Protein 2O23 (pdb70)

Secondary structure (DSSP, 8-state):
---TT-EEEEETTTSHHHHHHHHHHHHTT-EEEEEE-TTSSHHHHHHHH-TTEEEEE--TT-HHHHHHHHHHHHHHHS---EEEE---------SEETTTTEE--HHHHHHHHIIIIIHHHHHHHHHHHHHTTSPP-TTS--EEEEEE--THHHHPPTT-HHHHHHHHHHHHHHHHHHHHHGGGTEEEEEEEE--B----HHHHT-SSS-SPBPHHHHHHHHHHHHH-TT--S-EEEESTT-------/--------TT-EEEEETTTSHHHHHHHHHHHHTT-EEEEEE-TTSSHHHHHHHH-TTEEEEE--TT-HHHHHHHHHHHHHHHS---EEEE---------SEETTTTEE--HHHHHHHHIIIIIHHHHHHHHHHHHHTTSPP-TTS--EEEEEE--THHHHPPTT-HHHHHHHHHHHHHHHHHHHHHGGGTEEEEEEEE--B-STT--HHHHT-SSS-SPBPHHHHHHHHHHHHH-TT--S-EEEESTT-------

Structure (mmCIF, N/CA/C/O backbone):
data_2O23
#
_entry.id   2O23
#
_cell.length_a   117.037
_cell.length_b   117.037
_cell.length_c   69.087
_cell.angle_alpha   90.00
_cell.angle_beta   90.00
_cell.angle_gamma   120.00
#
_symmetry.space_group_name_H-M   'P 32 2 1'
#
loop_
_entity.id
_entity.type
_entity.pdbx_description
1 polymer 'HADH2 protein'
2 non-polymer NICOTINAMIDE-ADENINE-DINUCLEOTIDE
3 non-polymer GLYCEROL
4 water water
#
loop_
_atom_site.group_PDB
_atom_site.id
_atom_site.type_symbol
_atom_site.label_atom_id
_atom_site.label_alt_id
_atom_site.label_comp_id
_atom_site.label_asym_id
_atom_site.label_entity_id
_atom_site.label_seq_id
_atom_site.pdbx_PDB_ins_code
_atom_site.Cartn_x
_atom_site.Cartn_y
_atom_site.Cartn_z
_atom_site.occupancy
_atom_site.B_iso_or_equiv
_atom_site.auth_seq_id
_atom_site.auth_comp_id
_atom_site.auth_asym_id
_atom_site.auth_atom_id
_atom_site.pdbx_PDB_model_num
ATOM 1 N N . ARG A 1 8 ? 44.227 18.835 0.899 1.00 40.53 6 ARG A N 1
ATOM 2 C CA . ARG A 1 8 ? 44.637 17.405 0.728 1.00 42.54 6 ARG A CA 1
ATOM 3 C C . ARG A 1 8 ? 44.638 17.023 -0.749 1.00 44.33 6 ARG A C 1
ATOM 4 O O . ARG A 1 8 ? 44.403 17.874 -1.611 1.00 46.91 6 ARG A O 1
ATOM 6 N N . SER A 1 9 ? 44.934 15.758 -1.046 1.00 36.03 7 SER A N 1
ATOM 7 C CA . SER A 1 9 ? 44.747 15.224 -2.399 1.00 34.12 7 SER A CA 1
ATOM 8 C C . SER A 1 9 ? 43.703 14.107 -2.351 1.00 29.14 7 SER A C 1
ATOM 9 O O . SER A 1 9 ? 43.413 13.547 -1.285 1.00 30.22 7 SER A O 1
ATOM 12 N N . VAL A 1 10 ? 43.121 13.790 -3.499 1.00 22.42 8 VAL A N 1
ATOM 13 C CA . VAL A 1 10 ? 42.062 12.785 -3.529 1.00 20.48 8 VAL A CA 1
ATOM 14 C C . VAL A 1 10 ? 42.589 11.370 -3.734 1.00 18.90 8 VAL A C 1
ATOM 15 O O . VAL A 1 10 ? 41.829 10.417 -3.646 1.00 18.08 8 VAL A O 1
ATOM 19 N N . LYS A 1 11 ? 43.891 11.220 -3.970 1.00 21.30 9 LYS A N 1
ATOM 20 C CA . LYS A 1 11 ? 44.458 9.890 -4.192 1.00 18.10 9 LYS A CA 1
ATOM 21 C C . LYS A 1 11 ? 44.186 8.995 -2.980 1.00 18.69 9 LYS A C 1
ATOM 22 O O . LYS A 1 11 ? 44.465 9.371 -1.842 1.00 20.98 9 LYS A O 1
ATOM 28 N N . GLY A 1 12 ? 43.647 7.805 -3.228 1.00 17.13 10 GLY A N 1
ATOM 29 C CA . GLY A 1 12 ? 43.343 6.856 -2.146 1.00 19.30 10 GLY A CA 1
ATOM 30 C C . GLY A 1 12 ? 42.005 7.035 -1.456 1.00 18.48 10 GLY A C 1
ATOM 31 O O . GLY A 1 12 ? 41.590 6.150 -0.685 1.00 21.85 10 GLY A O 1
ATOM 32 N N . LEU A 1 13 ? 41.315 8.148 -1.708 1.00 16.14 11 LEU A N 1
ATOM 33 C CA . LEU A 1 13 ? 39.973 8.317 -1.134 1.00 14.86 11 LEU A CA 1
ATOM 34 C C . LEU A 1 13 ? 38.957 7.418 -1.841 1.00 13.09 11 LEU A C 1
ATOM 35 O O . LEU A 1 13 ? 39.101 7.109 -3.020 1.00 17.33 11 LEU A O 1
ATOM 40 N N . VAL A 1 14 ? 37.938 6.991 -1.097 1.00 14.09 12 VAL A N 1
ATOM 41 C CA . VAL A 1 14 ? 36.846 6.178 -1.654 1.00 12.95 12 VAL A CA 1
ATOM 42 C C . VAL A 1 14 ? 35.581 7.055 -1.720 1.00 13.41 12 VAL A C 1
ATOM 43 O O . VAL A 1 14 ? 35.115 7.579 -0.682 1.00 13.31 12 VAL A O 1
ATOM 47 N N . ALA A 1 15 ? 35.039 7.226 -2.934 1.00 12.91 13 ALA A N 1
ATOM 48 C CA . ALA A 1 15 ? 33.850 8.052 -3.170 1.00 11.15 13 ALA A CA 1
ATOM 49 C C . ALA A 1 15 ? 32.671 7.219 -3.616 1.00 12.87 13 ALA A C 1
ATOM 50 O O . ALA A 1 15 ? 32.806 6.397 -4.526 1.00 15.14 13 ALA A O 1
ATOM 52 N N . VAL A 1 16 ? 31.521 7.429 -2.972 1.00 10.92 14 VAL A N 1
ATOM 53 C CA . VAL A 1 16 ? 30.253 6.884 -3.436 1.00 11.19 14 VAL A CA 1
ATOM 54 C C . VAL A 1 16 ? 29.535 8.011 -4.162 1.00 10.50 14 VAL A C 1
ATOM 55 O O . VAL A 1 16 ? 29.276 9.068 -3.567 1.00 10.86 14 VAL A O 1
ATOM 59 N N . ILE A 1 17 ? 29.201 7.754 -5.424 1.00 10.55 15 ILE A N 1
ATOM 60 C CA . ILE A 1 17 ? 28.607 8.770 -6.315 1.00 9.46 15 ILE A CA 1
ATOM 61 C C . ILE A 1 17 ? 27.256 8.307 -6.799 1.00 9.25 15 ILE A C 1
ATOM 62 O O . ILE A 1 17 ? 27.156 7.382 -7.620 1.00 10.82 15 ILE A O 1
ATOM 67 N N . THR A 1 18 ? 26.202 8.938 -6.279 1.00 9.58 16 THR A N 1
ATOM 68 C CA . THR A 1 18 ? 24.866 8.578 -6.708 1.00 9.88 16 THR A CA 1
ATOM 69 C C . THR A 1 18 ? 24.617 9.234 -8.060 1.00 9.15 16 THR A C 1
ATOM 70 O O . THR A 1 18 ? 25.120 10.341 -8.342 1.00 10.70 16 THR A O 1
ATOM 74 N N . GLY A 1 19 ? 23.822 8.582 -8.890 1.00 10.26 17 GLY A N 1
ATOM 75 C CA . GLY A 1 19 ? 23.695 9.021 -10.266 1.00 11.35 17 GLY A CA 1
ATOM 76 C C . GLY A 1 19 ? 24.984 8.862 -11.076 1.00 11.69 17 GLY A C 1
ATOM 77 O O . GLY A 1 19 ? 25.159 9.499 -12.124 1.00 12.01 17 GLY A O 1
ATOM 78 N N . GLY A 1 20 ? 25.863 7.963 -10.644 1.00 11.89 18 GLY A N 1
ATOM 79 C CA . GLY A 1 20 ? 27.200 7.873 -11.210 1.00 12.83 18 GLY A CA 1
ATOM 80 C C . GLY A 1 20 ? 27.278 7.249 -12.597 1.00 12.62 18 GLY A C 1
ATOM 81 O O . GLY A 1 20 ? 28.359 7.265 -13.198 1.00 13.83 18 GLY A O 1
ATOM 82 N N . ALA A 1 21 ? 26.169 6.707 -13.121 1.00 12.97 19 ALA A N 1
ATOM 83 C CA . ALA A 1 21 ? 26.182 6.093 -14.450 1.00 13.52 19 ALA A CA 1
ATOM 84 C C . ALA A 1 21 ? 26.104 7.098 -15.586 1.00 14.34 19 ALA A C 1
ATOM 85 O O . ALA A 1 21 ? 26.330 6.729 -16.751 1.00 16.63 19 ALA A O 1
ATOM 87 N N . SER A 1 22 ? 25.796 8.368 -15.282 1.00 12.18 20 SER A N 1
ATOM 88 C CA . SER A 1 22 ? 25.530 9.360 -16.332 1.00 13.02 20 SER A CA 1
ATOM 89 C C . SER A 1 22 ? 25.911 10.762 -15.905 1.00 11.90 20 SER A C 1
ATOM 90 O O . SER A 1 22 ? 25.988 11.041 -14.724 1.00 11.76 20 SER A O 1
ATOM 93 N N . GLY A 1 23 ? 26.101 11.646 -16.881 1.00 13.91 21 GLY A N 1
ATOM 94 C CA . GLY A 1 23 ? 26.046 13.077 -16.613 1.00 12.42 21 GLY A CA 1
ATOM 95 C C . GLY A 1 23 ? 27.052 13.558 -15.591 1.00 10.33 21 GLY A C 1
ATOM 96 O O . GLY A 1 23 ? 28.240 13.241 -15.687 1.00 12.35 21 GLY A O 1
ATOM 97 N N . LEU A 1 24 ? 26.585 14.382 -14.649 1.00 11.04 22 LEU A N 1
ATOM 98 C CA . LEU A 1 24 ? 27.480 15.006 -13.697 1.00 10.88 22 LEU A CA 1
ATOM 99 C C . LEU A 1 24 ? 28.135 13.975 -12.777 1.00 11.29 22 LEU A C 1
ATOM 100 O O . LEU A 1 24 ? 29.311 14.099 -12.414 1.00 11.43 22 LEU A O 1
ATOM 105 N N . GLY A 1 25 ? 27.378 12.954 -12.383 1.00 11.03 23 GLY A N 1
ATOM 106 C CA . GLY A 1 25 ? 27.918 11.908 -11.531 1.00 10.56 23 GLY A CA 1
ATOM 107 C C . GLY A 1 25 ? 29.024 11.129 -12.222 1.00 10.06 23 GLY A C 1
ATOM 108 O O . GLY A 1 25 ? 30.074 10.862 -11.634 1.00 11.03 23 GLY A O 1
ATOM 109 N N . LEU A 1 26 ? 28.788 10.759 -13.470 1.00 10.13 24 LEU A N 1
ATOM 110 C CA . LEU A 1 26 ? 29.797 10.044 -14.258 1.00 11.31 24 LEU A CA 1
ATOM 111 C C . LEU A 1 26 ? 31.044 10.891 -14.469 1.00 11.89 24 LEU A C 1
ATOM 112 O O . LEU A 1 26 ? 32.153 10.399 -14.327 1.00 12.42 24 LEU A O 1
ATOM 117 N N . ALA A 1 27 ? 30.877 12.172 -14.786 1.00 11.59 25 ALA A N 1
ATOM 118 C CA . ALA A 1 27 ? 32.025 13.066 -14.962 1.00 11.42 25 ALA A CA 1
ATOM 119 C C . ALA A 1 27 ? 32.836 13.161 -13.679 1.00 10.24 25 ALA A C 1
ATOM 120 O O . ALA A 1 27 ? 34.082 13.203 -13.700 1.00 11.34 25 ALA A O 1
ATOM 122 N N . THR A 1 28 ? 32.139 13.193 -12.541 1.00 11.05 26 THR A N 1
ATOM 123 C CA . THR A 1 28 ? 32.798 13.218 -11.235 1.00 10.46 26 THR A CA 1
ATOM 124 C C . THR A 1 28 ? 33.609 11.939 -11.020 1.00 10.90 26 THR A C 1
ATOM 125 O O . THR A 1 28 ? 34.788 11.991 -10.595 1.00 12.16 26 THR A O 1
ATOM 129 N N . ALA A 1 29 ? 33.012 10.778 -11.299 1.00 10.95 27 ALA A N 1
ATOM 130 C CA . ALA A 1 29 ? 33.708 9.481 -11.167 1.00 12.15 27 ALA A CA 1
ATOM 131 C C . ALA A 1 29 ? 34.955 9.452 -12.063 1.00 12.69 27 ALA A C 1
ATOM 132 O O . ALA A 1 29 ? 36.039 9.033 -11.634 1.00 14.35 27 ALA A O 1
ATOM 134 N N . GLU A 1 30 ? 34.808 9.913 -13.303 1.00 12.57 28 GLU A N 1
ATOM 135 C CA . GLU A 1 30 ? 35.928 9.899 -14.252 1.00 13.81 28 GLU A CA 1
ATOM 136 C C . GLU A 1 30 ? 37.088 10.738 -13.717 1.00 12.23 28 GLU A C 1
ATOM 137 O O . GLU A 1 30 ? 38.254 10.330 -13.764 1.00 15.28 28 GLU A O 1
ATOM 143 N N . ARG A 1 31 ? 36.782 11.933 -13.213 1.00 12.06 29 ARG A N 1
ATOM 144 C CA . ARG A 1 31 ? 37.831 12.805 -12.731 1.00 12.02 29 ARG A CA 1
ATOM 145 C C . ARG A 1 31 ? 38.531 12.223 -11.509 1.00 11.98 29 ARG A C 1
ATOM 146 O O . ARG A 1 31 ? 39.769 12.192 -11.437 1.00 13.72 29 ARG A O 1
ATOM 154 N N . LEU A 1 32 ? 37.754 11.782 -10.529 1.00 13.05 30 LEU A N 1
ATOM 155 C CA . LEU A 1 32 ? 38.301 11.292 -9.269 1.00 13.89 30 LEU A CA 1
ATOM 156 C C . LEU A 1 32 ? 39.117 10.018 -9.480 1.00 13.79 30 LEU A C 1
ATOM 157 O O . LEU A 1 32 ? 40.223 9.893 -8.934 1.00 14.21 30 LEU A O 1
ATOM 162 N N . VAL A 1 33 ? 38.599 9.093 -10.285 1.00 14.02 31 VAL A N 1
ATOM 163 C CA . VAL A 1 33 ? 39.358 7.872 -10.614 1.00 14.27 31 VAL A CA 1
ATOM 164 C C . VAL A 1 33 ? 40.662 8.232 -11.354 1.00 15.22 31 VAL A C 1
ATOM 165 O O . VAL A 1 33 ? 41.707 7.654 -11.086 1.00 17.55 31 VAL A O 1
ATOM 169 N N . GLY A 1 34 ? 40.604 9.218 -12.243 1.00 14.76 32 GLY A N 1
ATOM 170 C CA . GLY A 1 34 ? 41.814 9.709 -12.943 1.00 17.12 32 GLY A CA 1
ATOM 171 C C . GLY A 1 34 ? 42.857 10.324 -12.016 1.00 16.67 32 GLY A C 1
ATOM 172 O O . GLY A 1 34 ? 44.053 10.321 -12.329 1.00 22.75 32 GLY A O 1
ATOM 173 N N . GLN A 1 35 ? 42.409 10.816 -10.860 1.00 17.04 33 GLN A N 1
ATOM 174 C CA . GLN A 1 35 ? 43.255 11.439 -9.837 1.00 18.06 33 GLN A CA 1
ATOM 175 C C . GLN A 1 35 ? 43.646 10.426 -8.746 1.00 22.39 33 GLN A C 1
ATOM 176 O O . GLN A 1 35 ? 44.252 10.796 -7.745 1.00 22.39 33 GLN A O 1
ATOM 182 N N . GLY A 1 36 ? 43.288 9.152 -8.930 1.00 17.62 34 GLY A N 1
ATOM 183 C CA . GLY A 1 36 ? 43.720 8.088 -8.016 1.00 18.89 34 GLY A CA 1
ATOM 184 C C . GLY A 1 36 ? 42.767 7.691 -6.901 1.00 16.78 34 GLY A C 1
ATOM 185 O O . GLY A 1 36 ? 43.150 6.939 -5.992 1.00 17.22 34 GLY A O 1
ATOM 186 N N . ALA A 1 37 ? 41.538 8.186 -6.943 1.00 15.25 35 ALA A N 1
ATOM 187 C CA . ALA A 1 37 ? 40.519 7.782 -5.979 1.00 14.26 35 ALA A CA 1
ATOM 188 C C . ALA A 1 37 ? 39.862 6.500 -6.457 1.00 15.23 35 ALA A C 1
ATOM 189 O O . ALA A 1 37 ? 40.031 6.096 -7.608 1.00 16.82 35 ALA A O 1
ATOM 191 N N . SER A 1 38 ? 39.127 5.847 -5.560 1.00 14.47 36 SER A N 1
ATOM 192 C CA . SER A 1 38 ? 38.280 4.724 -5.908 1.00 15.43 36 SER A CA 1
ATOM 193 C C . SER A 1 38 ? 36.841 5.233 -5.893 1.00 15.23 36 SER A C 1
ATOM 194 O O . SER A 1 38 ? 36.486 6.100 -5.081 1.00 16.11 36 SER A O 1
ATOM 197 N N . ALA A 1 39 ? 36.039 4.741 -6.824 1.00 14.25 37 ALA A N 1
ATOM 198 C CA . ALA A 1 39 ? 34.648 5.196 -6.962 1.00 15.61 37 ALA A CA 1
ATOM 199 C C . ALA A 1 39 ? 33.655 4.052 -7.009 1.00 14.82 37 ALA A C 1
ATOM 200 O O . ALA A 1 39 ? 33.904 3.024 -7.621 1.00 16.49 37 ALA A O 1
ATOM 202 N N . VAL A 1 40 ? 32.532 4.257 -6.342 1.00 13.80 38 VAL A N 1
ATOM 203 C CA . VAL A 1 40 ? 31.374 3.380 -6.428 1.00 13.49 38 VAL A CA 1
ATOM 204 C C . VAL A 1 40 ? 30.248 4.167 -7.122 1.00 10.95 38 VAL A C 1
ATOM 205 O O . VAL A 1 40 ? 29.817 5.223 -6.622 1.00 13.91 38 VAL A O 1
ATOM 209 N N . LEU A 1 41 ? 29.820 3.688 -8.290 1.00 12.10 39 LEU A N 1
ATOM 210 C CA . LEU A 1 41 ? 28.722 4.302 -9.025 1.00 11.14 39 LEU A CA 1
ATOM 211 C C . LEU A 1 41 ? 27.431 3.714 -8.504 1.00 12.25 39 LEU A C 1
ATOM 212 O O . LEU A 1 41 ? 27.155 2.540 -8.768 1.00 13.22 39 LEU A O 1
ATOM 217 N N . LEU A 1 42 ? 26.671 4.508 -7.752 1.00 11.51 40 LEU A N 1
ATOM 218 C CA . LEU A 1 42 ? 25.409 4.075 -7.190 1.00 11.34 40 LEU A CA 1
ATOM 219 C C . LEU A 1 42 ? 24.314 4.605 -8.100 1.00 11.22 40 LEU A C 1
ATOM 220 O O . LEU A 1 42 ? 24.153 5.804 -8.253 1.00 12.41 40 LEU A O 1
ATOM 225 N N . ASP A 1 43 ? 23.626 3.703 -8.785 1.00 11.80 41 ASP A N 1
ATOM 226 C CA . ASP A 1 43 ? 22.646 4.123 -9.800 1.00 12.30 41 ASP A CA 1
ATOM 227 C C . ASP A 1 43 ? 21.676 2.970 -10.024 1.00 11.83 41 ASP A C 1
ATOM 228 O O . ASP A 1 43 ? 21.869 1.860 -9.512 1.00 12.49 41 ASP A O 1
ATOM 233 N N . LEU A 1 44 ? 20.608 3.249 -10.741 1.00 11.59 42 LEU A N 1
ATOM 234 C CA . LEU A 1 44 ? 19.548 2.276 -10.917 1.00 12.66 42 LEU A CA 1
ATOM 235 C C . LEU A 1 44 ? 20.008 1.065 -11.746 1.00 13.70 42 LEU A C 1
ATOM 236 O O . LEU A 1 44 ? 20.903 1.180 -12.584 1.00 14.32 42 LEU A O 1
ATOM 241 N N A PRO A 1 45 ? 19.386 -0.104 -11.532 0.50 15.29 43 PRO A N 1
ATOM 242 N N B PRO A 1 45 ? 19.340 -0.086 -11.553 0.50 15.12 43 PRO A N 1
ATOM 243 C CA A PRO A 1 45 ? 19.566 -1.185 -12.502 0.50 15.98 43 PRO A CA 1
ATOM 244 C CA B PRO A 1 45 ? 19.695 -1.318 -12.253 0.50 16.51 43 PRO A CA 1
ATOM 245 C C A PRO A 1 45 ? 19.233 -0.754 -13.934 0.50 19.57 43 PRO A C 1
ATOM 246 C C B PRO A 1 45 ? 19.719 -1.219 -13.780 0.50 15.27 43 PRO A C 1
ATOM 247 O O A PRO A 1 45 ? 18.281 -0.011 -14.153 0.50 18.83 43 PRO A O 1
ATOM 248 O O B PRO A 1 45 ? 20.477 -1.938 -14.416 0.50 19.96 43 PRO A O 1
ATOM 255 N N A ASN A 1 46 ? 20.025 -1.213 -14.898 0.50 18.94 44 ASN A N 1
ATOM 256 N N B ASN A 1 46 ? 18.910 -0.345 -14.371 0.50 17.56 44 ASN A N 1
ATOM 257 C CA A ASN A 1 46 ? 19.812 -0.873 -16.300 0.50 24.60 44 ASN A CA 1
ATOM 258 C CA B ASN A 1 46 ? 18.820 -0.292 -15.833 0.50 23.89 44 ASN A CA 1
ATOM 259 C C A ASN A 1 46 ? 19.969 0.625 -16.589 0.50 25.57 44 ASN A C 1
ATOM 260 C C B ASN A 1 46 ? 19.634 0.851 -16.453 0.50 27.28 44 ASN A C 1
ATOM 261 O O A ASN A 1 46 ? 19.394 1.140 -17.550 0.50 25.68 44 ASN A O 1
ATOM 262 O O B ASN A 1 46 ? 19.438 1.199 -17.617 0.50 30.82 44 ASN A O 1
ATOM 265 N N A SER A 1 47 ? 20.730 1.309 -15.731 0.50 21.66 45 SER A N 1
ATOM 266 N N B SER A 1 47 ? 20.581 1.385 -15.682 0.50 19.61 45 SER A N 1
ATOM 267 C CA . SER A 1 47 ? 21.224 2.671 -15.970 1.00 19.17 45 SER A CA 1
ATOM 268 C C . SER A 1 47 ? 22.478 2.718 -16.857 1.00 24.32 45 SER A C 1
ATOM 269 O O . SER A 1 47 ? 22.922 3.815 -17.196 1.00 28.06 45 SER A O 1
ATOM 272 N N . GLY A 1 48 ? 23.072 1.581 -17.193 1.00 25.10 46 GLY A N 1
ATOM 273 C CA . GLY A 1 48 ? 24.375 1.560 -17.892 1.00 23.82 46 GLY A CA 1
ATOM 274 C C . GLY A 1 48 ? 25.587 1.606 -16.956 1.00 17.83 46 GLY A C 1
ATOM 275 O O . GLY A 1 48 ? 26.738 1.624 -17.400 1.00 22.92 46 GLY A O 1
ATOM 276 N N . GLY A 1 49 ? 25.335 1.615 -15.653 1.00 17.17 47 GLY A N 1
ATOM 277 C CA . GLY A 1 49 ? 26.391 1.694 -14.647 1.00 14.42 47 GLY A CA 1
ATOM 278 C C . GLY A 1 49 ? 27.441 0.594 -14.685 1.00 16.32 47 GLY A C 1
ATOM 279 O O . GLY A 1 49 ? 28.616 0.855 -14.448 1.00 16.24 47 GLY A O 1
ATOM 280 N N . GLU A 1 50 ? 27.037 -0.637 -14.976 1.00 16.36 48 GLU A N 1
ATOM 281 C CA . GLU A 1 50 ? 28.002 -1.722 -15.038 1.00 17.90 48 GLU A CA 1
ATOM 282 C C . GLU A 1 50 ? 29.027 -1.483 -16.155 1.00 17.18 48 GLU A C 1
ATOM 283 O O . GLU A 1 50 ? 30.230 -1.623 -15.931 1.00 18.69 48 GLU A O 1
ATOM 289 N N . ALA A 1 51 ? 28.552 -1.104 -17.343 1.00 18.02 49 ALA A N 1
ATOM 290 C CA . ALA A 1 51 ? 29.444 -0.865 -18.471 1.00 19.37 49 ALA A CA 1
ATOM 291 C C . ALA A 1 51 ? 30.337 0.335 -18.202 1.00 16.65 49 ALA A C 1
ATOM 292 O O . ALA A 1 51 ? 31.496 0.340 -18.597 1.00 18.63 49 ALA A O 1
ATOM 294 N N . GLN A 1 52 ? 29.823 1.352 -17.512 1.00 16.65 50 GLN A N 1
ATOM 295 C CA . GLN A 1 52 ? 30.641 2.521 -17.186 1.00 15.44 50 GLN A CA 1
ATOM 296 C C . GLN A 1 52 ? 31.713 2.158 -16.170 1.00 15.92 50 GLN A C 1
ATOM 297 O O . GLN A 1 52 ? 32.852 2.580 -16.291 1.00 18.82 50 GLN A O 1
ATOM 303 N N . ALA A 1 53 ? 31.361 1.352 -15.168 1.00 16.50 51 ALA A N 1
ATOM 304 C CA . ALA A 1 53 ? 32.345 0.930 -14.173 1.00 15.09 51 ALA A CA 1
ATOM 305 C C . ALA A 1 53 ? 33.460 0.075 -14.791 1.00 16.77 51 ALA A C 1
ATOM 306 O O . ALA A 1 53 ? 34.624 0.164 -14.380 1.00 19.59 51 ALA A O 1
ATOM 308 N N . LYS A 1 54 ? 33.091 -0.775 -15.746 1.00 16.96 52 LYS A N 1
ATOM 309 C CA . LYS A 1 54 ? 34.077 -1.617 -16.441 1.00 18.08 52 LYS A CA 1
ATOM 310 C C . LYS A 1 54 ? 35.033 -0.729 -17.243 1.00 18.49 52 LYS A C 1
ATOM 311 O O . LYS A 1 54 ? 36.252 -0.922 -17.215 1.00 21.63 52 LYS A O 1
ATOM 314 N N . LYS A 1 55 ? 34.474 0.272 -17.921 1.00 19.45 53 LYS A N 1
ATOM 315 C CA . LYS A 1 55 ? 35.254 1.192 -18.740 1.00 20.53 53 LYS A CA 1
ATOM 316 C C . LYS A 1 55 ? 36.266 1.976 -17.885 1.00 19.22 53 LYS A C 1
ATOM 317 O O . LYS A 1 55 ? 37.398 2.251 -18.337 1.00 28.81 53 LYS A O 1
ATOM 323 N N . LEU A 1 56 ? 35.878 2.315 -16.651 1.00 19.55 54 LEU A N 1
ATOM 324 C CA . LEU A 1 56 ? 36.730 3.081 -15.728 1.00 18.90 54 LEU A CA 1
ATOM 325 C C . LEU A 1 56 ? 37.820 2.293 -14.999 1.00 20.75 54 LEU A C 1
ATOM 326 O O . LEU A 1 56 ? 38.694 2.878 -14.353 1.00 21.60 54 LEU A O 1
ATOM 331 N N . GLY A 1 57 ? 37.803 0.977 -15.100 1.00 19.53 55 GLY A N 1
ATOM 332 C CA . GLY A 1 57 ? 38.912 0.193 -14.583 1.00 18.32 55 GLY A CA 1
ATOM 333 C C . GLY A 1 57 ? 38.666 -0.389 -13.216 1.00 21.53 55 GLY A C 1
ATOM 334 O O . GLY A 1 57 ? 37.569 -0.258 -12.631 1.00 20.77 55 GLY A O 1
ATOM 335 N N . ASN A 1 58 ? 39.699 -1.018 -12.664 1.00 19.18 56 ASN A N 1
ATOM 336 C CA A ASN A 1 58 ? 39.482 -1.814 -11.457 0.50 23.05 56 ASN A CA 1
ATOM 337 C CA B ASN A 1 58 ? 39.517 -1.825 -11.465 0.50 22.75 56 ASN A CA 1
ATOM 338 C C . ASN A 1 58 ? 39.357 -1.026 -10.136 1.00 20.21 56 ASN A C 1
ATOM 339 O O . ASN A 1 58 ? 39.032 -1.593 -9.100 1.00 23.65 56 ASN A O 1
ATOM 348 N N . ASN A 1 59 ? 39.523 0.304 -10.174 1.00 20.93 57 ASN A N 1
ATOM 349 C CA A ASN A 1 59 ? 39.217 1.148 -9.000 0.50 16.43 57 ASN A CA 1
ATOM 350 C CA B ASN A 1 59 ? 39.215 1.144 -9.002 0.50 16.30 57 ASN A CA 1
ATOM 351 C C . ASN A 1 59 ? 37.810 1.760 -9.055 1.00 13.88 57 ASN A C 1
ATOM 352 O O . ASN A 1 59 ? 37.514 2.739 -8.343 1.00 18.89 57 ASN A O 1
ATOM 361 N N . CYS A 1 60 ? 36.949 1.189 -9.889 1.00 15.15 58 CYS A N 1
ATOM 362 C CA . CYS A 1 60 ? 35.573 1.646 -10.016 1.00 14.97 58 CYS A CA 1
ATOM 363 C C . CYS A 1 60 ? 34.639 0.446 -10.092 1.00 16.08 58 CYS A C 1
ATOM 364 O O . CYS A 1 60 ? 34.873 -0.465 -10.875 1.00 16.42 58 CYS A O 1
ATOM 367 N N . VAL A 1 61 ? 33.590 0.444 -9.278 1.00 13.83 59 VAL A N 1
ATOM 368 C CA . VAL A 1 61 ? 32.583 -0.613 -9.311 1.00 13.36 59 VAL A CA 1
ATOM 369 C C . VAL A 1 61 ? 31.174 0.001 -9.363 1.00 12.72 59 VAL A C 1
ATOM 370 O O . VAL A 1 61 ? 30.973 1.153 -8.968 1.00 14.02 59 VAL A O 1
ATOM 374 N N . PHE A 1 62 ? 30.215 -0.792 -9.830 1.00 13.34 60 PHE A N 1
ATOM 375 C CA . PHE A 1 62 ? 28.801 -0.408 -9.889 1.00 13.05 60 PHE A CA 1
ATOM 376 C C . PHE A 1 62 ? 28.035 -1.043 -8.731 1.00 13.09 60 PHE A C 1
ATOM 377 O O . PHE A 1 62 ? 28.165 -2.252 -8.481 1.00 13.96 60 PHE A O 1
ATOM 385 N N . ALA A 1 63 ? 27.264 -0.219 -8.031 1.00 11.75 61 ALA A N 1
ATOM 386 C CA . ALA A 1 63 ? 26.363 -0.650 -6.969 1.00 12.75 61 ALA A CA 1
ATOM 387 C C . ALA A 1 63 ? 24.920 -0.303 -7.363 1.00 11.77 61 ALA A C 1
ATOM 388 O O . ALA A 1 63 ? 24.487 0.864 -7.242 1.00 14.10 61 ALA A O 1
ATOM 390 N N . PRO A 1 64 ? 24.158 -1.301 -7.827 1.00 12.02 62 PRO A N 1
ATOM 391 C CA . PRO A 1 64 ? 22.771 -1.006 -8.201 1.00 13.15 62 PRO A CA 1
ATOM 392 C C . PRO A 1 64 ? 21.914 -0.656 -6.979 1.00 12.82 62 PRO A C 1
ATOM 393 O O . PRO A 1 64 ? 21.939 -1.365 -5.968 1.00 14.22 62 PRO A O 1
ATOM 397 N N . ALA A 1 65 ? 21.187 0.452 -7.064 1.00 12.92 63 ALA A N 1
ATOM 398 C CA . ALA A 1 65 ? 20.371 0.915 -5.936 1.00 11.19 63 ALA A CA 1
ATOM 399 C C . ALA A 1 65 ? 19.493 2.045 -6.393 1.00 12.39 63 ALA A C 1
ATOM 400 O O . ALA A 1 65 ? 19.905 2.882 -7.200 1.00 14.22 63 ALA A O 1
ATOM 402 N N . ASP A 1 66 ? 18.300 2.113 -5.811 1.00 10.67 64 ASP A N 1
ATOM 403 C CA . ASP A 1 66 ? 17.410 3.269 -5.874 1.00 11.01 64 ASP A CA 1
ATOM 404 C C . ASP A 1 66 ? 17.628 4.073 -4.600 1.00 10.11 64 ASP A C 1
ATOM 405 O O . ASP A 1 66 ? 17.482 3.543 -3.500 1.00 12.46 64 ASP A O 1
ATOM 410 N N . VAL A 1 67 ? 18.001 5.352 -4.737 1.00 10.30 65 VAL A N 1
ATOM 411 C CA . VAL A 1 67 ? 18.309 6.174 -3.568 1.00 10.36 65 VAL A CA 1
ATOM 412 C C . VAL A 1 67 ? 17.107 6.361 -2.633 1.00 10.59 65 VAL A C 1
ATOM 413 O O . VAL A 1 67 ? 17.302 6.744 -1.482 1.00 11.05 65 VAL A O 1
ATOM 417 N N . THR A 1 68 ? 15.879 6.106 -3.102 1.00 10.24 66 THR A N 1
ATOM 418 C CA . THR A 1 68 ? 14.689 6.239 -2.240 1.00 11.27 66 THR A CA 1
ATOM 419 C C . THR A 1 68 ? 14.461 5.016 -1.323 1.00 11.93 66 THR A C 1
ATOM 420 O O . THR A 1 68 ? 13.596 5.047 -0.449 1.00 15.58 66 THR A O 1
ATOM 424 N N . SER A 1 69 ? 15.265 3.955 -1.497 1.00 12.71 67 SER A N 1
ATOM 425 C CA . SER A 1 69 ? 15.121 2.704 -0.736 1.00 11.78 67 SER A CA 1
ATOM 426 C C . SER A 1 69 ? 16.195 2.572 0.327 1.00 12.00 67 SER A C 1
ATOM 427 O O . SER A 1 69 ? 17.401 2.571 0.012 1.00 12.72 67 SER A O 1
ATOM 430 N N . GLU A 1 70 ? 15.773 2.436 1.582 1.00 12.50 68 GLU A N 1
ATOM 431 C CA A GLU A 1 70 ? 16.708 2.172 2.681 0.50 11.48 68 GLU A CA 1
ATOM 432 C CA B GLU A 1 70 ? 16.695 2.170 2.686 0.50 14.36 68 GLU A CA 1
ATOM 433 C C . GLU A 1 70 ? 17.480 0.885 2.432 1.00 11.69 68 GLU A C 1
ATOM 434 O O . GLU A 1 70 ? 18.701 0.848 2.582 1.00 14.32 68 GLU A O 1
ATOM 445 N N . LYS A 1 71 ? 16.760 -0.179 2.070 1.00 12.92 69 LYS A N 1
ATOM 446 C CA . LYS A 1 71 ? 17.391 -1.458 1.804 1.00 12.83 69 LYS A CA 1
ATOM 447 C C . LYS A 1 71 ? 18.430 -1.358 0.681 1.00 11.71 69 LYS A C 1
ATOM 448 O O . LYS A 1 71 ? 19.528 -1.880 0.816 1.00 13.89 69 LYS A O 1
ATOM 453 N N . ASP A 1 72 ? 18.099 -0.684 -0.414 1.00 13.16 70 ASP A N 1
ATOM 454 C CA . ASP A 1 72 ? 19.039 -0.620 -1.534 1.00 13.31 70 ASP A CA 1
ATOM 455 C C . ASP A 1 72 ? 20.296 0.171 -1.176 1.00 11.13 70 ASP A C 1
ATOM 456 O O . ASP A 1 72 ? 21.412 -0.231 -1.525 1.00 12.80 70 ASP A O 1
ATOM 461 N N . VAL A 1 73 ? 20.129 1.294 -0.469 1.00 10.97 71 VAL A N 1
ATOM 462 C CA . VAL A 1 73 ? 21.293 2.106 -0.111 1.00 10.37 71 VAL A CA 1
ATOM 463 C C . VAL A 1 73 ? 22.162 1.340 0.894 1.00 10.67 71 VAL A C 1
ATOM 464 O O . VAL A 1 73 ? 23.397 1.357 0.808 1.00 10.93 71 VAL A O 1
ATOM 468 N N . GLN A 1 74 ? 21.536 0.636 1.835 1.00 11.09 72 GLN A N 1
ATOM 469 C CA A GLN A 1 74 ? 22.253 -0.223 2.768 0.70 11.82 72 GLN A CA 1
ATOM 470 C CA B GLN A 1 74 ? 22.279 -0.209 2.768 0.30 11.35 72 GLN A CA 1
ATOM 471 C C . GLN A 1 74 ? 23.111 -1.258 2.033 1.00 11.70 72 GLN A C 1
ATOM 472 O O . GLN A 1 74 ? 24.284 -1.462 2.367 1.00 12.46 72 GLN A O 1
ATOM 483 N N . THR A 1 75 ? 22.520 -1.911 1.037 1.00 11.92 73 THR A N 1
ATOM 484 C CA . THR A 1 75 ? 23.223 -2.915 0.226 1.00 11.90 73 THR A CA 1
ATOM 485 C C . THR A 1 75 ? 24.404 -2.275 -0.524 1.00 12.35 73 THR A C 1
ATOM 486 O O . THR A 1 75 ? 25.510 -2.838 -0.549 1.00 12.51 73 THR A O 1
ATOM 490 N N . ALA A 1 76 ? 24.186 -1.099 -1.110 1.00 11.78 74 ALA A N 1
ATOM 491 C CA . ALA A 1 76 ? 25.220 -0.432 -1.890 1.00 11.39 74 ALA A CA 1
ATOM 492 C C . ALA A 1 76 ? 26.398 -0.019 -1.011 1.00 11.42 74 ALA A C 1
ATOM 493 O O . ALA A 1 76 ? 27.571 -0.152 -1.387 1.00 12.97 74 ALA A O 1
ATOM 495 N N . LEU A 1 77 ? 26.096 0.486 0.173 1.00 12.17 75 LEU A N 1
ATOM 496 C CA . LEU A 1 77 ? 27.149 0.868 1.106 1.00 11.62 75 LEU A CA 1
ATOM 497 C C . LEU A 1 77 ? 27.911 -0.350 1.646 1.00 12.21 75 LEU A C 1
ATOM 498 O O . LEU A 1 77 ? 29.126 -0.286 1.837 1.00 13.60 75 LEU A O 1
ATOM 503 N N . ALA A 1 78 ? 27.219 -1.464 1.863 1.00 12.79 76 ALA A N 1
ATOM 504 C CA . ALA A 1 78 ? 27.895 -2.701 2.288 1.00 12.69 76 ALA A CA 1
ATOM 505 C C . ALA A 1 78 ? 28.811 -3.227 1.177 1.00 14.16 76 ALA A C 1
ATOM 506 O O . ALA A 1 78 ? 29.900 -3.761 1.449 1.00 14.58 76 ALA A O 1
ATOM 508 N N . LEU A 1 79 ? 28.388 -3.040 -0.074 1.00 13.72 77 LEU A N 1
ATOM 509 C CA . LEU A 1 79 ? 29.210 -3.397 -1.240 1.00 13.67 77 LEU A CA 1
ATOM 510 C C . LEU A 1 79 ? 30.464 -2.535 -1.278 1.00 14.06 77 LEU A C 1
ATOM 511 O O . LEU A 1 79 ? 31.562 -3.036 -1.490 1.00 14.75 77 LEU A O 1
ATOM 516 N N . ALA A 1 80 ? 30.299 -1.222 -1.103 1.00 14.67 78 ALA A N 1
ATOM 517 C CA . ALA A 1 80 ? 31.431 -0.291 -1.055 1.00 13.54 78 ALA A CA 1
ATOM 518 C C . ALA A 1 80 ? 32.431 -0.675 0.027 1.00 13.68 78 ALA A C 1
ATOM 519 O O . ALA A 1 80 ? 33.641 -0.735 -0.240 1.00 16.37 78 ALA A O 1
ATOM 521 N N . LYS A 1 81 ? 31.934 -1.007 1.225 1.00 14.82 79 LYS A N 1
ATOM 522 C CA . LYS A 1 81 ? 32.763 -1.410 2.368 1.00 16.21 79 LYS A CA 1
ATOM 523 C C . LYS A 1 81 ? 33.517 -2.714 2.056 1.00 16.68 79 LYS A C 1
ATOM 524 O O . LYS A 1 81 ? 34.718 -2.841 2.363 1.00 18.67 79 LYS A O 1
ATOM 530 N N . GLY A 1 82 ? 32.830 -3.680 1.450 1.00 16.36 80 GLY A N 1
ATOM 531 C CA . GLY A 1 82 ? 33.464 -4.965 1.128 1.00 16.99 80 GLY A CA 1
ATOM 532 C C . GLY A 1 82 ? 34.539 -4.814 0.078 1.00 16.34 80 GLY A C 1
ATOM 533 O O . GLY A 1 82 ? 35.542 -5.509 0.129 1.00 23.20 80 GLY A O 1
ATOM 534 N N . LYS A 1 83 ? 34.346 -3.891 -0.865 1.00 15.24 81 LYS A N 1
ATOM 535 C CA . LYS A 1 83 ? 35.291 -3.714 -1.970 1.00 15.33 81 LYS A CA 1
ATOM 536 C C . LYS A 1 83 ? 36.506 -2.857 -1.612 1.00 16.74 81 LYS A C 1
ATOM 537 O O . LYS A 1 83 ? 37.651 -3.212 -1.914 1.00 19.41 81 LYS A O 1
ATOM 543 N N . PHE A 1 84 ? 36.251 -1.726 -0.968 1.00 15.10 82 PHE A N 1
ATOM 544 C CA . PHE A 1 84 ? 37.279 -0.708 -0.758 1.00 16.08 82 PHE A CA 1
ATOM 545 C C . PHE A 1 84 ? 37.600 -0.403 0.709 1.00 17.16 82 PHE A C 1
ATOM 546 O O . PHE A 1 84 ? 38.535 0.339 0.994 1.00 19.48 82 PHE A O 1
ATOM 554 N N . GLY A 1 85 ? 36.833 -0.977 1.637 1.00 15.64 83 GLY A N 1
ATOM 555 C CA . GLY A 1 85 ? 37.159 -0.945 3.055 1.00 16.51 83 GLY A CA 1
ATOM 556 C C . GLY A 1 85 ? 36.631 0.214 3.878 1.00 15.71 83 GLY A C 1
ATOM 557 O O . GLY A 1 85 ? 36.674 0.153 5.108 1.00 18.59 83 GLY A O 1
ATOM 558 N N . ARG A 1 86 ? 36.153 1.264 3.212 1.00 14.98 84 ARG A N 1
ATOM 559 C CA . ARG A 1 86 ? 35.742 2.489 3.893 1.00 14.29 84 ARG A CA 1
ATOM 560 C C . ARG A 1 86 ? 35.053 3.380 2.885 1.00 12.43 84 ARG A C 1
ATOM 561 O O . ARG A 1 86 ? 35.146 3.125 1.697 1.00 14.39 84 ARG A O 1
ATOM 569 N N . VAL A 1 87 ? 34.379 4.420 3.365 1.00 12.96 85 VAL A N 1
ATOM 570 C CA . VAL A 1 87 ? 33.855 5.476 2.496 1.00 12.83 85 VAL A CA 1
ATOM 571 C C . VAL A 1 87 ? 34.334 6.821 3.039 1.00 12.26 85 VAL A C 1
ATOM 572 O O . VAL A 1 87 ? 34.201 7.080 4.231 1.00 12.40 85 VAL A O 1
ATOM 576 N N . ASP A 1 88 ? 34.948 7.626 2.161 1.00 12.14 86 ASP A N 1
ATOM 577 C CA . ASP A 1 88 ? 35.471 8.947 2.534 1.00 12.34 86 ASP A CA 1
ATOM 578 C C . ASP A 1 88 ? 34.652 10.140 2.013 1.00 10.67 86 ASP A C 1
ATOM 579 O O . ASP A 1 88 ? 34.661 11.212 2.629 1.00 12.49 86 ASP A O 1
ATOM 584 N N . VAL A 1 89 ? 34.012 9.959 0.863 1.00 10.85 87 VAL A N 1
ATOM 585 C CA . VAL A 1 89 ? 33.304 11.023 0.165 1.00 10.46 87 VAL A CA 1
ATOM 586 C C . VAL A 1 89 ? 31.993 10.458 -0.353 1.00 10.82 87 VAL A C 1
ATOM 587 O O . VAL A 1 89 ? 31.950 9.325 -0.835 1.00 11.22 87 VAL A O 1
ATOM 591 N N . ALA A 1 90 ? 30.917 11.246 -0.251 1.00 10.44 88 ALA A N 1
ATOM 592 C CA . ALA A 1 90 ? 29.677 10.934 -0.952 1.00 9.63 88 ALA A CA 1
ATOM 593 C C . ALA A 1 90 ? 29.306 12.122 -1.805 1.00 9.39 88 ALA A C 1
ATOM 594 O O . ALA A 1 90 ? 29.408 13.260 -1.346 1.00 10.83 88 ALA A O 1
ATOM 596 N N . VAL A 1 91 ? 28.890 11.850 -3.035 1.00 9.21 89 VAL A N 1
ATOM 597 C CA . VAL A 1 91 ? 28.414 12.877 -3.965 1.00 9.42 89 VAL A CA 1
ATOM 598 C C . VAL A 1 91 ? 27.018 12.489 -4.428 1.00 9.51 89 VAL A C 1
ATOM 599 O O . VAL A 1 91 ? 26.844 11.433 -5.032 1.00 10.70 89 VAL A O 1
ATOM 603 N N . ASN A 1 92 ? 26.029 13.321 -4.085 1.00 8.71 90 ASN A N 1
ATOM 604 C CA . ASN A 1 92 ? 24.640 13.098 -4.471 1.00 8.88 90 ASN A CA 1
ATOM 605 C C . ASN A 1 92 ? 24.304 13.774 -5.800 1.00 9.30 90 ASN A C 1
ATOM 606 O O . ASN A 1 92 ? 24.050 14.974 -5.837 1.00 12.33 90 ASN A O 1
ATOM 611 N N . CYS A 1 93 ? 24.309 13.016 -6.894 1.00 9.56 91 CYS A N 1
ATOM 612 C CA . CYS A 1 93 ? 23.889 13.485 -8.222 1.00 10.05 91 CYS A CA 1
ATOM 613 C C . CYS A 1 93 ? 22.603 12.854 -8.737 1.00 12.13 91 CYS A C 1
ATOM 614 O O . CYS A 1 93 ? 22.008 13.388 -9.671 1.00 14.32 91 CYS A O 1
ATOM 617 N N . ALA A 1 94 ? 22.112 11.780 -8.133 1.00 9.67 92 ALA A N 1
ATOM 618 C CA . ALA A 1 94 ? 20.865 11.147 -8.592 1.00 10.23 92 ALA A CA 1
ATOM 619 C C . ALA A 1 94 ? 19.747 12.182 -8.567 1.00 11.10 92 ALA A C 1
ATOM 620 O O . ALA A 1 94 ? 19.526 12.847 -7.549 1.00 11.15 92 ALA A O 1
ATOM 622 N N . GLY A 1 95 ? 18.978 12.283 -9.647 1.00 11.37 93 GLY A N 1
ATOM 623 C CA . GLY A 1 95 ? 17.886 13.259 -9.688 1.00 11.06 93 GLY A CA 1
ATOM 624 C C . GLY A 1 95 ? 17.072 13.103 -10.946 1.00 11.07 93 GLY A C 1
ATOM 625 O O . GLY A 1 95 ? 17.540 12.510 -11.933 1.00 13.27 93 GLY A O 1
ATOM 626 N N . ILE A 1 96 ? 15.862 13.660 -10.886 1.00 11.41 94 ILE A N 1
ATOM 627 C CA . ILE A 1 96 ? 14.913 13.687 -11.987 1.00 12.37 94 ILE A CA 1
ATOM 628 C C . ILE A 1 96 ? 14.299 15.074 -12.098 1.00 12.02 94 ILE A C 1
ATOM 629 O O . ILE A 1 96 ? 14.471 15.921 -11.238 1.00 12.57 94 ILE A O 1
ATOM 634 N N . ALA A 1 97 ? 13.564 15.287 -13.178 1.00 16.47 95 ALA A N 1
ATOM 635 C CA . ALA A 1 97 ? 12.951 16.569 -13.434 1.00 19.99 95 ALA A CA 1
ATOM 636 C C . ALA A 1 97 ? 11.531 16.374 -13.947 1.00 18.31 95 ALA A C 1
ATOM 637 O O . ALA A 1 97 ? 11.166 15.284 -14.421 1.00 16.93 95 ALA A O 1
ATOM 639 N N . VAL A 1 98 ? 10.734 17.430 -13.832 1.00 16.54 96 VAL A N 1
ATOM 640 C CA . VAL A 1 98 ? 9.445 17.531 -14.500 1.00 14.78 96 VAL A CA 1
ATOM 641 C C . VAL A 1 98 ? 9.234 18.990 -14.859 1.00 13.64 96 VAL A C 1
ATOM 642 O O . VAL A 1 98 ? 9.809 19.874 -14.251 1.00 13.46 96 VAL A O 1
ATOM 646 N N . ALA A 1 99 ? 8.448 19.208 -15.904 1.00 13.73 97 ALA A N 1
ATOM 647 C CA . ALA A 1 99 ? 8.011 20.527 -16.325 1.00 13.34 97 ALA A CA 1
ATOM 648 C C . ALA A 1 99 ? 6.498 20.497 -16.340 1.00 12.31 97 ALA A C 1
ATOM 649 O O . ALA A 1 99 ? 5.895 19.808 -17.163 1.00 15.59 97 ALA A O 1
ATOM 651 N N . SER A 1 100 ? 5.890 21.206 -15.400 1.00 10.65 98 SER A N 1
ATOM 652 C CA . SER A 1 100 ? 4.436 21.210 -15.265 1.00 11.31 98 SER A CA 1
ATOM 653 C C . SER A 1 100 ? 4.029 22.459 -14.494 1.00 10.95 98 SER A C 1
ATOM 654 O O . SER A 1 100 ? 4.530 22.699 -13.411 1.00 9.79 98 SER A O 1
ATOM 657 N N . LYS A 1 101 ? 3.129 23.260 -15.069 1.00 11.21 99 LYS A N 1
ATOM 658 C CA A LYS A 1 101 ? 2.620 24.449 -14.394 0.70 10.76 99 LYS A CA 1
ATOM 659 C CA B LYS A 1 101 ? 2.629 24.455 -14.395 0.30 11.92 99 LYS A CA 1
ATOM 660 C C . LYS A 1 101 ? 1.739 24.084 -13.214 1.00 10.76 99 LYS A C 1
ATOM 661 O O . LYS A 1 101 ? 0.978 23.120 -13.283 1.00 12.30 99 LYS A O 1
ATOM 672 N N . THR A 1 102 ? 1.791 24.885 -12.149 1.00 10.15 100 THR A N 1
ATOM 673 C CA . THR A 1 102 ? 0.892 24.700 -11.005 1.00 10.42 100 THR A CA 1
ATOM 674 C C . THR A 1 102 ? -0.567 24.625 -11.462 1.00 10.76 100 THR A C 1
ATOM 675 O O . THR A 1 102 ? -1.309 23.702 -11.095 1.00 10.23 100 THR A O 1
ATOM 679 N N . TYR A 1 103 ? -0.982 25.622 -12.245 1.00 10.47 101 TYR A N 1
ATOM 680 C CA . TYR A 1 103 ? -2.337 25.689 -12.797 1.00 12.07 101 TYR A CA 1
ATOM 681 C C . TYR A 1 103 ? -2.250 26.511 -14.071 1.00 10.63 101 TYR A C 1
ATOM 682 O O . TYR A 1 103 ? -1.485 27.468 -14.145 1.00 13.48 101 TYR A O 1
ATOM 691 N N . ASN A 1 104 ? -3.023 26.112 -15.088 1.00 11.51 102 ASN A N 1
ATOM 692 C CA . ASN A 1 104 ? -3.082 26.774 -16.377 1.00 11.83 102 ASN A CA 1
ATOM 693 C C . ASN A 1 104 ? -4.557 27.023 -16.680 1.00 11.55 102 ASN A C 1
ATOM 694 O O . ASN A 1 104 ? -5.296 26.084 -16.962 1.00 14.06 102 ASN A O 1
ATOM 699 N N . LEU A 1 105 ? -4.986 28.276 -16.575 1.00 13.99 103 LEU A N 1
ATOM 700 C CA . LEU A 1 105 ? -6.395 28.640 -16.769 1.00 14.29 103 LEU A CA 1
ATOM 701 C C . LEU A 1 105 ? -6.859 28.431 -18.219 1.00 14.89 103 LEU A C 1
ATOM 702 O O . LEU A 1 105 ? -7.984 27.958 -18.473 1.00 16.83 103 LEU A O 1
ATOM 707 N N . LYS A 1 106 ? -6.002 28.777 -19.174 1.00 15.93 104 LYS A N 1
ATOM 708 C CA . LYS A 1 106 ? -6.332 28.672 -20.598 1.00 16.81 104 LYS A CA 1
ATOM 709 C C . LYS A 1 106 ? -6.714 27.249 -20.986 1.00 15.58 104 LYS A C 1
ATOM 710 O O . LYS A 1 106 ? -7.649 27.059 -21.758 1.00 15.25 104 LYS A O 1
ATOM 716 N N . LYS A 1 107 ? -5.963 26.274 -20.470 1.00 14.96 105 LYS A N 1
ATOM 717 C CA . LYS A 1 107 ? -6.135 24.842 -20.773 1.00 15.02 105 LYS A CA 1
ATOM 718 C C . LYS A 1 107 ? -6.913 24.056 -19.715 1.00 15.85 105 LYS A C 1
ATOM 719 O O . LYS A 1 107 ? -7.302 22.900 -19.947 1.00 16.77 105 LYS A O 1
ATOM 723 N N . GLY A 1 108 ? -7.166 24.674 -18.570 1.00 14.01 106 GLY A N 1
ATOM 724 C CA . GLY A 1 108 ? -7.865 24.026 -17.478 1.00 14.51 106 GLY A CA 1
ATOM 725 C C . GLY A 1 108 ? -7.078 22.904 -16.836 1.00 13.42 106 GLY A C 1
ATOM 726 O O . GLY A 1 108 ? -7.679 21.950 -16.348 1.00 15.68 106 GLY A O 1
ATOM 727 N N . GLN A 1 109 ? -5.746 23.034 -16.801 1.00 12.89 107 GLN A N 1
ATOM 728 C CA . GLN A 1 109 ? -4.863 21.952 -16.344 1.00 12.45 107 GLN A CA 1
ATOM 729 C C . GLN A 1 109 ? -4.260 22.261 -14.999 1.00 11.16 107 GLN A C 1
ATOM 730 O O . GLN A 1 109 ? -3.761 23.347 -14.794 1.00 14.05 107 GLN A O 1
ATOM 736 N N . THR A 1 110 ? -4.287 21.284 -14.096 1.00 11.12 108 THR A N 1
ATOM 737 C CA . THR A 1 110 ? -3.709 21.430 -12.766 1.00 10.78 108 THR A CA 1
ATOM 738 C C . THR A 1 110 ? -2.556 20.431 -12.605 1.00 11.40 108 THR A C 1
ATOM 739 O O . THR A 1 110 ? -2.664 19.269 -13.019 1.00 11.75 108 THR A O 1
ATOM 743 N N . HIS A 1 111 ? -1.444 20.871 -12.020 1.00 9.99 109 HIS A N 1
ATOM 744 C CA . HIS A 1 111 ? -0.308 19.999 -11.739 1.00 10.60 109 HIS A CA 1
ATOM 745 C C . HIS A 1 111 ? -0.827 18.798 -10.956 1.00 10.64 109 HIS A C 1
ATOM 746 O O . HIS A 1 111 ? -1.590 18.976 -10.004 1.00 10.91 109 HIS A O 1
ATOM 753 N N . THR A 1 112 ? -0.373 17.587 -11.276 1.00 9.98 110 THR A N 1
ATOM 754 C CA . THR A 1 112 ? -0.787 16.426 -10.484 1.00 10.89 110 THR A CA 1
ATOM 755 C C . THR A 1 112 ? -0.016 16.372 -9.169 1.00 10.52 110 THR A C 1
ATOM 756 O O . THR A 1 112 ? 1.132 16.827 -9.070 1.00 11.69 110 THR A O 1
ATOM 760 N N . LEU A 1 113 ? -0.649 15.804 -8.148 1.00 10.06 111 LEU A N 1
ATOM 761 C CA . LEU A 1 113 ? 0.020 15.606 -6.875 1.00 10.03 111 LEU A CA 1
ATOM 762 C C . LEU A 1 113 ? 1.166 14.615 -7.040 1.00 11.96 111 LEU A C 1
ATOM 763 O O . LEU A 1 113 ? 2.249 14.811 -6.481 1.00 12.05 111 LEU A O 1
ATOM 768 N N . GLU A 1 114 ? 0.955 13.560 -7.818 1.00 11.78 112 GLU A N 1
ATOM 769 C CA . GLU A 1 114 ? 1.991 12.544 -8.003 1.00 12.34 112 GLU A CA 1
ATOM 770 C C . GLU A 1 114 ? 3.260 13.063 -8.667 1.00 11.28 112 GLU A C 1
ATOM 771 O O . GLU A 1 114 ? 4.343 12.608 -8.305 1.00 13.78 112 GLU A O 1
ATOM 777 N N . ASP A 1 115 ? 3.147 13.987 -9.624 1.00 11.88 113 ASP A N 1
ATOM 778 C CA . ASP A 1 115 ? 4.348 14.549 -10.254 1.00 11.99 113 ASP A CA 1
ATOM 779 C C . ASP A 1 115 ? 5.170 15.316 -9.209 1.00 12.04 113 ASP A C 1
ATOM 780 O O . ASP A 1 115 ? 6.403 15.250 -9.213 1.00 14.61 113 ASP A O 1
ATOM 785 N N . PHE A 1 116 ? 4.506 16.052 -8.315 1.00 10.63 114 PHE A N 1
ATOM 786 C CA . PHE A 1 116 ? 5.224 16.761 -7.223 1.00 10.07 114 PHE A CA 1
ATOM 787 C C . PHE A 1 116 ? 5.900 15.766 -6.282 1.00 9.94 114 PHE A C 1
ATOM 788 O O . PHE A 1 116 ? 7.092 15.887 -5.975 1.00 11.16 114 PHE A O 1
ATOM 796 N N . GLN A 1 117 ? 5.145 14.764 -5.852 1.00 10.94 115 GLN A N 1
ATOM 797 C CA . GLN A 1 117 ? 5.644 13.782 -4.895 1.00 10.90 115 GLN A CA 1
ATOM 798 C C . GLN A 1 117 ? 6.842 13.002 -5.437 1.00 11.12 115 GLN A C 1
ATOM 799 O O . GLN A 1 117 ? 7.799 12.759 -4.707 1.00 11.37 115 GLN A O 1
ATOM 805 N N . ARG A 1 118 ? 6.793 12.617 -6.713 1.00 10.75 116 ARG A N 1
ATOM 806 C CA A ARG A 1 118 ? 7.837 11.799 -7.319 0.50 12.60 116 ARG A CA 1
ATOM 807 C CA B ARG A 1 118 ? 7.846 11.796 -7.289 0.50 9.95 116 ARG A CA 1
ATOM 808 C C . ARG A 1 118 ? 9.168 12.539 -7.337 1.00 11.59 116 ARG A C 1
ATOM 809 O O . ARG A 1 118 ? 10.224 11.965 -7.020 1.00 12.00 116 ARG A O 1
ATOM 824 N N . VAL A 1 119 ? 9.129 13.813 -7.711 1.00 11.13 117 VAL A N 1
ATOM 825 C CA . VAL A 1 119 ? 10.342 14.615 -7.786 1.00 10.63 117 VAL A CA 1
ATOM 826 C C . VAL A 1 119 ? 10.904 14.896 -6.374 1.00 10.16 117 VAL A C 1
ATOM 827 O O . VAL A 1 119 ? 12.130 14.794 -6.156 1.00 11.04 117 VAL A O 1
ATOM 831 N N . LEU A 1 120 ? 10.043 15.208 -5.399 1.00 10.31 118 LEU A N 1
ATOM 832 C CA . LEU A 1 120 ? 10.495 15.355 -4.032 1.00 10.05 118 LEU A CA 1
ATOM 833 C C . LEU A 1 120 ? 11.136 14.083 -3.531 1.00 9.78 118 LEU A C 1
ATOM 834 O O . LEU A 1 120 ? 12.155 14.110 -2.853 1.00 11.53 118 LEU A O 1
ATOM 839 N N . ASP A 1 121 ? 10.531 12.938 -3.837 1.00 9.83 119 ASP A N 1
ATOM 840 C CA . ASP A 1 121 ? 11.012 11.668 -3.290 1.00 11.01 119 ASP A CA 1
ATOM 841 C C . ASP A 1 121 ? 12.419 11.356 -3.781 1.00 9.59 119 ASP A C 1
ATOM 842 O O . ASP A 1 121 ? 13.286 10.996 -2.980 1.00 11.53 119 ASP A O 1
ATOM 847 N N . VAL A 1 122 ? 12.647 11.439 -5.079 1.00 9.95 120 VAL A N 1
ATOM 848 C CA . VAL A 1 122 ? 13.973 11.127 -5.608 1.00 10.23 120 VAL A CA 1
ATOM 849 C C . VAL A 1 122 ? 15.006 12.179 -5.234 1.00 9.09 120 VAL A C 1
ATOM 850 O O . VAL A 1 122 ? 16.103 11.861 -4.760 1.00 10.91 120 VAL A O 1
ATOM 854 N N . ASN A 1 123 ? 14.688 13.444 -5.482 1.00 9.14 121 ASN A N 1
ATOM 855 C CA . ASN A 1 123 ? 15.685 14.503 -5.422 1.00 9.05 121 ASN A CA 1
ATOM 856 C C . ASN A 1 123 ? 16.012 14.880 -3.990 1.00 9.43 121 ASN A C 1
ATOM 857 O O . ASN A 1 123 ? 17.170 15.149 -3.679 1.00 11.77 121 ASN A O 1
ATOM 862 N N . LEU A 1 124 ? 14.991 14.956 -3.125 1.00 9.58 122 LEU A N 1
ATOM 863 C CA . LEU A 1 124 ? 15.160 15.466 -1.773 1.00 8.90 122 LEU A CA 1
ATOM 864 C C . LEU A 1 124 ? 15.231 14.353 -0.738 1.00 9.05 122 LEU A C 1
ATOM 865 O O . LEU A 1 124 ? 16.236 14.215 -0.019 1.00 9.80 122 LEU A O 1
ATOM 870 N N . MET A 1 125 ? 14.194 13.537 -0.665 1.00 9.49 123 MET A N 1
ATOM 871 C CA . MET A 1 125 ? 14.215 12.436 0.297 1.00 10.33 123 MET A CA 1
ATOM 872 C C . MET A 1 125 ? 15.346 11.452 -0.051 1.00 10.14 123 MET A C 1
ATOM 873 O O . MET A 1 125 ? 16.020 10.930 0.830 1.00 11.22 123 MET A O 1
ATOM 878 N N . GLY A 1 126 ? 15.563 11.208 -1.339 1.00 9.63 124 GLY A N 1
ATOM 879 C CA . GLY A 1 126 ? 16.643 10.303 -1.763 1.00 9.93 124 GLY A CA 1
ATOM 880 C C . GLY A 1 126 ? 18.031 10.780 -1.360 1.00 9.97 124 GLY A C 1
ATOM 881 O O . GLY A 1 126 ? 18.873 9.990 -0.890 1.00 9.98 124 GLY A O 1
ATOM 882 N N . THR A 1 127 ? 18.288 12.082 -1.508 1.00 9.40 125 THR A N 1
ATOM 883 C CA . THR A 1 127 ? 19.554 12.659 -1.057 1.00 9.59 125 THR A CA 1
ATOM 884 C C . THR A 1 127 ? 19.659 12.520 0.466 1.00 9.94 125 THR A C 1
ATOM 885 O O . THR A 1 127 ? 20.720 12.130 0.982 1.00 9.44 125 THR A O 1
ATOM 889 N N . PHE A 1 128 ? 18.593 12.835 1.218 1.00 8.28 126 PHE A N 1
ATOM 890 C CA . PHE A 1 128 ? 18.671 12.672 2.648 1.00 8.55 126 PHE A CA 1
ATOM 891 C C . PHE A 1 128 ? 18.911 11.215 3.044 1.00 9.08 126 PHE A C 1
ATOM 892 O O . PHE A 1 128 ? 19.642 10.937 3.996 1.00 9.39 126 PHE A O 1
ATOM 900 N N . ASN A 1 129 ? 18.275 10.262 2.361 1.00 9.12 127 ASN A N 1
ATOM 901 C CA . ASN A 1 129 ? 18.448 8.851 2.680 1.00 8.31 127 ASN A CA 1
ATOM 902 C C . ASN A 1 129 ? 19.917 8.429 2.547 1.00 9.65 127 ASN A C 1
ATOM 903 O O . ASN A 1 129 ? 20.463 7.748 3.398 1.00 10.06 127 ASN A O 1
ATOM 908 N N . VAL A 1 130 ? 20.560 8.859 1.473 1.00 9.15 128 VAL A N 1
ATOM 909 C CA . VAL A 1 130 ? 21.958 8.569 1.292 1.00 9.30 128 VAL A CA 1
ATOM 910 C C . VAL A 1 130 ? 22.796 9.254 2.361 1.00 9.45 128 VAL A C 1
ATOM 911 O O . VAL A 1 130 ? 23.686 8.638 2.933 1.00 10.57 128 VAL A O 1
ATOM 915 N N . ILE A 1 131 ? 22.533 10.530 2.628 1.00 9.07 129 ILE A N 1
ATOM 916 C CA . ILE A 1 131 ? 23.282 11.246 3.660 1.00 9.18 129 ILE A CA 1
ATOM 917 C C . ILE A 1 131 ? 23.215 10.545 5.012 1.00 9.33 129 ILE A C 1
ATOM 918 O O . ILE A 1 131 ? 24.243 10.343 5.670 1.00 10.08 129 ILE A O 1
ATOM 923 N N . ARG A 1 132 ? 22.012 10.213 5.483 1.00 9.07 130 ARG A N 1
ATOM 924 C CA . ARG A 1 132 ? 21.895 9.693 6.846 1.00 9.21 130 ARG A CA 1
ATOM 925 C C . ARG A 1 132 ? 22.625 8.352 6.990 1.00 8.72 130 ARG A C 1
ATOM 926 O O . ARG A 1 132 ? 23.219 8.080 8.048 1.00 11.21 130 ARG A O 1
ATOM 934 N N . LEU A 1 133 ? 22.579 7.524 5.944 1.00 9.19 131 LEU A N 1
ATOM 935 C CA . LEU A 1 133 ? 23.226 6.206 5.987 1.00 9.74 131 LEU A CA 1
ATOM 936 C C . LEU A 1 133 ? 24.743 6.298 5.751 1.00 10.13 131 LEU A C 1
ATOM 937 O O . LEU A 1 133 ? 25.527 5.631 6.426 1.00 11.00 131 LEU A O 1
ATOM 942 N N . VAL A 1 134 ? 25.179 7.166 4.843 1.00 10.10 132 VAL A N 1
ATOM 943 C CA . VAL A 1 134 ? 26.614 7.285 4.619 1.00 9.57 132 VAL A CA 1
ATOM 944 C C . VAL A 1 134 ? 27.302 7.951 5.809 1.00 10.95 132 VAL A C 1
ATOM 945 O O . VAL A 1 134 ? 28.460 7.642 6.093 1.00 12.12 132 VAL A O 1
ATOM 949 N N . ALA A 1 135 ? 26.609 8.834 6.524 1.00 11.30 133 ALA A N 1
ATOM 950 C CA . ALA A 1 135 ? 27.184 9.447 7.743 1.00 11.05 133 ALA A CA 1
ATOM 951 C C . ALA A 1 135 ? 27.627 8.389 8.762 1.00 12.32 133 ALA A C 1
ATOM 952 O O . ALA A 1 135 ? 28.690 8.498 9.384 1.00 12.52 133 ALA A O 1
ATOM 954 N N . GLY A 1 136 ? 26.815 7.349 8.937 1.00 12.56 134 GLY A N 1
ATOM 955 C CA . GLY A 1 136 ? 27.173 6.251 9.844 1.00 14.94 134 GLY A CA 1
ATOM 956 C C . GLY A 1 136 ? 28.401 5.487 9.372 1.00 13.96 134 GLY A C 1
ATOM 957 O O . GLY A 1 136 ? 29.216 5.050 10.187 1.00 18.03 134 GLY A O 1
ATOM 958 N N . GLU A 1 137 ? 28.520 5.297 8.061 1.00 13.14 135 GLU A N 1
ATOM 959 C CA . GLU A 1 137 ? 29.698 4.660 7.482 1.00 13.54 135 GLU A CA 1
ATOM 960 C C . GLU A 1 137 ? 30.949 5.508 7.688 1.00 14.03 135 GLU A C 1
ATOM 961 O O . GLU A 1 137 ? 31.986 5.001 8.136 1.00 15.12 135 GLU A O 1
ATOM 967 N N . MET A 1 138 ? 30.852 6.794 7.376 1.00 11.50 136 MET A N 1
ATOM 968 C CA . MET A 1 138 ? 31.975 7.719 7.593 1.00 12.46 136 MET A CA 1
ATOM 969 C C . MET A 1 138 ? 32.354 7.838 9.049 1.00 13.71 136 MET A C 1
ATOM 970 O O . MET A 1 138 ? 33.532 7.998 9.384 1.00 13.04 136 MET A O 1
ATOM 975 N N . GLY A 1 139 ? 31.363 7.715 9.938 1.00 12.23 137 GLY A N 1
ATOM 976 C CA . GLY A 1 139 ? 31.621 7.780 11.370 1.00 13.72 137 GLY A CA 1
ATOM 977 C C . GLY A 1 139 ? 32.542 6.687 11.883 1.00 15.35 137 GLY A C 1
ATOM 978 O O . GLY A 1 139 ? 33.154 6.842 12.935 1.00 14.65 137 GLY A O 1
ATOM 979 N N . GLN A 1 140 ? 32.661 5.594 11.133 1.00 14.36 138 GLN A N 1
ATOM 980 C CA . GLN A 1 140 ? 33.591 4.509 11.472 1.00 15.02 138 GLN A CA 1
ATOM 981 C C . GLN A 1 140 ? 35.052 4.826 11.182 1.00 15.71 138 GLN A C 1
ATOM 982 O O . GLN A 1 140 ? 35.964 4.144 11.698 1.00 17.26 138 GLN A O 1
ATOM 988 N N . ASN A 1 141 ? 35.304 5.849 10.368 1.00 14.24 139 ASN A N 1
ATOM 989 C CA . ASN A 1 141 ? 36.682 6.202 10.038 1.00 13.88 139 ASN A CA 1
ATOM 990 C C . ASN A 1 141 ? 37.376 6.841 11.228 1.00 12.79 139 ASN A C 1
ATOM 991 O O . AS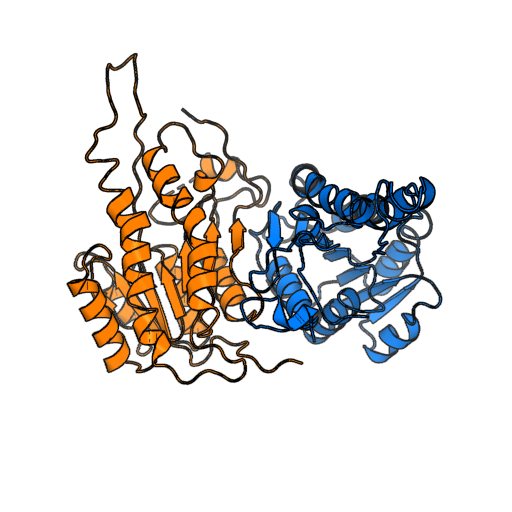N A 1 141 ? 36.782 7.639 11.966 1.00 15.29 139 ASN A O 1
ATOM 996 N N . GLU A 1 142 ? 38.661 6.544 11.393 1.00 16.56 140 GLU A N 1
ATOM 997 C CA . GLU A 1 142 ? 39.476 7.296 12.323 1.00 16.14 140 GLU A CA 1
ATOM 998 C C . GLU A 1 142 ? 39.626 8.700 11.757 1.00 17.33 140 GLU A C 1
ATOM 999 O O . GLU A 1 142 ? 39.911 8.842 10.564 1.00 18.45 140 GLU A O 1
ATOM 1005 N N . PRO A 1 143 ? 39.464 9.739 12.591 1.00 15.78 141 PRO A N 1
ATOM 1006 C CA . PRO A 1 143 ? 39.690 11.085 12.057 1.00 16.17 141 PRO A CA 1
ATOM 1007 C C . PRO A 1 143 ? 41.107 11.300 11.548 1.00 18.73 141 PRO A C 1
ATOM 1008 O O . PRO A 1 143 ? 42.069 10.730 12.089 1.00 21.02 141 PRO A O 1
ATOM 1012 N N . ASP A 1 144 ? 41.224 12.116 10.507 1.00 17.34 142 ASP A N 1
ATOM 1013 C CA . ASP A 1 144 ? 42.516 12.488 9.968 1.00 18.34 142 ASP A CA 1
ATOM 1014 C C . ASP A 1 144 ? 43.182 13.529 10.870 1.00 19.28 142 ASP A C 1
ATOM 1015 O O . ASP A 1 144 ? 42.652 13.850 11.931 1.00 18.68 142 ASP A O 1
ATOM 1020 N N . GLN A 1 145 ? 44.361 14.018 10.471 1.00 22.96 143 GLN A N 1
ATOM 1021 C CA . GLN A 1 145 ? 45.124 14.961 11.299 1.00 26.12 143 GLN A CA 1
ATOM 1022 C C . GLN A 1 145 ? 44.355 16.249 11.621 1.00 24.03 143 GLN A C 1
ATOM 1023 O O . GLN A 1 145 ? 44.628 16.913 12.625 1.00 28.32 143 GLN A O 1
ATOM 1025 N N . GLY A 1 146 ? 43.386 16.587 10.776 1.00 20.09 144 GLY A N 1
ATOM 1026 C CA . GLY A 1 146 ? 42.542 17.763 10.985 1.00 18.77 144 GLY A CA 1
ATOM 1027 C C . GLY A 1 146 ? 41.162 17.440 11.526 1.00 17.62 144 GLY A C 1
ATOM 1028 O O . GLY A 1 146 ? 40.285 18.298 11.506 1.00 19.90 144 GLY A O 1
ATOM 1029 N N . GLY A 1 147 ? 40.973 16.219 12.025 1.00 15.96 145 GLY A N 1
ATOM 1030 C CA . GLY A 1 147 ? 39.722 15.817 12.677 1.00 17.52 145 GLY A CA 1
ATOM 1031 C C . GLY A 1 147 ? 38.631 15.361 11.719 1.00 12.83 145 GLY A C 1
ATOM 1032 O O . GLY A 1 147 ? 37.516 15.072 12.148 1.00 15.48 145 GLY A O 1
ATOM 1033 N N . GLN A 1 148 ? 38.955 15.261 10.435 1.00 12.46 146 GLN A N 1
ATOM 1034 C CA . GLN A 1 148 ? 37.931 14.988 9.410 1.00 12.19 146 GLN A CA 1
ATOM 1035 C C . GLN A 1 148 ? 37.728 13.499 9.183 1.00 11.64 146 GLN A C 1
ATOM 1036 O O . GLN A 1 148 ? 38.706 12.752 9.073 1.00 12.96 146 GLN A O 1
ATOM 1042 N N . ARG A 1 149 ? 36.463 13.077 9.141 1.00 11.64 147 ARG A N 1
ATOM 1043 C CA . ARG A 1 149 ? 36.062 11.693 8.817 1.00 11.48 147 ARG A CA 1
ATOM 1044 C C . ARG A 1 149 ? 35.442 11.540 7.429 1.00 11.26 147 ARG A C 1
ATOM 1045 O O . ARG A 1 149 ? 35.390 10.433 6.890 1.00 13.03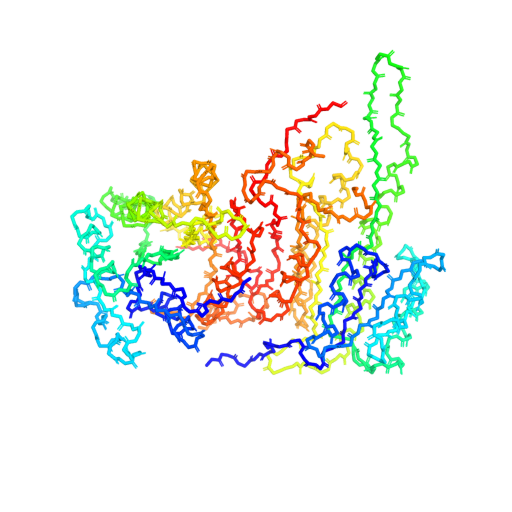 147 ARG A O 1
ATOM 1053 N N . GLY A 1 150 ? 34.944 12.639 6.840 1.00 11.29 148 GLY A N 1
ATOM 1054 C CA . GLY A 1 150 ? 34.332 12.546 5.532 1.00 11.77 148 GLY A CA 1
ATOM 1055 C C . GLY A 1 150 ? 33.870 13.866 4.984 1.00 9.36 148 GLY A C 1
ATOM 1056 O O . GLY A 1 150 ? 33.930 14.880 5.675 1.00 10.24 148 GLY A O 1
ATOM 1057 N N . VAL A 1 151 ? 33.464 13.812 3.727 1.00 9.56 149 VAL A N 1
ATOM 1058 C CA A VAL A 1 151 ? 32.945 14.974 2.967 0.50 8.47 149 VAL A CA 1
ATOM 1059 C CA B VAL A 1 151 ? 32.863 14.971 3.081 0.50 10.48 149 VAL A CA 1
ATOM 1060 C C . VAL A 1 151 ? 31.713 14.513 2.194 1.00 9.18 149 VAL A C 1
ATOM 1061 O O . VAL A 1 151 ? 31.806 13.536 1.447 1.00 9.80 149 VAL A O 1
ATOM 1068 N N . ILE A 1 152 ? 30.599 15.239 2.332 1.00 8.96 150 ILE A N 1
ATOM 1069 C CA . ILE A 1 152 ? 29.368 14.963 1.604 1.00 8.57 150 ILE A CA 1
ATOM 1070 C C . ILE A 1 152 ? 29.073 16.182 0.716 1.00 8.96 150 ILE A C 1
ATOM 1071 O O . ILE A 1 152 ? 29.050 17.317 1.211 1.00 10.30 150 ILE A O 1
ATOM 1076 N N . ILE A 1 153 ? 28.843 15.948 -0.579 1.00 9.02 151 ILE A N 1
ATOM 1077 C CA . ILE A 1 153 ? 28.550 17.003 -1.547 1.00 9.42 151 ILE A CA 1
ATOM 1078 C C . ILE A 1 153 ? 27.230 16.692 -2.221 1.00 9.33 151 ILE A C 1
ATOM 1079 O O . ILE A 1 153 ? 27.043 15.601 -2.768 1.00 11.43 151 ILE A O 1
ATOM 1084 N N . ASN A 1 154 ? 26.303 17.652 -2.163 1.00 9.10 152 ASN A N 1
ATOM 1085 C CA . ASN A 1 154 ? 24.975 17.494 -2.757 1.00 9.25 152 ASN A CA 1
ATOM 1086 C C . ASN A 1 154 ? 24.844 18.341 -4.002 1.00 9.00 152 ASN A C 1
ATOM 1087 O O . ASN A 1 154 ? 25.556 19.332 -4.170 1.00 10.01 152 ASN A O 1
ATOM 1092 N N . THR A 1 155 ? 23.879 17.989 -4.838 1.00 10.23 153 THR A N 1
ATOM 1093 C CA . THR A 1 155 ? 23.586 18.766 -6.021 1.00 8.90 153 THR A CA 1
ATOM 1094 C C . THR A 1 155 ? 22.206 19.384 -5.898 1.00 9.65 153 THR A C 1
ATOM 1095 O O . THR A 1 155 ? 21.195 18.683 -5.855 1.00 11.08 153 THR A O 1
ATOM 1099 N N . ALA A 1 156 ? 22.173 20.710 -5.808 1.00 8.83 154 ALA A N 1
ATOM 1100 C CA . ALA A 1 156 ? 20.946 21.481 -5.866 1.00 8.82 154 ALA A CA 1
ATOM 1101 C C . ALA A 1 156 ? 20.762 21.932 -7.327 1.00 9.23 154 ALA A C 1
ATOM 1102 O O . ALA A 1 156 ? 20.845 21.105 -8.249 1.00 9.86 154 ALA A O 1
ATOM 1104 N N . SER A 1 157 ? 20.495 23.221 -7.570 1.00 9.19 155 SER A N 1
ATOM 1105 C CA . SER A 1 157 ? 20.310 23.798 -8.895 1.00 8.77 155 SER A CA 1
ATOM 1106 C C . SER A 1 157 ? 20.107 25.282 -8.656 1.00 9.78 155 SER A C 1
ATOM 1107 O O . SER A 1 157 ? 19.598 25.662 -7.590 1.00 9.65 155 SER A O 1
ATOM 1110 N N . VAL A 1 158 ? 20.405 26.116 -9.654 1.00 8.61 156 VAL A N 1
ATOM 1111 C CA . VAL A 1 158 ? 20.011 27.520 -9.549 1.00 9.87 156 VAL A CA 1
ATOM 1112 C C . VAL A 1 158 ? 18.470 27.669 -9.478 1.00 10.31 156 VAL A C 1
ATOM 1113 O O . VAL A 1 158 ? 17.983 28.714 -9.052 1.00 10.63 156 VAL A O 1
ATOM 1117 N N . ALA A 1 159 ? 17.715 26.623 -9.841 1.00 9.19 157 ALA A N 1
ATOM 1118 C CA . ALA A 1 159 ? 16.251 26.635 -9.694 1.00 9.31 157 ALA A CA 1
ATOM 1119 C C . ALA A 1 159 ? 15.813 26.727 -8.240 1.00 10.55 157 ALA A C 1
ATOM 1120 O O . ALA A 1 159 ? 14.670 27.077 -7.970 1.00 11.92 157 ALA A O 1
ATOM 1122 N N . ALA A 1 160 ? 16.708 26.437 -7.288 1.00 9.53 158 ALA A N 1
ATOM 1123 C CA . ALA A 1 160 ? 16.434 26.666 -5.875 1.00 10.73 158 ALA A CA 1
ATOM 1124 C C . ALA A 1 160 ? 16.218 28.133 -5.567 1.00 11.61 158 ALA A C 1
ATOM 1125 O O . ALA A 1 160 ? 15.618 28.466 -4.538 1.00 12.68 158 ALA A O 1
ATOM 1127 N N . PHE A 1 161 ? 16.789 29.009 -6.404 1.00 10.78 159 PHE A N 1
ATOM 1128 C CA . PHE A 1 161 ? 16.783 30.464 -6.188 1.00 11.11 159 PHE A CA 1
ATOM 1129 C C . PHE A 1 161 ? 15.937 31.221 -7.206 1.00 12.03 159 PHE A C 1
ATOM 1130 O O . PHE A 1 161 ? 15.364 32.251 -6.876 1.00 15.99 159 PHE A O 1
ATOM 1138 N N . GLU A 1 162 ? 15.874 30.747 -8.438 1.00 11.47 160 GLU A N 1
ATOM 1139 C CA . GLU A 1 162 ? 15.099 31.427 -9.469 1.00 13.13 160 GLU A CA 1
ATOM 1140 C C . GLU A 1 162 ? 14.361 30.448 -10.378 1.00 11.61 160 GLU A C 1
ATOM 1141 O O . GLU A 1 162 ? 14.469 30.510 -11.604 1.00 12.61 160 GLU A O 1
ATOM 1147 N N . GLY A 1 163 ? 13.563 29.580 -9.781 1.00 11.09 161 GLY A N 1
ATOM 1148 C CA . GLY A 1 163 ? 12.795 28.647 -10.553 1.00 10.50 161 GLY A CA 1
ATOM 1149 C C . GLY A 1 163 ? 11.927 29.304 -11.610 1.00 9.18 161 GLY A C 1
ATOM 1150 O O . GLY A 1 163 ? 11.294 30.337 -11.372 1.00 10.35 161 GLY A O 1
ATOM 1151 N N . GLN A 1 164 ? 11.865 28.671 -12.772 1.00 10.19 162 GLN A N 1
ATOM 1152 C CA . GLN A 1 164 ? 11.097 29.153 -13.908 1.00 10.62 162 GLN A CA 1
ATOM 1153 C C . GLN A 1 164 ? 9.668 28.627 -13.903 1.00 10.61 162 GLN A C 1
ATOM 1154 O O . GLN A 1 164 ? 9.334 27.716 -13.139 1.00 10.03 162 GLN A O 1
ATOM 1160 N N . VAL A 1 165 ? 8.832 29.223 -14.754 1.00 10.09 163 VAL A N 1
ATOM 1161 C CA . VAL A 1 165 ? 7.486 28.689 -15.023 1.00 9.70 163 VAL A CA 1
ATOM 1162 C C . VAL A 1 165 ? 7.632 27.195 -15.320 1.00 10.52 163 VAL A C 1
ATOM 1163 O O . VAL A 1 165 ? 8.498 26.781 -16.107 1.00 11.58 163 VAL A O 1
ATOM 1167 N N . GLY A 1 166 ? 6.802 26.386 -14.654 1.00 10.66 164 GLY A N 1
ATOM 1168 C CA . GLY A 1 166 ? 6.804 24.946 -14.820 1.00 10.10 164 GLY A CA 1
ATOM 1169 C C . GLY A 1 166 ? 7.728 24.168 -13.914 1.00 10.19 164 GLY A C 1
ATOM 1170 O O . GLY A 1 166 ? 7.666 22.938 -13.910 1.00 11.32 164 GLY A O 1
ATOM 1171 N N . GLN A 1 167 ? 8.540 24.863 -13.119 1.00 9.22 165 GLN A N 1
ATOM 1172 C CA A GLN A 1 167 ? 9.562 24.254 -12.259 0.70 9.14 165 GLN A CA 1
ATOM 1173 C CA B GLN A 1 167 ? 9.524 24.193 -12.294 0.30 10.33 165 GLN A CA 1
ATOM 1174 C C . GLN A 1 167 ? 9.214 24.206 -10.790 1.00 9.96 165 GLN A C 1
ATOM 1175 O O . GLN A 1 167 ? 10.102 23.990 -9.963 1.00 10.79 165 GLN A O 1
ATOM 1186 N N . ALA A 1 168 ? 7.944 24.360 -10.417 1.00 9.20 166 ALA A N 1
ATOM 1187 C CA . ALA A 1 168 ? 7.614 24.347 -8.987 1.00 10.54 166 ALA A CA 1
ATOM 1188 C C . ALA A 1 168 ? 8.126 23.098 -8.249 1.00 10.24 166 ALA A C 1
ATOM 1189 O O . ALA A 1 168 ? 8.690 23.222 -7.161 1.00 9.53 166 ALA A O 1
ATOM 1191 N N . ALA A 1 169 ? 7.856 21.905 -8.800 1.00 9.47 167 ALA A N 1
ATOM 1192 C CA . ALA A 1 169 ? 8.246 20.668 -8.109 1.00 9.09 167 ALA A CA 1
ATOM 1193 C C . ALA A 1 169 ? 9.766 20.559 -7.978 1.00 9.22 167 ALA A C 1
ATOM 1194 O O . ALA A 1 169 ? 10.308 20.285 -6.911 1.00 9.68 167 ALA A O 1
ATOM 1196 N N . TYR A 1 170 ? 10.436 20.783 -9.095 1.00 8.22 168 TYR A N 1
ATOM 1197 C CA . TYR A 1 170 ? 11.899 20.724 -9.104 1.00 8.35 168 TYR A CA 1
ATOM 1198 C C . TYR A 1 170 ? 12.516 21.747 -8.168 1.00 8.69 168 TYR A C 1
ATOM 1199 O O . TYR A 1 170 ? 13.415 21.406 -7.389 1.00 8.38 168 TYR A O 1
ATOM 1208 N N . SER A 1 171 ? 12.018 22.981 -8.220 1.00 8.43 169 SER A N 1
ATOM 1209 C CA . SER A 1 171 ? 12.513 24.045 -7.344 1.00 8.75 169 SER A CA 1
ATOM 1210 C C . SER A 1 171 ? 12.259 23.737 -5.859 1.00 9.57 169 SER A C 1
ATOM 1211 O O . SER A 1 171 ? 13.098 24.042 -5.003 1.00 9.33 169 SER A O 1
ATOM 1214 N N . ALA A 1 172 ? 11.097 23.159 -5.533 1.00 8.25 170 ALA A N 1
ATOM 1215 C CA . ALA A 1 172 ? 10.825 22.754 -4.152 1.00 9.01 170 ALA A CA 1
ATOM 1216 C C . ALA A 1 172 ? 11.890 21.728 -3.735 1.00 8.90 170 ALA A C 1
ATOM 1217 O O . ALA A 1 172 ? 12.423 21.803 -2.620 1.00 8.70 170 ALA A O 1
ATOM 1219 N N . SER A 1 173 ? 12.153 20.748 -4.591 1.00 8.16 171 SER A N 1
ATOM 1220 C CA . SER A 1 173 ? 13.096 19.693 -4.207 1.00 7.75 171 SER A CA 1
ATOM 1221 C C . SER A 1 173 ? 14.504 20.248 -3.972 1.00 8.77 171 SER A C 1
ATOM 1222 O O . SER A 1 173 ? 15.197 19.891 -3.010 1.00 9.14 171 SER A O 1
ATOM 1225 N N . LYS A 1 174 ? 14.914 21.176 -4.826 1.00 7.95 172 LYS A N 1
ATOM 1226 C CA . LYS A 1 174 ? 16.260 21.709 -4.772 1.00 8.57 172 LYS A CA 1
ATOM 1227 C C . LYS A 1 174 ? 16.395 22.772 -3.679 1.00 8.29 172 LYS A C 1
ATOM 1228 O O . LYS A 1 174 ? 17.454 22.884 -3.061 1.00 9.14 172 LYS A O 1
ATOM 1234 N N . GLY A 1 175 ? 15.324 23.531 -3.457 1.00 8.45 173 GLY A N 1
ATOM 1235 C CA . GLY A 1 175 ? 15.269 24.439 -2.342 1.00 8.16 173 GLY A CA 1
ATOM 1236 C C . GLY A 1 175 ? 15.354 23.687 -1.008 1.00 8.30 173 GLY A C 1
ATOM 1237 O O . GLY A 1 175 ? 15.937 24.161 -0.020 1.00 7.88 173 GLY A O 1
ATOM 1238 N N . GLY A 1 176 ? 14.791 22.489 -0.956 1.00 7.36 174 GLY A N 1
ATOM 1239 C CA . GLY A 1 176 ? 14.934 21.658 0.241 1.00 8.15 174 GLY A CA 1
ATOM 1240 C C . GLY A 1 176 ? 16.387 21.239 0.467 1.00 8.44 174 GLY A C 1
ATOM 1241 O O . GLY A 1 176 ? 16.825 21.185 1.601 1.00 8.65 174 GLY A O 1
ATOM 1242 N N . ILE A 1 177 ? 17.103 20.892 -0.607 1.00 8.02 175 ILE A N 1
ATOM 1243 C CA A ILE A 1 177 ? 18.540 20.540 -0.530 0.50 7.89 175 ILE A CA 1
ATOM 1244 C CA B ILE A 1 177 ? 18.513 20.502 -0.449 0.50 9.23 175 ILE A CA 1
ATOM 1245 C C . ILE A 1 177 ? 19.314 21.707 0.069 1.00 9.21 175 ILE A C 1
ATOM 1246 O O . ILE A 1 177 ? 20.133 21.553 0.984 1.00 9.17 175 ILE A O 1
ATOM 1255 N N . VAL A 1 178 ? 19.061 22.904 -0.459 1.00 7.81 176 VAL A N 1
ATOM 1256 C CA . VAL A 1 178 ? 19.688 24.112 0.044 1.00 9.14 176 VAL A CA 1
ATOM 1257 C C . VAL A 1 178 ? 19.349 24.283 1.518 1.00 9.38 176 VAL A C 1
ATOM 1258 O O . VAL A 1 178 ? 20.247 24.486 2.363 1.00 9.99 176 VAL A O 1
ATOM 1262 N N . GLY A 1 179 ? 18.064 24.202 1.863 1.00 8.64 177 GLY A N 1
ATOM 1263 C CA . GLY A 1 179 ? 17.659 24.462 3.235 1.00 9.61 177 GLY A CA 1
ATOM 1264 C C . GLY A 1 179 ? 18.271 23.527 4.267 1.00 9.30 177 GLY A C 1
ATOM 1265 O O . GLY A 1 179 ? 18.557 23.935 5.382 1.00 10.73 177 GLY A O 1
ATOM 1266 N N . MET A 1 180 ? 18.472 22.262 3.912 1.00 8.77 178 MET A N 1
ATOM 1267 C CA . MET A 1 180 ? 19.025 21.318 4.886 1.00 9.48 178 MET A CA 1
ATOM 1268 C C . MET A 1 180 ? 20.564 21.253 4.926 1.00 9.24 178 MET A C 1
ATOM 1269 O O . MET A 1 180 ? 21.121 20.597 5.799 1.00 10.21 178 MET A O 1
ATOM 1274 N N . THR A 1 181 ? 21.260 21.983 4.050 1.00 9.34 179 THR A N 1
ATOM 1275 C CA . THR A 1 181 ? 22.709 21.892 4.007 1.00 9.02 179 THR A CA 1
ATOM 1276 C C . THR A 1 181 ? 23.350 22.315 5.335 1.00 8.46 179 THR A C 1
ATOM 1277 O O . THR A 1 181 ? 24.160 21.600 5.911 1.00 9.86 179 THR A O 1
ATOM 1281 N N . LEU A 1 182 ? 22.940 23.478 5.826 1.00 9.03 180 LEU A N 1
ATOM 1282 C CA . LEU A 1 182 ? 23.510 23.996 7.061 1.00 8.92 180 LEU A CA 1
ATOM 1283 C C . LEU A 1 182 ? 23.163 23.147 8.299 1.00 9.31 180 LEU A C 1
ATOM 1284 O O . LEU A 1 182 ? 24.064 22.806 9.054 1.00 9.00 180 LEU A O 1
ATOM 1289 N N . PRO A 1 183 ? 21.874 22.790 8.529 1.00 8.47 181 PRO A N 1
ATOM 1290 C CA . PRO A 1 183 ? 21.611 21.949 9.707 1.00 9.11 181 PRO A CA 1
ATOM 1291 C C . PRO A 1 183 ? 22.328 20.610 9.666 1.00 9.82 181 PRO A C 1
ATOM 1292 O O . PRO A 1 183 ? 22.758 20.116 10.715 1.00 10.32 181 PRO A O 1
ATOM 1296 N N . ILE A 1 184 ? 22.457 20.005 8.493 1.00 9.13 182 ILE A N 1
ATOM 1297 C CA . ILE A 1 184 ? 23.180 18.726 8.425 1.00 8.76 182 ILE A CA 1
ATOM 1298 C C . ILE A 1 184 ? 24.682 18.954 8.706 1.00 8.81 182 ILE A C 1
ATOM 1299 O O . ILE A 1 184 ? 25.292 18.196 9.463 1.00 9.55 182 ILE A O 1
ATOM 1304 N N . ALA A 1 185 ? 25.266 20.004 8.146 1.00 8.56 183 ALA A N 1
ATOM 1305 C CA . ALA A 1 185 ? 26.644 20.368 8.509 1.00 8.71 183 ALA A CA 1
ATOM 1306 C C . ALA A 1 185 ? 26.787 20.579 10.008 1.00 8.62 183 ALA A C 1
ATOM 1307 O O . ALA A 1 185 ? 27.768 20.134 10.612 1.00 10.33 183 ALA A O 1
ATOM 1309 N N . ARG A 1 186 ? 25.814 21.247 10.631 1.00 9.42 184 ARG A N 1
ATOM 1310 C CA . ARG A 1 186 ? 25.841 21.422 12.077 1.00 9.58 184 ARG A CA 1
ATOM 1311 C C . ARG A 1 186 ? 25.702 20.092 12.839 1.00 10.12 184 ARG A C 1
ATOM 1312 O O . ARG A 1 186 ? 26.439 19.849 13.806 1.00 10.74 184 ARG A O 1
ATOM 1320 N N . ASP A 1 187 ? 24.790 19.219 12.403 1.00 9.39 185 ASP A N 1
ATOM 1321 C CA . ASP A 1 187 ? 24.615 17.886 13.022 1.00 9.67 185 ASP A CA 1
ATOM 1322 C C . ASP A 1 187 ? 25.938 17.113 13.006 1.00 9.88 185 ASP A C 1
ATOM 1323 O O . ASP A 1 187 ? 26.280 16.430 13.986 1.00 11.19 185 ASP A O 1
ATOM 1328 N N . LEU A 1 188 ? 26.650 17.159 11.868 1.00 10.08 186 LEU A N 1
ATOM 1329 C CA . LEU A 1 188 ? 27.795 16.288 11.647 1.00 10.94 186 LEU A CA 1
ATOM 1330 C C . LEU A 1 188 ? 29.158 16.915 11.994 1.00 11.04 186 LEU A C 1
ATOM 1331 O O . LEU A 1 188 ? 30.182 16.236 11.965 1.00 11.87 186 LEU A O 1
ATOM 1336 N N . ALA A 1 189 ? 29.147 18.178 12.392 1.00 10.72 187 ALA A N 1
ATOM 1337 C CA . ALA A 1 189 ? 30.362 18.875 12.774 1.00 12.29 187 ALA A CA 1
ATOM 1338 C C . ALA A 1 189 ? 31.130 18.169 13.902 1.00 14.09 187 ALA A C 1
ATOM 1339 O O . ALA A 1 189 ? 32.353 18.066 13.803 1.00 14.17 187 ALA A O 1
ATOM 1341 N N . PRO A 1 190 ? 30.446 17.720 14.970 1.00 13.82 188 PRO A N 1
ATOM 1342 C CA . PRO A 1 190 ? 31.163 17.042 16.067 1.00 18.01 188 PRO A CA 1
ATOM 1343 C C . PRO A 1 190 ? 31.892 15.779 15.674 1.00 17.82 188 PRO A C 1
ATOM 1344 O O . PRO A 1 190 ? 32.767 15.310 16.438 1.00 26.02 188 PRO A O 1
ATOM 1348 N N . ILE A 1 191 ? 31.535 15.190 14.540 1.00 15.84 189 ILE A N 1
ATOM 1349 C CA . ILE A 1 191 ? 32.265 14.031 14.078 1.00 18.20 189 ILE A CA 1
ATOM 1350 C C . ILE A 1 191 ? 33.069 14.243 12.804 1.00 14.10 189 ILE A C 1
ATOM 1351 O O . ILE A 1 191 ? 33.633 13.300 12.253 1.00 15.00 189 ILE A O 1
ATOM 1356 N N . GLY A 1 192 ? 33.182 15.485 12.374 1.00 12.69 190 GLY A N 1
ATOM 1357 C CA . GLY A 1 192 ? 34.127 15.832 11.339 1.00 13.25 190 GLY A CA 1
ATOM 1358 C C . GLY A 1 192 ? 33.722 15.447 9.944 1.00 10.71 190 GLY A C 1
ATOM 1359 O O . GLY A 1 192 ? 34.566 15.076 9.127 1.00 10.72 190 GLY A O 1
ATOM 1360 N N . ILE A 1 193 ? 32.431 15.555 9.634 1.00 9.97 191 ILE A N 1
ATOM 1361 C CA . ILE A 1 193 ? 31.981 15.348 8.267 1.00 10.00 191 ILE A CA 1
ATOM 1362 C C . ILE A 1 193 ? 31.497 16.687 7.725 1.00 10.02 191 ILE A C 1
ATOM 1363 O O . ILE A 1 193 ? 30.542 17.267 8.241 1.00 10.10 191 ILE A O 1
ATOM 1368 N N . ARG A 1 194 ? 32.167 17.186 6.695 1.00 9.11 192 ARG A N 1
ATOM 1369 C CA . ARG A 1 194 ? 31.742 18.429 6.039 1.00 8.89 192 ARG A CA 1
ATOM 1370 C C . ARG A 1 194 ? 30.596 18.139 5.076 1.00 9.56 192 ARG A C 1
ATOM 1371 O O . ARG A 1 194 ? 30.500 17.052 4.507 1.00 10.44 192 ARG A O 1
ATOM 1379 N N . VAL A 1 195 ? 29.720 19.140 4.898 1.00 8.65 193 VAL A N 1
ATOM 1380 C CA . VAL A 1 195 ? 28.530 18.994 4.059 1.00 8.56 193 VAL A CA 1
ATOM 1381 C C . VAL A 1 195 ? 28.445 20.275 3.216 1.00 8.39 193 VAL A C 1
ATOM 1382 O O . VAL A 1 195 ? 28.341 21.384 3.750 1.00 8.98 193 VAL A O 1
ATOM 1386 N N . MET A 1 196 ? 28.497 20.095 1.902 1.00 8.59 194 MET A N 1
ATOM 1387 C CA . MET A 1 196 ? 28.512 21.179 0.929 1.00 8.21 194 MET A CA 1
ATOM 1388 C C . MET A 1 196 ? 27.528 20.892 -0.187 1.00 8.22 194 MET A C 1
ATOM 1389 O O . MET A 1 196 ? 27.216 19.735 -0.447 1.00 9.42 194 MET A O 1
ATOM 1394 N N . THR A 1 197 ? 27.076 21.944 -0.865 1.00 8.43 195 THR A N 1
ATOM 1395 C CA . THR A 1 197 ? 26.150 21.807 -1.971 1.00 8.52 195 THR A CA 1
ATOM 1396 C C . THR A 1 197 ? 26.612 22.636 -3.178 1.00 8.57 195 THR A C 1
ATOM 1397 O O . THR A 1 197 ? 27.033 23.776 -3.021 1.00 10.00 195 THR A O 1
ATOM 1401 N N . ILE A 1 198 ? 26.496 22.059 -4.379 1.00 8.85 196 ILE A N 1
ATOM 1402 C CA . ILE A 1 198 ? 26.723 22.769 -5.636 1.00 8.17 196 ILE A CA 1
ATOM 1403 C C . ILE A 1 198 ? 25.367 22.995 -6.292 1.00 8.74 196 ILE A C 1
ATOM 1404 O O . ILE A 1 198 ? 24.561 22.063 -6.350 1.00 9.05 196 ILE A O 1
ATOM 1409 N N . ALA A 1 199 ? 25.134 24.228 -6.757 1.00 8.34 197 ALA A N 1
ATOM 1410 C CA . ALA A 1 199 ? 23.932 24.614 -7.495 1.00 8.08 197 ALA A CA 1
ATOM 1411 C C . ALA A 1 199 ? 24.298 24.906 -8.951 1.00 8.37 197 ALA A C 1
ATOM 1412 O O . ALA A 1 199 ? 24.695 26.022 -9.297 1.00 9.12 197 ALA A O 1
ATOM 1414 N N . PRO A 1 200 ? 24.243 23.879 -9.813 1.00 8.46 198 PRO A N 1
ATOM 1415 C CA . PRO A 1 200 ? 24.576 24.113 -11.191 1.00 9.00 198 PRO A CA 1
ATOM 1416 C C . PRO A 1 200 ? 23.542 24.931 -11.943 1.00 9.49 198 PRO A C 1
ATOM 1417 O O . PRO A 1 200 ? 22.343 24.908 -11.602 1.00 9.46 198 PRO A O 1
ATOM 1421 N N A GLY A 1 201 ? 23.996 25.578 -13.013 0.50 8.79 199 GLY A N 1
ATOM 1422 N N B GLY A 1 201 ? 24.019 25.708 -12.904 0.50 9.78 199 GLY A N 1
ATOM 1423 C CA A GLY A 1 201 ? 23.147 26.361 -13.904 0.50 8.94 199 GLY A CA 1
ATOM 1424 C CA B GLY A 1 201 ? 23.171 26.267 -13.935 0.50 12.80 199 GLY A CA 1
ATOM 1425 C C A GLY A 1 201 ? 22.576 25.488 -15.014 0.50 9.22 199 GLY A C 1
ATOM 1426 C C B GLY A 1 201 ? 23.020 25.221 -15.026 0.50 13.86 199 GLY A C 1
ATOM 1427 O O A GLY A 1 201 ? 21.609 24.761 -14.791 0.50 11.76 199 GLY A O 1
ATOM 1428 O O B GLY A 1 201 ? 22.875 24.042 -14.768 0.50 16.46 199 GLY A O 1
ATOM 1429 N N A LEU A 1 202 ? 23.168 25.572 -16.208 0.50 12.66 200 LEU A N 1
ATOM 1430 N N B LEU A 1 202 ? 23.104 25.639 -16.269 0.50 13.83 200 LEU A N 1
ATOM 1431 C CA . LEU A 1 202 ? 22.771 24.752 -17.361 1.00 13.61 200 LEU A CA 1
ATOM 1432 C C . LEU A 1 202 ? 23.991 24.003 -17.846 1.00 12.55 200 LEU A C 1
ATOM 1433 O O . LEU A 1 202 ? 24.968 24.647 -18.223 1.00 14.54 200 LEU A O 1
ATOM 1438 N N . PHE A 1 203 ? 23.944 22.658 -17.814 1.00 13.82 201 PHE A N 1
ATOM 1439 C CA . PHE A 1 203 ? 25.075 21.772 -18.161 1.00 14.75 201 PHE A CA 1
ATOM 1440 C C . PHE A 1 203 ? 24.742 20.804 -19.290 1.00 16.37 201 PHE A C 1
ATOM 1441 O O . PHE A 1 203 ? 23.617 20.318 -19.397 1.00 19.53 201 PHE A O 1
ATOM 1449 N N . GLY A 1 204 ? 25.735 20.526 -20.124 1.00 15.74 202 GLY A N 1
ATOM 1450 C CA . GLY A 1 204 ? 25.578 19.616 -21.257 1.00 20.27 202 GLY A CA 1
ATOM 1451 C C . GLY A 1 204 ? 25.676 18.147 -20.880 1.00 20.77 202 GLY A C 1
ATOM 1452 O O . GLY A 1 204 ? 26.597 17.446 -21.295 1.00 28.56 202 GLY A O 1
ATOM 1453 N N . THR A 1 205 ? 24.707 17.682 -20.098 1.00 25.51 203 THR A N 1
ATOM 1454 C CA . THR A 1 205 ? 24.527 16.244 -19.816 1.00 23.13 203 THR A CA 1
ATOM 1455 C C . THR A 1 205 ? 23.318 15.770 -20.613 1.00 31.69 203 THR A C 1
ATOM 1456 O O . THR A 1 205 ? 22.698 16.579 -21.307 1.00 35.20 203 THR A O 1
ATOM 1460 N N . PRO A 1 206 ? 22.966 14.466 -20.521 1.00 37.48 204 PRO A N 1
ATOM 1461 C CA . PRO A 1 206 ? 21.669 14.008 -21.051 1.00 41.07 204 PRO A CA 1
ATOM 1462 C C . PRO A 1 206 ? 20.487 14.216 -20.096 1.00 45.08 204 PRO A C 1
ATOM 1463 O O . PRO A 1 206 ? 20.424 15.215 -19.375 1.00 42.95 204 PRO A O 1
ATOM 1467 N N . ASN A 1 217 ? 21.251 25.285 -28.523 1.00 48.60 215 ASN A N 1
ATOM 1468 C CA . ASN A 1 217 ? 21.852 26.566 -28.896 1.00 45.94 215 ASN A CA 1
ATOM 1469 C C . ASN A 1 217 ? 21.220 27.752 -28.167 1.00 44.25 215 ASN A C 1
ATOM 1470 O O . ASN A 1 217 ? 21.921 28.684 -27.767 1.00 44.46 215 ASN A O 1
ATOM 1472 N N . PHE A 1 218 ? 19.898 27.708 -28.006 1.00 42.96 216 PHE A N 1
ATOM 1473 C CA . PHE A 1 218 ? 19.155 28.770 -27.331 1.00 44.21 216 PHE A CA 1
ATOM 1474 C C . PHE A 1 218 ? 19.546 28.859 -25.865 1.00 35.91 216 PHE A C 1
ATOM 1475 O O . PHE A 1 218 ? 19.819 29.944 -25.363 1.00 37.45 216 PHE A O 1
ATOM 1477 N N . LEU A 1 219 ? 19.574 27.718 -25.182 1.00 34.25 217 LEU A N 1
ATOM 1478 C CA . LEU A 1 219 ? 19.982 27.680 -23.771 1.00 31.66 217 LEU A CA 1
ATOM 1479 C C . LEU A 1 219 ? 21.407 28.205 -23.573 1.00 28.03 217 LEU A C 1
ATOM 1480 O O . LEU A 1 219 ? 21.659 28.970 -22.645 1.00 29.36 217 LEU A O 1
ATOM 1485 N N . ALA A 1 220 ? 22.328 27.803 -24.448 1.00 31.65 218 ALA A N 1
ATOM 1486 C CA . ALA A 1 220 ? 23.725 28.254 -24.376 1.00 28.54 218 ALA A CA 1
ATOM 1487 C C . ALA A 1 220 ? 23.871 29.782 -24.486 1.00 31.29 218 ALA A C 1
ATOM 1488 O O . ALA A 1 220 ? 24.705 30.391 -23.800 1.00 29.76 218 ALA A O 1
ATOM 1490 N N . SER A 1 221 ? 23.067 30.393 -25.363 1.00 27.20 219 SER A N 1
ATOM 1491 C CA . SER A 1 221 ? 23.100 31.846 -25.594 1.00 31.30 219 SER A CA 1
ATOM 1492 C C . SER A 1 221 ? 22.647 32.676 -24.386 1.00 27.63 219 SER A C 1
ATOM 1493 O O . SER A 1 221 ? 22.914 33.875 -24.313 1.00 29.65 219 SER A O 1
ATOM 1496 N N . GLN A 1 222 ? 21.964 32.038 -23.442 1.00 25.75 220 GLN A N 1
ATOM 1497 C CA . GLN A 1 222 ? 21.472 32.706 -22.241 1.00 22.50 220 GLN A CA 1
ATOM 1498 C C . GLN A 1 222 ? 22.570 32.897 -21.165 1.00 22.67 220 GLN A C 1
ATOM 1499 O O . GLN A 1 222 ? 22.425 33.713 -20.260 1.00 23.29 220 GLN A O 1
ATOM 1505 N N . VAL A 1 223 ? 23.667 32.155 -21.269 1.00 20.91 221 VAL A N 1
ATOM 1506 C CA . VAL A 1 223 ? 24.725 32.206 -20.246 1.00 17.83 221 VAL A CA 1
ATOM 1507 C C . VAL A 1 223 ? 25.645 33.427 -20.523 1.00 16.73 221 VAL A C 1
ATOM 1508 O O . VAL A 1 223 ? 26.178 33.545 -21.617 1.00 17.51 221 VAL A O 1
ATOM 1512 N N . PRO A 1 224 ? 25.801 34.364 -19.558 1.00 14.16 222 PRO A N 1
ATOM 1513 C CA . PRO A 1 224 ? 26.664 35.553 -19.776 1.00 13.99 222 PRO A CA 1
ATOM 1514 C C . PRO A 1 224 ? 28.090 35.270 -20.232 1.00 12.90 222 PRO A C 1
ATOM 1515 O O . PRO A 1 224 ? 28.479 35.751 -21.298 1.00 12.53 222 PRO A O 1
ATOM 1519 N N . PHE A 1 225 ? 28.870 34.500 -19.468 1.00 10.91 223 PHE A N 1
ATOM 1520 C CA . PHE A 1 225 ? 30.214 34.157 -19.900 1.00 9.86 223 PHE A CA 1
ATOM 1521 C C . PHE A 1 225 ? 30.751 33.048 -19.014 1.00 9.52 223 PHE A C 1
ATOM 1522 O O . PHE A 1 225 ? 30.702 33.167 -17.793 1.00 10.18 223 PHE A O 1
ATOM 1530 N N . PRO A 1 226 ? 31.284 31.984 -19.623 1.00 9.89 224 PRO A N 1
ATOM 1531 C CA . PRO A 1 226 ? 31.336 31.694 -21.056 1.00 11.81 224 PRO A CA 1
ATOM 1532 C C . PRO A 1 226 ? 29.927 31.410 -21.585 1.00 11.84 224 PRO A C 1
ATOM 1533 O O . PRO A 1 226 ? 29.132 30.800 -20.879 1.00 12.12 224 PRO A O 1
ATOM 1537 N N . SER A 1 227 ? 29.618 31.844 -22.807 1.00 13.35 225 SER A N 1
ATOM 1538 C CA A SER A 1 227 ? 28.263 31.726 -23.337 0.50 13.24 225 SER A CA 1
ATOM 1539 C CA B SER A 1 227 ? 28.247 31.721 -23.310 0.50 15.03 225 SER A CA 1
ATOM 1540 C C . SER A 1 227 ? 28.027 30.358 -23.980 1.00 16.76 225 SER A C 1
ATOM 1541 O O . SER A 1 227 ? 27.888 30.233 -25.208 1.00 18.69 225 SER A O 1
ATOM 1546 N N . ARG A 1 228 ? 27.979 29.347 -23.131 1.00 15.27 226 ARG A N 1
ATOM 1547 C CA . ARG A 1 228 ? 27.790 27.955 -23.514 1.00 14.05 226 ARG A CA 1
ATOM 1548 C C . ARG A 1 228 ? 27.215 27.195 -22.323 1.00 13.76 226 ARG A C 1
ATOM 1549 O O . ARG A 1 228 ? 27.216 27.695 -21.198 1.00 15.42 226 ARG A O 1
ATOM 1557 N N . LEU A 1 229 ? 26.720 25.993 -22.581 1.00 14.16 227 LEU A N 1
ATOM 1558 C CA . LEU A 1 229 ? 26.404 25.075 -21.495 1.00 13.02 227 LEU A CA 1
ATOM 1559 C C . LEU A 1 229 ? 27.658 24.755 -20.701 1.00 11.45 227 LEU A C 1
ATOM 1560 O O . LEU A 1 229 ? 28.773 24.714 -21.244 1.00 12.25 227 LEU A O 1
ATOM 1565 N N . GLY A 1 230 ? 27.492 24.521 -19.408 1.00 11.06 228 GLY A N 1
ATOM 1566 C CA . GLY A 1 230 ? 28.603 24.048 -18.599 1.00 10.23 228 GLY A CA 1
ATOM 1567 C C . GLY A 1 230 ? 29.079 22.678 -19.075 1.00 10.83 228 GLY A C 1
ATOM 1568 O O . GLY A 1 230 ? 28.296 21.854 -19.549 1.00 12.37 228 GLY A O 1
ATOM 1569 N N . ASP A 1 231 ? 30.374 22.433 -18.941 1.00 11.46 229 ASP A N 1
ATOM 1570 C CA . ASP A 1 231 ? 30.947 21.125 -19.243 1.00 12.41 229 ASP A CA 1
ATOM 1571 C C . ASP A 1 231 ? 30.870 20.274 -17.977 1.00 12.35 229 ASP A C 1
ATOM 1572 O O . ASP A 1 231 ? 31.229 20.757 -16.919 1.00 11.52 229 ASP A O 1
ATOM 1577 N N . PRO A 1 232 ? 30.377 19.025 -18.077 1.00 12.00 230 PRO A N 1
ATOM 1578 C CA . PRO A 1 232 ? 30.340 18.194 -16.875 1.00 12.50 230 PRO A CA 1
ATOM 1579 C C . PRO A 1 232 ? 31.677 18.106 -16.133 1.00 11.97 230 PRO A C 1
ATOM 1580 O O . PRO A 1 232 ? 31.679 18.016 -14.905 1.00 11.47 230 PRO A O 1
ATOM 1584 N N . ALA A 1 233 ? 32.798 18.190 -16.849 1.00 12.02 231 ALA A N 1
ATOM 1585 C CA . ALA A 1 233 ? 34.094 18.213 -16.176 1.00 12.00 231 ALA A CA 1
ATOM 1586 C C . ALA A 1 233 ? 34.289 19.418 -15.233 1.00 12.35 231 ALA A C 1
ATOM 1587 O O . ALA A 1 233 ? 35.102 19.334 -14.318 1.00 12.52 231 ALA A O 1
ATOM 1589 N N . GLU A 1 234 ? 33.579 20.522 -15.474 1.00 11.09 232 GLU A N 1
ATOM 1590 C CA . GLU A 1 234 ? 33.653 21.710 -14.627 1.00 10.42 232 GLU A CA 1
ATOM 1591 C C . GLU A 1 234 ? 32.921 21.489 -13.312 1.00 10.79 232 GLU A C 1
ATOM 1592 O O . GLU A 1 234 ? 33.354 21.991 -12.274 1.00 9.54 232 GLU A O 1
ATOM 1598 N N . TYR A 1 235 ? 31.830 20.726 -13.341 1.00 9.11 233 TYR A N 1
ATOM 1599 C CA . TYR A 1 235 ? 31.197 20.267 -12.098 1.00 9.42 233 TYR A CA 1
ATOM 1600 C C . TYR A 1 235 ? 32.164 19.362 -11.344 1.00 9.67 233 TYR A C 1
ATOM 1601 O O . TYR A 1 235 ? 32.371 19.550 -10.134 1.00 9.25 233 TYR A O 1
ATOM 1610 N N . ALA A 1 236 ? 32.768 18.396 -12.050 1.00 9.37 234 ALA A N 1
ATOM 1611 C CA . ALA A 1 236 ? 33.713 17.473 -11.401 1.00 10.22 234 ALA A CA 1
ATOM 1612 C C . ALA A 1 236 ? 34.913 18.230 -10.783 1.00 9.61 234 ALA A C 1
ATOM 1613 O O . ALA A 1 236 ? 35.369 17.894 -9.691 1.00 9.29 234 ALA A O 1
ATOM 1615 N N . HIS A 1 237 ? 35.404 19.274 -11.469 1.00 8.82 235 HIS A N 1
ATOM 1616 C CA . HIS A 1 237 ? 36.486 20.091 -10.929 1.00 10.32 235 HIS A CA 1
ATOM 1617 C C . HIS A 1 237 ? 36.095 20.760 -9.613 1.00 8.81 235 HIS A C 1
ATOM 1618 O O . HIS A 1 237 ? 36.878 20.801 -8.655 1.00 9.04 235 HIS A O 1
ATOM 1625 N N . LEU A 1 238 ? 34.875 21.283 -9.544 1.00 8.38 236 LEU A N 1
ATOM 1626 C CA . LEU A 1 238 ? 34.440 21.914 -8.312 1.00 9.13 236 LEU A CA 1
ATOM 1627 C C . LEU A 1 238 ? 34.253 20.892 -7.182 1.00 9.09 236 LEU A C 1
ATOM 1628 O O . LEU A 1 238 ? 34.568 21.185 -6.029 1.00 8.65 236 LEU A O 1
ATOM 1633 N N . VAL A 1 239 ? 33.727 19.701 -7.500 1.00 8.83 237 VAL A N 1
ATOM 1634 C CA . VAL A 1 239 ? 33.687 18.630 -6.495 1.00 9.36 237 VAL A CA 1
ATOM 1635 C C . VAL A 1 239 ? 35.081 18.391 -5.902 1.00 8.88 237 VAL A C 1
ATOM 1636 O O . VAL A 1 239 ? 35.265 18.307 -4.691 1.00 9.23 237 VAL A O 1
ATOM 1640 N N . GLN A 1 240 ? 36.073 18.229 -6.787 1.00 9.46 238 GLN A N 1
ATOM 1641 C CA . GLN A 1 240 ? 37.438 17.987 -6.321 1.00 10.73 238 GLN A CA 1
ATOM 1642 C C . GLN A 1 240 ? 37.953 19.129 -5.469 1.00 10.34 238 GLN A C 1
ATOM 1643 O O . GLN A 1 240 ? 38.583 18.899 -4.432 1.00 9.72 238 GLN A O 1
ATOM 1649 N N . ALA A 1 241 ? 37.676 20.374 -5.867 1.00 8.53 239 ALA A N 1
ATOM 1650 C CA . ALA A 1 241 ? 38.099 21.517 -5.075 1.00 9.55 239 ALA A CA 1
ATOM 1651 C C . ALA A 1 241 ? 37.476 21.514 -3.676 1.00 9.96 239 ALA A C 1
ATOM 1652 O O . ALA A 1 241 ? 38.146 21.864 -2.695 1.00 10.23 239 ALA A O 1
ATOM 1654 N N . ILE A 1 242 ? 36.198 21.133 -3.570 1.00 9.69 240 ILE A N 1
ATOM 1655 C CA . ILE A 1 242 ? 35.558 21.019 -2.266 1.00 9.87 240 ILE A CA 1
ATOM 1656 C C . ILE A 1 242 ? 36.215 19.928 -1.406 1.00 10.31 240 ILE A C 1
ATOM 1657 O O . ILE A 1 242 ? 36.448 20.127 -0.221 1.00 10.78 240 ILE A O 1
ATOM 1662 N N . ILE A 1 243 ? 36.500 18.766 -1.998 1.00 9.63 241 ILE A N 1
ATOM 1663 C CA . ILE A 1 243 ? 37.137 17.669 -1.224 1.00 10.30 241 ILE A CA 1
ATOM 1664 C C . ILE A 1 243 ? 38.501 18.136 -0.703 1.00 11.18 241 ILE A C 1
ATOM 1665 O O . ILE A 1 243 ? 38.890 17.844 0.422 1.00 12.26 241 ILE A O 1
ATOM 1670 N N . GLU A 1 244 ? 39.228 18.882 -1.547 1.00 10.45 242 GLU A N 1
ATOM 1671 C CA . GLU A 1 244 ? 40.592 19.296 -1.236 1.00 10.22 242 GLU A CA 1
ATOM 1672 C C . GLU A 1 244 ? 40.691 20.419 -0.215 1.00 11.73 242 GLU A C 1
ATOM 1673 O O . GLU A 1 244 ? 41.676 20.473 0.501 1.00 16.57 242 GLU A O 1
ATOM 1679 N N . ASN A 1 245 ? 39.693 21.302 -0.141 1.00 11.01 243 ASN A N 1
ATOM 1680 C CA . ASN A 1 245 ? 39.759 22.485 0.736 1.00 10.59 243 ASN A CA 1
ATOM 1681 C C . ASN A 1 245 ? 39.112 22.194 2.088 1.00 10.47 243 ASN A C 1
ATOM 1682 O O . ASN A 1 245 ? 37.886 22.094 2.183 1.00 11.49 243 ASN A O 1
ATOM 1687 N N . PRO A 1 246 ? 39.910 22.086 3.170 1.00 10.10 244 PRO A N 1
ATOM 1688 C CA . PRO A 1 246 ? 39.317 21.700 4.447 1.00 11.09 244 PRO A CA 1
ATOM 1689 C C . PRO A 1 246 ? 38.379 22.692 5.085 1.00 10.09 244 PRO A C 1
ATOM 1690 O O . PRO A 1 246 ? 37.726 22.320 6.057 1.00 12.86 244 PRO A O 1
ATOM 1694 N N . PHE A 1 247 ? 38.308 23.929 4.580 1.00 9.93 245 PHE A N 1
ATOM 1695 C CA . PHE A 1 247 ? 37.537 24.970 5.258 1.00 9.46 245 PHE A CA 1
ATOM 1696 C C . PHE A 1 247 ? 36.193 25.289 4.570 1.00 9.77 245 PHE A C 1
ATOM 1697 O O . PHE A 1 247 ? 35.476 26.173 5.026 1.00 11.85 245 PHE A O 1
ATOM 1705 N N . LEU A 1 248 ? 35.865 24.602 3.471 1.00 8.65 246 LEU A N 1
ATOM 1706 C CA . LEU A 1 248 ? 34.552 24.755 2.815 1.00 8.82 246 LEU A CA 1
ATOM 1707 C C . LEU A 1 248 ? 33.528 23.873 3.526 1.00 8.16 246 LEU A C 1
ATOM 1708 O O . LEU A 1 248 ? 33.623 22.642 3.493 1.00 9.18 246 LEU A O 1
ATOM 1713 N N . ASN A 1 249 ? 32.566 24.491 4.204 1.00 7.98 247 ASN A N 1
ATOM 1714 C CA . ASN A 1 249 ? 31.536 23.735 4.896 1.00 8.69 247 ASN A CA 1
ATOM 1715 C C . ASN A 1 249 ? 30.254 24.537 5.000 1.00 7.84 247 ASN A C 1
ATOM 1716 O O . ASN A 1 249 ? 30.291 25.750 5.185 1.00 9.00 247 ASN A O 1
ATOM 1721 N N . GLY A 1 250 ? 29.116 23.845 4.863 1.00 8.29 248 GLY A N 1
ATOM 1722 C CA . GLY A 1 250 ? 27.830 24.439 5.156 1.00 8.61 248 GLY A CA 1
ATOM 1723 C C . GLY A 1 250 ? 27.332 25.466 4.148 1.00 10.21 248 GLY A C 1
ATOM 1724 O O . GLY A 1 250 ? 26.466 26.267 4.462 1.00 9.95 248 GLY A O 1
ATOM 1725 N N . GLU A 1 251 ? 27.877 25.421 2.941 1.00 8.43 249 GLU A N 1
ATOM 1726 C CA . GLU A 1 251 ? 27.693 26.424 1.898 1.00 9.49 249 GLU A CA 1
ATOM 1727 C C . GLU A 1 251 ? 27.142 25.824 0.590 1.00 8.18 249 GLU A C 1
ATOM 1728 O O . GLU A 1 251 ? 27.332 24.640 0.307 1.00 8.99 249 GLU A O 1
ATOM 1734 N N . VAL A 1 252 ? 26.457 26.684 -0.172 1.00 8.08 250 VAL A N 1
ATOM 1735 C CA . VAL A 1 252 ? 25.967 26.392 -1.523 1.00 9.07 250 VAL A CA 1
ATOM 1736 C C . VAL A 1 252 ? 26.747 27.274 -2.495 1.00 7.83 250 VAL A C 1
ATOM 1737 O O . VAL A 1 252 ? 26.800 28.482 -2.322 1.00 10.19 250 VAL A O 1
ATOM 1741 N N . ILE A 1 253 ? 27.313 26.648 -3.527 1.00 8.14 251 ILE A N 1
ATOM 1742 C CA . ILE A 1 253 ? 28.091 27.360 -4.549 1.00 8.75 251 ILE A CA 1
ATOM 1743 C C . ILE A 1 253 ? 27.387 27.232 -5.899 1.00 9.26 251 ILE A C 1
ATOM 1744 O O . ILE A 1 253 ? 27.167 26.137 -6.409 1.00 8.93 251 ILE A O 1
ATOM 1749 N N . ARG A 1 254 ? 27.019 28.373 -6.466 1.00 7.96 252 ARG A N 1
ATOM 1750 C CA . ARG A 1 254 ? 26.474 28.424 -7.821 1.00 8.49 252 ARG A CA 1
ATOM 1751 C C . ARG A 1 254 ? 27.586 28.221 -8.851 1.00 8.08 252 ARG A C 1
ATOM 1752 O O . ARG A 1 254 ? 28.609 28.923 -8.815 1.00 9.26 252 ARG A O 1
ATOM 1760 N N . LEU A 1 255 ? 27.344 27.334 -9.808 1.00 8.39 253 LEU A N 1
ATOM 1761 C CA . LEU A 1 255 ? 28.298 27.038 -10.872 1.00 7.75 253 LEU A CA 1
ATOM 1762 C C . LEU A 1 255 ? 27.534 27.203 -12.189 1.00 8.38 253 LEU A C 1
ATOM 1763 O O . LEU A 1 255 ? 26.827 26.273 -12.627 1.00 8.73 253 LEU A O 1
ATOM 1768 N N . ASP A 1 256 ? 27.601 28.395 -12.778 1.00 8.20 254 ASP A N 1
ATOM 1769 C CA . ASP A 1 256 ? 26.557 28.769 -13.729 1.00 8.45 254 ASP A CA 1
ATOM 1770 C C . ASP A 1 256 ? 26.887 29.829 -14.747 1.00 8.99 254 ASP A C 1
ATOM 1771 O O . ASP A 1 256 ? 25.989 30.299 -15.425 1.00 8.58 254 ASP A O 1
ATOM 1776 N N . GLY A 1 257 ? 28.149 30.236 -14.889 1.00 8.61 255 GLY A N 1
ATOM 1777 C CA . GLY A 1 257 ? 28.478 31.226 -15.913 1.00 9.09 255 GLY A CA 1
ATOM 1778 C C . GLY A 1 257 ? 27.807 32.587 -15.728 1.00 8.68 255 GLY A C 1
ATOM 1779 O O . GLY A 1 257 ? 27.715 33.375 -16.683 1.00 9.19 255 GLY A O 1
ATOM 1780 N N . ALA A 1 258 ? 27.391 32.881 -14.487 1.00 8.58 256 ALA A N 1
ATOM 1781 C CA . ALA A 1 258 ? 26.709 34.126 -14.093 1.00 7.87 256 ALA A CA 1
ATOM 1782 C C . ALA A 1 258 ? 25.269 34.233 -14.592 1.00 9.67 256 ALA A C 1
ATOM 1783 O O . ALA A 1 258 ? 24.675 35.319 -14.541 1.00 10.38 256 ALA A O 1
ATOM 1785 N N . ILE A 1 259 ? 24.670 33.118 -14.996 1.00 9.66 257 ILE A N 1
ATOM 1786 C CA . ILE A 1 259 ? 23.274 33.170 -15.462 1.00 10.23 257 ILE A CA 1
ATOM 1787 C C . ILE A 1 259 ? 22.356 33.515 -14.309 1.00 9.77 257 ILE A C 1
ATOM 1788 O O . ILE A 1 259 ? 22.596 33.131 -13.175 1.00 10.74 257 ILE A O 1
ATOM 1793 N N . ARG A 1 260 ? 21.273 34.231 -14.607 1.00 11.01 258 ARG A N 1
ATOM 1794 C CA . ARG A 1 260 ? 20.111 34.329 -13.724 1.00 10.38 258 ARG A CA 1
ATOM 1795 C C . ARG A 1 260 ? 18.930 33.991 -14.605 1.00 12.94 258 ARG A C 1
ATOM 1796 O O . ARG A 1 260 ? 18.747 34.596 -15.639 1.00 17.06 258 ARG A O 1
ATOM 1804 N N . MET A 1 261 ? 18.142 33.000 -14.218 1.00 13.75 259 MET A N 1
ATOM 1805 C CA . MET A 1 261 ? 17.125 32.472 -15.111 1.00 18.91 259 MET A CA 1
ATOM 1806 C C . MET A 1 261 ? 15.957 33.424 -15.259 1.00 19.85 259 MET A C 1
ATOM 1807 O O . MET A 1 261 ? 15.419 33.884 -14.272 1.00 24.96 259 MET A O 1
ATOM 1812 N N . GLN A 1 262 ? 15.550 33.658 -16.508 1.00 22.87 260 GLN A N 1
ATOM 1813 C CA . GLN A 1 262 ? 14.346 34.427 -16.829 1.00 30.55 260 GLN A CA 1
ATOM 1814 C C . GLN A 1 262 ? 13.111 33.591 -16.501 1.00 17.86 260 GLN A C 1
ATOM 1815 O O . GLN A 1 262 ? 13.223 32.387 -16.300 1.00 16.32 260 GLN A O 1
ATOM 1818 N N . PRO A 1 263 ? 11.927 34.228 -16.391 1.00 18.26 261 PRO A N 1
ATOM 1819 C CA . PRO A 1 263 ? 10.779 33.466 -15.930 1.00 19.23 261 PRO A CA 1
ATOM 1820 C C . PRO A 1 263 ? 10.395 32.305 -16.819 1.00 15.51 261 PRO A C 1
ATOM 1821 O O . PRO A 1 263 ? 9.934 31.267 -16.324 1.00 23.52 261 PRO A O 1
ATOM 1825 N N . GLY A 1 264 ? 10.607 32.469 -18.116 1.00 15.52 262 GLY A N 1
ATOM 1826 C CA . GLY A 1 264 ? 10.230 31.445 -19.088 1.00 22.73 262 GLY A CA 1
ATOM 1827 C C . GLY A 1 264 ? 8.731 31.441 -19.324 1.00 26.88 262 GLY A C 1
ATOM 1828 O O . GLY A 1 264 ? 8.015 32.360 -18.928 1.00 25.17 262 GLY A O 1
ATOM 1829 N N . SER A 1 265 ? 8.261 30.391 -19.977 1.00 32.22 263 SER A N 1
ATOM 1830 C CA . SER A 1 265 ? 6.842 30.235 -20.287 1.00 39.86 263 SER A CA 1
ATOM 1831 C C . SER A 1 265 ? 6.492 28.753 -20.268 1.00 41.81 263 SER A C 1
ATOM 1832 O O . SER A 1 265 ? 5.393 28.343 -20.640 1.00 46.91 263 SER A O 1
ATOM 1835 N N . MET B 1 3 ? 35.635 18.211 -24.640 1.00 36.96 1 MET B N 1
ATOM 1836 C CA . MET B 1 3 ? 35.692 19.158 -23.481 1.00 31.72 1 MET B CA 1
ATOM 1837 C C . MET B 1 3 ? 36.000 20.583 -23.911 1.00 22.59 1 MET B C 1
ATOM 1838 O O . MET B 1 3 ? 36.980 20.803 -24.614 1.00 21.30 1 MET B O 1
ATOM 1843 N N . ALA B 1 4 ? 35.186 21.542 -23.485 1.00 18.08 2 ALA B N 1
ATOM 1844 C CA . ALA B 1 4 ? 35.235 22.874 -24.082 1.00 18.97 2 ALA B CA 1
ATOM 1845 C C . ALA B 1 4 ? 36.619 23.491 -23.889 1.00 18.89 2 ALA B C 1
ATOM 1846 O O . ALA B 1 4 ? 37.151 23.426 -22.801 1.00 19.94 2 ALA B O 1
ATOM 1848 N N . ALA B 1 5 ? 37.199 24.074 -24.935 1.00 17.79 3 ALA B N 1
ATOM 1849 C CA . ALA B 1 5 ? 38.518 24.685 -24.816 1.00 16.79 3 ALA B CA 1
ATOM 1850 C C . ALA B 1 5 ? 38.464 25.852 -23.820 1.00 14.37 3 ALA B C 1
ATOM 1851 O O . ALA B 1 5 ? 37.545 26.680 -23.854 1.00 14.58 3 ALA B O 1
ATOM 1853 N N . ALA B 1 6 ? 39.459 25.917 -22.936 1.00 13.23 4 ALA B N 1
ATOM 1854 C CA . ALA B 1 6 ? 39.507 26.932 -21.883 1.00 12.25 4 ALA B CA 1
ATOM 1855 C C . ALA B 1 6 ? 40.878 26.904 -21.240 1.00 12.09 4 ALA B C 1
ATOM 1856 O O . ALA B 1 6 ? 41.627 25.929 -21.368 1.00 14.49 4 ALA B O 1
ATOM 1858 N N . CYS B 1 7 ? 41.175 27.949 -20.478 1.00 11.56 5 CYS B N 1
ATOM 1859 C CA . CYS B 1 7 ? 42.300 27.949 -19.556 1.00 11.83 5 CYS B CA 1
ATOM 1860 C C . CYS B 1 7 ? 41.898 27.295 -18.251 1.00 12.44 5 CYS B C 1
ATOM 1861 O O . CYS B 1 7 ? 40.965 27.753 -17.582 1.00 12.80 5 CYS B O 1
ATOM 1864 N N . ARG B 1 8 ? 42.618 26.230 -17.894 1.00 10.62 6 ARG B N 1
ATOM 1865 C CA A ARG B 1 8 ? 42.358 25.448 -16.707 0.50 9.55 6 ARG B CA 1
ATOM 1866 C CA B ARG B 1 8 ? 42.347 25.500 -16.662 0.50 11.16 6 ARG B CA 1
ATOM 1867 C C . ARG B 1 8 ? 43.608 25.318 -15.836 1.00 10.58 6 ARG B C 1
ATOM 1868 O O . ARG B 1 8 ? 43.704 24.402 -15.045 1.00 12.03 6 ARG B O 1
ATOM 1883 N N . SER B 1 9 ? 44.550 26.252 -15.994 1.00 11.22 7 SER B N 1
ATOM 1884 C CA . SER B 1 9 ? 45.801 26.249 -15.250 1.00 10.86 7 SER B CA 1
ATOM 1885 C C . SER B 1 9 ? 46.264 27.651 -14.922 1.00 10.04 7 SER B C 1
ATOM 1886 O O . SER B 1 9 ? 46.136 28.542 -15.751 1.00 11.38 7 SER B O 1
ATOM 1889 N N . VAL B 1 10 ? 46.869 27.836 -13.744 1.00 9.88 8 VAL B N 1
ATOM 1890 C CA . VAL B 1 10 ? 47.507 29.108 -13.375 1.00 10.06 8 VAL B CA 1
ATOM 1891 C C . VAL B 1 10 ? 48.924 29.236 -13.951 1.00 8.74 8 VAL B C 1
ATOM 1892 O O . VAL B 1 10 ? 49.501 30.318 -13.913 1.00 9.64 8 VAL B O 1
ATOM 1896 N N . LYS B 1 11 ? 49.499 28.153 -14.451 1.00 9.91 9 LYS B N 1
ATOM 1897 C CA . LYS B 1 11 ? 50.899 28.212 -14.900 1.00 9.11 9 LYS B CA 1
ATOM 1898 C C . LYS B 1 11 ? 51.067 29.157 -16.074 1.00 9.35 9 LYS B C 1
ATOM 1899 O O . LYS B 1 11 ? 50.363 29.051 -17.072 1.00 10.73 9 LYS B O 1
ATOM 1905 N N . GLY B 1 12 ? 52.008 30.095 -15.936 1.00 9.58 10 GLY B N 1
ATOM 1906 C CA . GLY B 1 12 ? 52.246 31.085 -16.975 1.00 10.28 10 GLY B CA 1
ATOM 1907 C C . GLY B 1 12 ? 51.394 32.350 -16.869 1.00 10.38 10 GLY B C 1
ATOM 1908 O O . GLY B 1 12 ? 51.630 33.294 -17.616 1.00 11.08 10 GLY B O 1
ATOM 1909 N N . LEU B 1 13 ? 50.381 32.365 -15.990 1.00 8.82 11 LEU B N 1
ATOM 1910 C CA . LEU B 1 13 ? 49.518 33.540 -15.826 1.00 8.72 11 LEU B CA 1
ATOM 1911 C C . LEU B 1 13 ? 50.229 34.595 -14.987 1.00 9.61 11 LEU B C 1
ATOM 1912 O O . LEU B 1 13 ? 51.165 34.295 -14.227 1.00 10.08 11 LEU B O 1
ATOM 1917 N N . VAL B 1 14 ? 49.786 35.844 -15.134 1.00 8.82 12 VAL B N 1
ATOM 1918 C CA . VAL B 1 14 ? 50.261 36.976 -14.309 1.00 9.29 12 VAL B CA 1
ATOM 1919 C C . VAL B 1 14 ? 49.085 37.515 -13.502 1.00 7.43 12 VAL B C 1
ATOM 1920 O O . VAL B 1 14 ? 48.024 37.821 -14.061 1.00 8.88 12 VAL B O 1
ATOM 1924 N N . ALA B 1 15 ? 49.273 37.571 -12.190 1.00 7.32 13 ALA B N 1
ATOM 1925 C CA . ALA B 1 15 ? 48.256 38.042 -11.239 1.00 9.24 13 ALA B CA 1
ATOM 1926 C C . ALA B 1 15 ? 48.703 39.315 -10.548 1.00 8.38 13 ALA B C 1
ATOM 1927 O O . ALA B 1 15 ? 49.825 39.375 -10.021 1.00 10.99 13 ALA B O 1
ATOM 1929 N N . VAL B 1 16 ? 47.824 40.312 -10.530 1.00 7.43 14 VAL B N 1
ATOM 1930 C CA . VAL B 1 16 ? 48.006 41.508 -9.673 1.00 8.02 14 VAL B CA 1
ATOM 1931 C C . VAL B 1 16 ? 47.183 41.291 -8.407 1.00 7.43 14 VAL B C 1
ATOM 1932 O O . VAL B 1 16 ? 45.978 41.034 -8.489 1.00 8.73 14 VAL B O 1
ATOM 1936 N N . ILE B 1 17 ? 47.836 41.331 -7.246 1.00 6.60 15 ILE B N 1
ATOM 1937 C CA . ILE B 1 17 ? 47.207 41.003 -5.977 1.00 6.83 15 ILE B CA 1
ATOM 1938 C C . ILE B 1 17 ? 47.277 42.209 -5.044 1.00 6.96 15 ILE B C 1
ATOM 1939 O O . ILE B 1 17 ? 48.352 42.568 -4.548 1.00 7.19 15 ILE B O 1
ATOM 1944 N N . THR B 1 18 ? 46.152 42.872 -4.821 1.00 6.60 16 THR B N 1
ATOM 1945 C CA . THR B 1 18 ? 46.120 43.997 -3.908 1.00 7.19 16 THR B CA 1
ATOM 1946 C C . THR B 1 18 ? 46.123 43.473 -2.488 1.00 7.31 16 THR B C 1
ATOM 1947 O O . THR B 1 18 ? 45.595 42.384 -2.207 1.00 8.05 16 THR B O 1
ATOM 1951 N N . GLY B 1 19 ? 46.726 44.212 -1.566 1.00 7.01 17 GLY B N 1
ATOM 1952 C CA . GLY B 1 19 ? 46.951 43.665 -0.238 1.00 7.16 17 GLY B CA 1
ATOM 1953 C C . GLY B 1 19 ? 47.963 42.539 -0.201 1.00 7.69 17 GLY B C 1
ATOM 1954 O O . GLY B 1 19 ? 48.020 41.773 0.752 1.00 9.13 17 GLY B O 1
ATOM 1955 N N . GLY B 1 20 ? 48.799 42.452 -1.232 1.00 8.06 18 GLY B N 1
ATOM 1956 C CA . GLY B 1 20 ? 49.696 41.310 -1.383 1.00 7.93 18 GLY B CA 1
ATOM 1957 C C . GLY B 1 20 ? 50.865 41.224 -0.427 1.00 8.61 18 GLY B C 1
ATOM 1958 O O . GLY B 1 20 ? 51.567 40.227 -0.419 1.00 9.48 18 GLY B O 1
ATOM 1959 N N . ALA B 1 21 ? 51.111 42.274 0.342 1.00 9.41 19 ALA B N 1
ATOM 1960 C CA . ALA B 1 21 ? 52.215 42.259 1.299 1.00 9.86 19 ALA B CA 1
ATOM 1961 C C . ALA B 1 21 ? 51.909 41.457 2.555 1.00 9.46 19 ALA B C 1
ATOM 1962 O O . ALA B 1 21 ? 52.814 41.210 3.336 1.00 11.04 19 ALA B O 1
ATOM 1964 N N . SER B 1 22 ? 50.647 41.083 2.792 1.00 8.64 20 SER B N 1
ATOM 1965 C CA . SER B 1 22 ? 50.282 40.466 4.074 1.00 8.46 20 SER B CA 1
ATOM 1966 C C . SER B 1 22 ? 49.117 39.508 3.909 1.00 8.97 20 SER B C 1
ATOM 1967 O O . SER B 1 22 ? 48.344 39.591 2.952 1.00 8.85 20 SER B O 1
ATOM 1970 N N . GLY B 1 23 ? 48.968 38.626 4.884 1.00 8.72 21 GLY B N 1
ATOM 1971 C CA . GLY B 1 23 ? 47.709 37.926 5.076 1.00 8.52 21 GLY B CA 1
ATOM 1972 C C . GLY B 1 23 ? 47.236 37.128 3.900 1.00 8.04 21 GLY B C 1
ATOM 1973 O O . GLY B 1 23 ? 47.987 36.326 3.364 1.00 9.37 21 GLY B O 1
ATOM 1974 N N . LEU B 1 24 ? 45.966 37.302 3.555 1.00 8.06 22 LEU B N 1
ATOM 1975 C CA . LEU B 1 24 ? 45.348 36.515 2.502 1.00 7.81 22 LEU B CA 1
ATOM 1976 C C . LEU B 1 24 ? 45.981 36.801 1.143 1.00 8.37 22 LEU B C 1
ATOM 1977 O O . LEU B 1 24 ? 46.203 35.891 0.331 1.00 8.26 22 LEU B O 1
ATOM 1982 N N . GLY B 1 25 ? 46.305 38.069 0.893 1.00 7.85 23 GLY B N 1
ATOM 1983 C CA . GLY B 1 25 ? 46.941 38.422 -0.380 1.00 8.10 23 GLY B CA 1
ATOM 1984 C C . GLY B 1 25 ? 48.331 37.809 -0.512 1.00 7.71 23 GLY B C 1
ATOM 1985 O O . GLY B 1 25 ? 48.697 37.285 -1.577 1.00 7.96 23 GLY B O 1
ATOM 1986 N N . LEU B 1 26 ? 49.115 37.867 0.563 1.00 7.52 24 LEU B N 1
ATOM 1987 C CA . LEU B 1 26 ? 50.458 37.270 0.544 1.00 8.20 24 LEU B CA 1
ATOM 1988 C C . LEU B 1 26 ? 50.372 35.756 0.348 1.00 9.06 24 LEU B C 1
ATOM 1989 O O . LEU B 1 26 ? 51.137 35.175 -0.424 1.00 8.67 24 LEU B O 1
ATOM 1994 N N . ALA B 1 27 ? 49.439 35.099 1.040 1.00 8.02 25 ALA B N 1
ATOM 1995 C CA . ALA B 1 27 ? 49.251 33.642 0.886 1.00 9.33 25 ALA B CA 1
ATOM 1996 C C . ALA B 1 27 ? 48.896 33.300 -0.555 1.00 8.24 25 ALA B C 1
ATOM 1997 O O . ALA B 1 27 ? 49.336 32.283 -1.095 1.00 8.81 25 ALA B O 1
ATOM 1999 N N . THR B 1 28 ? 48.077 34.153 -1.151 1.00 8.45 26 THR B N 1
ATOM 2000 C CA . THR B 1 28 ? 47.702 33.943 -2.555 1.00 8.26 26 THR B CA 1
ATOM 2001 C C . THR B 1 28 ? 48.926 34.055 -3.472 1.00 7.71 26 THR B C 1
ATOM 2002 O O . THR B 1 28 ? 49.110 33.231 -4.369 1.00 8.36 26 THR B O 1
ATOM 2006 N N . ALA B 1 29 ? 49.728 35.098 -3.278 1.00 7.70 27 ALA B N 1
ATOM 2007 C CA . ALA B 1 29 ? 50.960 35.278 -4.062 1.00 8.16 27 ALA B CA 1
ATOM 2008 C C . ALA B 1 29 ? 51.867 34.060 -3.888 1.00 8.82 27 ALA B C 1
ATOM 2009 O O . ALA B 1 29 ? 52.420 33.552 -4.862 1.00 9.60 27 ALA B O 1
ATOM 2011 N N . GLU B 1 30 ? 52.053 33.613 -2.654 1.00 8.41 28 GLU B N 1
ATOM 2012 C CA . GLU B 1 30 ? 52.929 32.460 -2.385 1.00 10.49 28 GLU B CA 1
ATOM 2013 C C . GLU B 1 30 ? 52.462 31.215 -3.161 1.00 9.85 28 GLU B C 1
ATOM 2014 O O . GLU B 1 30 ? 53.272 30.527 -3.804 1.00 10.29 28 GLU B O 1
ATOM 2020 N N . ARG B 1 31 ? 51.151 30.947 -3.134 1.00 9.22 29 ARG B N 1
ATOM 2021 C CA . ARG B 1 31 ? 50.616 29.768 -3.795 1.00 9.89 29 ARG B CA 1
ATOM 2022 C C . ARG B 1 31 ? 50.761 29.906 -5.298 1.00 9.61 29 ARG B C 1
ATOM 2023 O O . ARG B 1 31 ? 51.239 28.991 -5.976 1.00 10.49 29 ARG B O 1
ATOM 2031 N N . LEU B 1 32 ? 50.387 31.054 -5.844 1.00 8.78 30 LEU B N 1
ATOM 2032 C CA . LEU B 1 32 ? 50.416 31.191 -7.278 1.00 8.99 30 LEU B CA 1
ATOM 2033 C C . LEU B 1 32 ? 51.842 31.139 -7.841 1.00 9.31 30 LEU B C 1
ATOM 2034 O O . LEU B 1 32 ? 52.088 30.516 -8.879 1.00 9.87 30 LEU B O 1
ATOM 2039 N N . VAL B 1 33 ? 52.774 31.814 -7.175 1.00 9.41 31 VAL B N 1
ATOM 2040 C CA . VAL B 1 33 ? 54.174 31.751 -7.616 1.00 9.89 31 VAL B CA 1
ATOM 2041 C C . VAL B 1 33 ? 54.676 30.290 -7.539 1.00 10.62 31 VAL B C 1
ATOM 2042 O O . VAL B 1 33 ? 55.349 29.799 -8.464 1.00 11.67 31 VAL B O 1
ATOM 2046 N N . GLY B 1 34 ? 54.321 29.573 -6.470 1.00 10.93 32 GLY B N 1
ATOM 2047 C CA . GLY B 1 34 ? 54.721 28.167 -6.369 1.00 12.19 32 GLY B CA 1
ATOM 2048 C C . GLY B 1 34 ? 54.146 27.251 -7.435 1.00 12.84 32 GLY B C 1
ATOM 2049 O O . GLY B 1 34 ? 54.723 26.203 -7.753 1.00 15.87 32 GLY B O 1
ATOM 2050 N N . GLN B 1 35 ? 52.995 27.643 -7.966 1.00 12.49 33 GLN B N 1
ATOM 2051 C CA . GLN B 1 35 ? 52.282 26.913 -9.025 1.00 13.04 33 GLN B CA 1
ATOM 2052 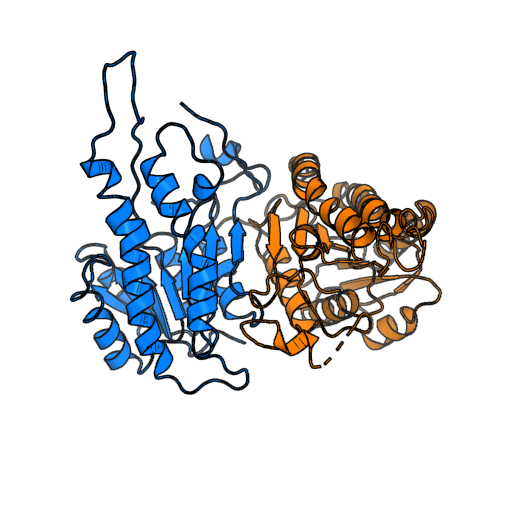C C . GLN B 1 35 ? 52.655 27.397 -10.445 1.00 14.23 33 GLN B C 1
ATOM 2053 O O . GLN B 1 35 ? 52.053 26.965 -11.420 1.00 18.00 33 GLN B O 1
ATOM 2059 N N . GLY B 1 36 ? 53.658 28.271 -10.570 1.00 13.02 34 GLY B N 1
ATOM 2060 C CA . GLY B 1 36 ? 54.173 28.693 -11.872 1.00 13.41 34 GLY B CA 1
ATOM 2061 C C . GLY B 1 36 ? 53.617 29.966 -12.478 1.00 11.88 34 GLY B C 1
ATOM 2062 O O . GLY B 1 36 ? 53.873 30.219 -13.654 1.00 11.95 34 GLY B O 1
ATOM 2063 N N . ALA B 1 37 ? 52.876 30.741 -11.690 1.00 10.46 35 ALA B N 1
ATOM 2064 C CA . ALA B 1 37 ? 52.404 32.047 -12.123 1.00 9.92 35 ALA B CA 1
ATOM 2065 C C . ALA B 1 37 ? 53.382 33.135 -11.685 1.00 9.39 35 ALA B C 1
ATOM 2066 O O . ALA B 1 37 ? 54.313 32.876 -10.918 1.00 11.49 35 ALA B O 1
ATOM 2068 N N . SER B 1 38 ? 53.167 34.352 -12.178 1.00 10.08 36 SER B N 1
ATOM 2069 C CA . SER B 1 38 ? 53.912 35.533 -11.738 1.00 9.90 36 SER B CA 1
ATOM 2070 C C . SER B 1 38 ? 52.949 36.410 -10.951 1.00 9.74 36 SER B C 1
ATOM 2071 O O . SER B 1 38 ? 51.743 36.419 -11.254 1.00 11.37 36 SER B O 1
ATOM 2074 N N . ALA B 1 39 ? 53.460 37.122 -9.949 1.00 9.35 37 ALA B N 1
ATOM 2075 C CA . ALA B 1 39 ? 52.620 37.919 -9.054 1.00 9.90 37 ALA B CA 1
ATOM 2076 C C . ALA B 1 39 ? 53.172 39.333 -8.917 1.00 9.42 37 ALA B C 1
ATOM 2077 O O . ALA B 1 39 ? 54.373 39.539 -8.759 1.00 12.05 37 ALA B O 1
ATOM 2079 N N . VAL B 1 40 ? 52.273 40.308 -8.937 1.00 8.85 38 VAL B N 1
ATOM 2080 C CA . VAL B 1 40 ? 52.575 41.687 -8.611 1.00 8.25 38 VAL B CA 1
ATOM 2081 C C . VAL B 1 40 ? 51.848 41.966 -7.297 1.00 8.35 38 VAL B C 1
ATOM 2082 O O . VAL B 1 40 ? 50.619 41.892 -7.244 1.00 10.49 38 VAL B O 1
ATOM 2086 N N . LEU B 1 41 ? 52.610 42.279 -6.244 1.00 8.64 39 LEU B N 1
ATOM 2087 C CA . LEU B 1 41 ? 52.053 42.652 -4.930 1.00 8.38 39 LEU B CA 1
ATOM 2088 C C . LEU B 1 41 ? 51.773 44.141 -4.932 1.00 8.47 39 LEU B C 1
ATOM 2089 O O . LEU B 1 41 ? 52.692 44.962 -4.959 1.00 10.11 39 LEU B O 1
ATOM 2094 N N . LEU B 1 42 ? 50.494 44.496 -4.971 1.00 8.02 40 LEU B N 1
ATOM 2095 C CA . LEU B 1 42 ? 50.085 45.908 -4.979 1.00 8.52 40 LEU B CA 1
ATOM 2096 C C . LEU B 1 42 ? 49.693 46.220 -3.550 1.00 8.22 40 LEU B C 1
ATOM 2097 O O . LEU B 1 42 ? 48.738 45.679 -3.005 1.00 10.36 40 LEU B O 1
ATOM 2102 N N . ASP B 1 43 ? 50.486 47.064 -2.884 1.00 8.31 41 ASP B N 1
ATOM 2103 C CA . ASP B 1 43 ? 50.259 47.359 -1.479 1.00 8.48 41 ASP B CA 1
ATOM 2104 C C . ASP B 1 43 ? 50.883 48.714 -1.158 1.00 8.20 41 ASP B C 1
ATOM 2105 O O . ASP B 1 43 ? 51.571 49.298 -2.005 1.00 8.52 41 ASP B O 1
ATOM 2110 N N . LEU B 1 44 ? 50.619 49.214 0.039 1.00 8.38 42 LEU B N 1
ATOM 2111 C CA . LEU B 1 44 ? 51.028 50.587 0.407 1.00 8.39 42 LEU B CA 1
ATOM 2112 C C . LEU B 1 44 ? 52.528 50.750 0.457 1.00 9.60 42 LEU B C 1
ATOM 2113 O O . LEU B 1 44 ? 53.265 49.820 0.763 1.00 9.22 42 LEU B O 1
ATOM 2118 N N . PRO B 1 45 ? 53.033 51.954 0.168 1.00 9.62 43 PRO B N 1
ATOM 2119 C CA . PRO B 1 45 ? 54.479 52.193 0.212 1.00 10.55 43 PRO B CA 1
ATOM 2120 C C . PRO B 1 45 ? 55.133 51.930 1.550 1.00 12.95 43 PRO B C 1
ATOM 2121 O O . PRO B 1 45 ? 56.328 51.638 1.571 1.00 20.61 43 PRO B O 1
ATOM 2125 N N . ASN B 1 46 ? 54.368 52.036 2.641 1.00 11.92 44 ASN B N 1
ATOM 2126 C CA A ASN B 1 46 ? 54.879 51.778 3.990 0.50 13.98 44 ASN B CA 1
ATOM 2127 C CA B ASN B 1 46 ? 54.911 51.782 3.975 0.50 12.18 44 ASN B CA 1
ATOM 2128 C C . ASN B 1 46 ? 54.677 50.349 4.463 1.00 13.13 44 ASN B C 1
ATOM 2129 O O . ASN B 1 46 ? 54.902 50.053 5.619 1.00 14.78 44 ASN B O 1
ATOM 2138 N N . SER B 1 47 ? 54.247 49.457 3.566 1.00 11.34 45 SER B N 1
ATOM 2139 C CA . SER B 1 47 ? 54.142 48.050 3.864 1.00 10.27 45 SER B CA 1
ATOM 2140 C C . SER B 1 47 ? 55.500 47.364 3.655 1.00 11.01 45 SER B C 1
ATOM 2141 O O . SER B 1 47 ? 56.464 47.971 3.210 1.00 10.60 45 SER B O 1
ATOM 2144 N N . GLY B 1 48 ? 55.552 46.085 3.964 1.00 10.08 46 GLY B N 1
ATOM 2145 C CA . GLY B 1 48 ? 56.718 45.259 3.702 1.00 9.63 46 GLY B CA 1
ATOM 2146 C C . GLY B 1 48 ? 56.708 44.582 2.338 1.00 9.53 46 GLY B C 1
ATOM 2147 O O . GLY B 1 48 ? 57.397 43.586 2.150 1.00 9.52 46 GLY B O 1
ATOM 2148 N N . GLY B 1 49 ? 55.977 45.139 1.385 1.00 8.78 47 GLY B N 1
ATOM 2149 C CA . GLY B 1 49 ? 55.829 44.497 0.091 1.00 9.11 47 GLY B CA 1
ATOM 2150 C C . GLY B 1 49 ? 57.135 44.229 -0.627 1.00 8.93 47 GLY B C 1
ATOM 2151 O O . GLY B 1 49 ? 57.263 43.216 -1.306 1.00 9.29 47 GLY B O 1
ATOM 2152 N N . GLU B 1 50 ? 58.098 45.151 -0.547 1.00 9.40 48 GLU B N 1
ATOM 2153 C CA . GLU B 1 50 ? 59.358 44.937 -1.259 1.00 10.02 48 GLU B CA 1
ATOM 2154 C C . GLU B 1 50 ? 60.117 43.720 -0.705 1.00 10.48 48 GLU B C 1
ATOM 2155 O O . GLU B 1 50 ? 60.577 42.867 -1.464 1.00 10.84 48 GLU B O 1
ATOM 2161 N N . ALA B 1 51 ? 60.190 43.623 0.617 1.00 9.37 49 ALA B N 1
ATOM 2162 C CA . ALA B 1 51 ? 60.837 42.490 1.259 1.00 9.15 49 ALA B CA 1
ATOM 2163 C C . ALA B 1 51 ? 60.108 41.189 0.902 1.00 9.40 49 ALA B C 1
ATOM 2164 O O . ALA B 1 51 ? 60.748 40.162 0.656 1.00 9.69 49 ALA B O 1
ATOM 2166 N N . GLN B 1 52 ? 58.770 41.217 0.864 1.00 8.67 50 GLN B N 1
ATOM 2167 C CA . GLN B 1 52 ? 58.018 40.012 0.511 1.00 8.66 50 GLN B CA 1
ATOM 2168 C C . GLN B 1 52 ? 58.250 39.590 -0.931 1.00 9.17 50 GLN B C 1
ATOM 2169 O O . GLN B 1 52 ? 58.382 38.379 -1.218 1.00 10.31 50 GLN B O 1
ATOM 2175 N N . ALA B 1 53 ? 58.312 40.555 -1.851 1.00 9.14 51 ALA B N 1
ATOM 2176 C CA . ALA B 1 53 ? 58.524 40.260 -3.252 1.00 9.17 51 ALA B CA 1
ATOM 2177 C C . ALA B 1 53 ? 59.926 39.704 -3.469 1.00 10.80 51 ALA B C 1
ATOM 2178 O O . ALA B 1 53 ? 60.121 38.822 -4.304 1.00 11.11 51 ALA B O 1
ATOM 2180 N N . LYS B 1 54 ? 60.917 40.224 -2.752 1.00 10.76 52 LYS B N 1
ATOM 2181 C CA . LYS B 1 54 ? 62.271 39.685 -2.878 1.00 11.37 52 LYS B CA 1
ATOM 2182 C C . LYS B 1 54 ? 62.314 38.219 -2.441 1.00 10.83 52 LYS B C 1
ATOM 2183 O O . LYS B 1 54 ? 62.957 37.392 -3.083 1.00 13.00 52 LYS B O 1
ATOM 2189 N N . LYS B 1 55 ? 61.645 37.892 -1.334 1.00 11.05 53 LYS B N 1
ATOM 2190 C CA . LYS B 1 55 ? 61.606 36.522 -0.826 1.00 13.48 53 LYS B CA 1
ATOM 2191 C C . LYS B 1 55 ? 60.979 35.556 -1.826 1.00 14.21 53 LYS B C 1
ATOM 2192 O O . LYS B 1 55 ? 61.376 34.386 -1.918 1.00 16.09 53 LYS B O 1
ATOM 2198 N N . LEU B 1 56 ? 59.982 36.025 -2.550 1.00 11.90 54 LEU B N 1
ATOM 2199 C CA . LEU B 1 56 ? 59.277 35.174 -3.485 1.00 12.59 54 LEU B CA 1
ATOM 2200 C C . LEU B 1 56 ? 59.988 34.961 -4.820 1.00 14.34 54 LEU B C 1
ATOM 2201 O O . LEU B 1 56 ? 59.609 34.091 -5.606 1.00 16.12 54 LEU B O 1
ATOM 2206 N N . GLY B 1 57 ? 61.052 35.709 -5.065 1.00 13.07 55 GLY B N 1
ATOM 2207 C CA . GLY B 1 57 ? 61.903 35.501 -6.239 1.00 13.31 55 GLY B CA 1
ATOM 2208 C C . GLY B 1 57 ? 61.559 36.291 -7.480 1.00 12.94 55 GLY B C 1
ATOM 2209 O O . GLY B 1 57 ? 60.761 37.222 -7.448 1.00 12.71 55 GLY B O 1
ATOM 2210 N N . ASN B 1 58 ? 62.140 35.880 -8.600 1.00 12.87 56 ASN B N 1
ATOM 2211 C CA . ASN B 1 58 ? 62.129 36.682 -9.803 1.00 15.59 56 ASN B CA 1
ATOM 2212 C C . ASN B 1 58 ? 60.768 36.781 -10.481 1.00 13.19 56 ASN B C 1
ATOM 2213 O O . ASN B 1 58 ? 60.564 37.666 -11.296 1.00 17.23 56 ASN B O 1
ATOM 2218 N N . ASN B 1 59 ? 59.830 35.911 -10.118 1.00 12.32 57 ASN B N 1
ATOM 2219 C CA . ASN B 1 59 ? 58.467 35.953 -10.665 1.00 12.46 57 ASN B CA 1
ATOM 2220 C C . ASN B 1 59 ? 57.496 36.725 -9.756 1.00 10.15 57 ASN B C 1
ATOM 2221 O O . ASN B 1 59 ? 56.303 36.622 -9.920 1.00 12.36 57 ASN B O 1
ATOM 2226 N N . CYS B 1 60 ? 58.035 37.553 -8.872 1.00 10.42 58 CYS B N 1
ATOM 2227 C CA . CYS B 1 60 ? 57.231 38.401 -7.999 1.00 10.20 58 CYS B CA 1
ATOM 2228 C C . CYS B 1 60 ? 57.867 39.774 -7.869 1.00 9.85 58 CYS B C 1
ATOM 2229 O O . CYS B 1 60 ? 59.069 39.855 -7.599 1.00 11.90 58 CYS B O 1
ATOM 2232 N N . VAL B 1 61 ? 57.071 40.837 -8.078 1.00 8.94 59 VAL B N 1
ATOM 2233 C CA A VAL B 1 61 ? 57.556 42.199 -7.851 0.50 10.40 59 VAL B CA 1
ATOM 2234 C CA B VAL B 1 61 ? 57.500 42.232 -7.958 0.50 8.69 59 VAL B CA 1
ATOM 2235 C C . VAL B 1 61 ? 56.545 42.977 -7.020 1.00 8.47 59 VAL B C 1
ATOM 2236 O O . VAL B 1 61 ? 55.370 42.620 -6.946 1.00 10.24 59 VAL B O 1
ATOM 2243 N N . PHE B 1 62 ? 57.039 44.022 -6.360 1.00 9.30 60 PHE B N 1
ATOM 2244 C CA . PHE B 1 62 ? 56.223 44.928 -5.551 1.00 8.62 60 PHE B CA 1
ATOM 2245 C C . PHE B 1 62 ? 55.883 46.167 -6.356 1.00 9.12 60 PHE B C 1
ATOM 2246 O O . PHE B 1 62 ? 56.761 46.795 -6.934 1.00 11.01 60 PHE B O 1
ATOM 2254 N N . ALA B 1 63 ? 54.615 46.529 -6.352 1.00 8.75 61 ALA B N 1
ATOM 2255 C CA . ALA B 1 63 ? 54.105 47.753 -6.927 1.00 9.00 61 ALA B CA 1
ATOM 2256 C C . ALA B 1 63 ? 53.473 48.621 -5.826 1.00 9.39 61 ALA B C 1
ATOM 2257 O O . ALA B 1 63 ? 52.350 48.367 -5.414 1.00 10.34 61 ALA B O 1
ATOM 2259 N N . PRO B 1 64 ? 54.199 49.633 -5.359 1.00 9.22 62 PRO B N 1
ATOM 2260 C CA . PRO B 1 64 ? 53.634 50.474 -4.312 1.00 9.85 62 PRO B CA 1
ATOM 2261 C C . PRO B 1 64 ? 52.439 51.276 -4.816 1.00 10.56 62 PRO B C 1
ATOM 2262 O O . PRO B 1 64 ? 52.530 51.921 -5.873 1.00 11.05 62 PRO B O 1
ATOM 2266 N N . ALA B 1 65 ? 51.346 51.266 -4.065 1.00 8.84 63 ALA B N 1
ATOM 2267 C CA . ALA B 1 65 ? 50.153 51.989 -4.465 1.00 8.77 63 ALA B CA 1
ATOM 2268 C C . ALA B 1 65 ? 49.111 51.949 -3.356 1.00 8.80 63 ALA B C 1
ATOM 2269 O O . ALA B 1 65 ? 48.976 50.953 -2.654 1.00 11.13 63 ALA B O 1
ATOM 2271 N N . ASP B 1 66 ? 48.358 53.039 -3.233 1.00 8.94 64 ASP B N 1
ATOM 2272 C CA . ASP B 1 66 ? 47.131 53.109 -2.431 1.00 8.90 64 ASP B CA 1
ATOM 2273 C C . ASP B 1 66 ? 45.961 52.857 -3.375 1.00 8.05 64 ASP B C 1
ATOM 2274 O O . ASP B 1 66 ? 45.780 53.578 -4.354 1.00 9.60 64 ASP B O 1
ATOM 2279 N N . VAL B 1 67 ? 45.181 51.811 -3.115 1.00 7.92 65 VAL B N 1
ATOM 2280 C CA . VAL B 1 67 ? 44.066 51.451 -4.010 1.00 9.41 65 VAL B CA 1
ATOM 2281 C C . VAL B 1 67 ? 43.003 52.547 -4.146 1.00 9.59 65 VAL B C 1
ATOM 2282 O O . VAL B 1 67 ? 42.207 52.502 -5.071 1.00 9.66 65 VAL B O 1
ATOM 2286 N N . THR B 1 68 ? 42.977 53.509 -3.219 1.00 8.82 66 THR B N 1
ATOM 2287 C CA . THR B 1 68 ? 42.033 54.621 -3.294 1.00 10.40 66 THR B CA 1
ATOM 2288 C C . THR B 1 68 ? 42.441 55.726 -4.286 1.00 11.64 66 THR B C 1
ATOM 2289 O O . THR B 1 68 ? 41.658 56.634 -4.535 1.00 13.39 66 THR B O 1
ATOM 2293 N N . SER B 1 69 ? 43.641 55.626 -4.849 1.00 10.00 67 SER B N 1
ATOM 2294 C CA . SER B 1 69 ? 44.186 56.625 -5.764 1.00 10.44 67 SER B CA 1
ATOM 2295 C C . SER B 1 69 ? 44.171 56.126 -7.200 1.00 12.07 67 SER B C 1
ATOM 2296 O O . SER B 1 69 ? 44.780 55.089 -7.525 1.00 11.08 67 SER B O 1
ATOM 2299 N N . GLU B 1 70 ? 43.512 56.869 -8.082 1.00 10.67 68 GLU B N 1
ATOM 2300 C CA . GLU B 1 70 ? 43.547 56.567 -9.498 1.00 11.28 68 GLU B CA 1
ATOM 2301 C C . GLU B 1 70 ? 44.978 56.547 -10.040 1.00 12.00 68 GLU B C 1
ATOM 2302 O O . GLU B 1 70 ? 45.385 55.584 -10.692 1.00 11.25 68 GLU B O 1
ATOM 2308 N N . LYS B 1 71 ? 45.744 57.598 -9.766 1.00 11.98 69 LYS B N 1
ATOM 2309 C CA . LYS B 1 71 ? 47.119 57.705 -10.257 1.00 11.26 69 LYS B CA 1
ATOM 2310 C C . LYS B 1 71 ? 47.996 56.558 -9.758 1.00 11.21 69 LYS B C 1
ATOM 2311 O O .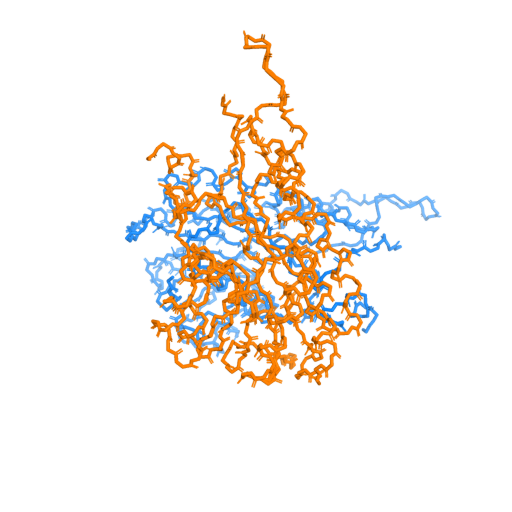 LYS B 1 71 ? 48.749 55.963 -10.561 1.00 11.80 69 LYS B O 1
ATOM 2314 N N . ASP B 1 72 ? 47.863 56.195 -8.482 1.00 11.12 70 ASP B N 1
ATOM 2315 C CA . ASP B 1 72 ? 48.695 55.107 -7.948 1.00 11.04 70 ASP B CA 1
ATOM 2316 C C . ASP B 1 72 ? 48.404 53.769 -8.602 1.00 10.10 70 ASP B C 1
ATOM 2317 O O . ASP B 1 72 ? 49.318 53.010 -8.903 1.00 10.70 70 ASP B O 1
ATOM 2322 N N . VAL B 1 73 ? 47.123 53.451 -8.779 1.00 9.28 71 VAL B N 1
ATOM 2323 C CA . VAL B 1 73 ? 46.749 52.193 -9.413 1.00 9.57 71 VAL B CA 1
ATOM 2324 C C . VAL B 1 73 ? 47.187 52.182 -10.868 1.00 9.31 71 VAL B C 1
ATOM 2325 O O . VAL B 1 73 ? 47.712 51.178 -11.357 1.00 10.27 71 VAL B O 1
ATOM 2329 N N . GLN B 1 74 ? 47.054 53.310 -11.562 1.00 10.36 72 GLN B N 1
ATOM 2330 C CA . GLN B 1 74 ? 47.582 53.386 -12.921 1.00 10.91 72 GLN B CA 1
ATOM 2331 C C . GLN B 1 74 ? 49.084 53.115 -12.970 1.00 11.83 72 GLN B C 1
ATOM 2332 O O . GLN B 1 74 ? 49.564 52.394 -13.852 1.00 11.72 72 GLN B O 1
ATOM 2338 N N . THR B 1 75 ? 49.818 53.668 -12.020 1.00 11.39 73 THR B N 1
ATOM 2339 C CA . THR B 1 75 ? 51.265 53.472 -11.953 1.00 12.21 73 THR B CA 1
ATOM 2340 C C . THR B 1 75 ? 51.588 51.991 -11.715 1.00 10.82 73 THR B C 1
ATOM 2341 O O . THR B 1 75 ? 52.454 51.418 -12.377 1.00 10.66 73 THR B O 1
ATOM 2345 N N . ALA B 1 76 ? 50.852 51.341 -10.812 1.00 10.44 74 ALA B N 1
ATOM 2346 C CA . ALA B 1 76 ? 51.091 49.949 -10.482 1.00 10.57 74 ALA B CA 1
ATOM 2347 C C . ALA B 1 76 ? 50.804 49.041 -11.676 1.00 9.89 74 ALA B C 1
ATOM 2348 O O . ALA B 1 76 ? 51.539 48.084 -11.940 1.00 10.55 74 ALA B O 1
ATOM 2350 N N . LEU B 1 77 ? 49.732 49.329 -12.409 1.00 9.93 75 LEU B N 1
ATOM 2351 C CA . LEU B 1 77 ? 49.387 48.494 -13.554 1.00 10.37 75 LEU B CA 1
ATOM 2352 C C . LEU B 1 77 ? 50.392 48.670 -14.690 1.00 10.47 75 LEU B C 1
ATOM 2353 O O . LEU B 1 77 ? 50.681 47.713 -15.405 1.00 12.48 75 LEU B O 1
ATOM 2358 N N . ALA B 1 78 ? 50.915 49.885 -14.844 1.00 12.03 76 ALA B N 1
ATOM 2359 C CA . ALA B 1 78 ? 51.954 50.134 -15.866 1.00 12.52 76 ALA B CA 1
ATOM 2360 C C . ALA B 1 78 ? 53.249 49.394 -15.486 1.00 13.31 76 ALA B C 1
ATOM 2361 O O . ALA B 1 78 ? 53.969 48.851 -16.347 1.00 13.87 76 ALA B O 1
ATOM 2363 N N . LEU B 1 79 ? 53.550 49.349 -14.195 1.00 12.11 77 LEU B N 1
ATOM 2364 C CA . LEU B 1 79 ? 54.703 48.579 -13.689 1.00 13.29 77 LEU B CA 1
ATOM 2365 C C . LEU B 1 79 ? 54.516 47.077 -13.999 1.00 12.56 77 LEU B C 1
ATOM 2366 O O . LEU B 1 79 ? 55.429 46.408 -14.503 1.00 13.65 77 LEU B O 1
ATOM 2371 N N . ALA B 1 80 ? 53.320 46.548 -13.716 1.00 12.20 78 ALA B N 1
ATOM 2372 C CA . ALA B 1 80 ? 53.000 45.158 -14.010 1.00 12.10 78 ALA B CA 1
ATOM 2373 C C . ALA B 1 80 ? 53.198 44.823 -15.480 1.00 12.92 78 ALA B C 1
ATOM 2374 O O . ALA B 1 80 ? 53.803 43.797 -15.822 1.00 14.74 78 ALA B O 1
ATOM 2376 N N . LYS B 1 81 ? 52.669 45.674 -16.354 1.00 13.75 79 LYS B N 1
ATOM 2377 C CA . LYS B 1 81 ? 52.796 45.489 -17.795 1.00 16.11 79 LYS B CA 1
ATOM 2378 C C . LYS B 1 81 ? 54.255 45.566 -18.250 1.00 15.62 79 LYS B C 1
ATOM 2379 O O . LYS B 1 81 ? 54.703 44.769 -19.089 1.00 18.54 79 LYS B O 1
ATOM 2383 N N . GLY B 1 82 ? 55.007 46.513 -17.693 1.00 15.16 80 GLY B N 1
ATOM 2384 C CA . GLY B 1 82 ? 56.422 46.643 -18.027 1.00 15.86 80 GLY B CA 1
ATOM 2385 C C . GLY B 1 82 ? 57.236 45.425 -17.643 1.00 15.67 80 GLY B C 1
ATOM 2386 O O . GLY B 1 82 ? 58.181 45.032 -18.345 1.00 22.52 80 GLY B O 1
ATOM 2387 N N . LYS B 1 83 ? 56.892 44.821 -16.516 1.00 13.61 81 LYS B N 1
ATOM 2388 C CA . LYS B 1 83 ? 57.655 43.698 -15.990 1.00 14.71 81 LYS B CA 1
ATOM 2389 C C . LYS B 1 83 ? 57.276 42.361 -16.605 1.00 14.37 81 LYS B C 1
ATOM 2390 O O . LYS B 1 83 ? 58.157 41.553 -16.959 1.00 17.32 81 LYS B O 1
ATOM 2396 N N . PHE B 1 84 ? 55.976 42.102 -16.673 1.00 14.12 82 PHE B N 1
ATOM 2397 C CA . PHE B 1 84 ? 55.473 40.788 -17.062 1.00 14.29 82 PHE B CA 1
ATOM 2398 C C . PHE B 1 84 ? 54.630 40.744 -18.352 1.00 16.93 82 PHE B C 1
ATOM 2399 O O . PHE B 1 84 ? 54.258 39.646 -18.807 1.00 21.55 82 PHE B O 1
ATOM 2407 N N A GLY B 1 85 ? 54.292 41.923 -18.876 0.50 17.68 83 GLY B N 1
ATOM 2408 N N B GLY B 1 85 ? 54.362 41.894 -18.973 0.50 15.18 83 GLY B N 1
ATOM 2409 C CA A GLY B 1 85 ? 53.418 42.067 -20.027 0.50 17.79 83 GLY B CA 1
ATOM 2410 C CA B GLY B 1 85 ? 53.869 41.938 -20.353 0.50 15.57 83 GLY B CA 1
ATOM 2411 C C A GLY B 1 85 ? 51.952 41.965 -19.656 0.50 14.76 83 GLY B C 1
ATOM 2412 C C B GLY B 1 85 ? 52.362 41.933 -20.509 0.50 14.35 83 GLY B C 1
ATOM 2413 O O A GLY B 1 85 ? 51.417 42.763 -18.891 0.50 18.74 83 GLY B O 1
ATOM 2414 O O B GLY B 1 85 ? 51.840 42.357 -21.530 0.50 17.45 83 GLY B O 1
ATOM 2415 N N A ARG B 1 86 ? 51.317 40.946 -20.205 0.50 12.95 84 ARG B N 1
ATOM 2416 N N B ARG B 1 86 ? 51.660 41.462 -19.495 0.50 14.49 84 ARG B N 1
ATOM 2417 C CA A ARG B 1 86 ? 49.888 40.679 -20.032 0.50 11.69 84 ARG B CA 1
ATOM 2418 C CA B ARG B 1 86 ? 50.228 41.286 -19.585 0.50 14.66 84 ARG B CA 1
ATOM 2419 C C A ARG B 1 86 ? 49.534 40.430 -18.558 0.50 14.22 84 ARG B C 1
ATOM 2420 C C B ARG B 1 86 ? 49.719 41.062 -18.174 0.50 14.53 84 ARG B C 1
ATOM 2421 O O A ARG B 1 86 ? 50.249 39.655 -17.904 0.50 11.58 84 ARG B O 1
ATOM 2422 O O B ARG B 1 86 ? 50.487 40.796 -17.249 0.50 14.74 84 ARG B O 1
ATOM 2437 N N A VAL B 1 87 ? 48.475 41.096 -18.052 0.50 12.39 85 VAL B N 1
ATOM 2438 N N B VAL B 1 87 ? 48.412 41.148 -18.008 0.50 11.68 85 VAL B N 1
ATOM 2439 C CA . VAL B 1 87 ? 47.810 40.760 -16.754 1.00 11.41 85 VAL B CA 1
ATOM 2440 C C . VAL B 1 87 ? 46.600 39.879 -17.033 1.00 10.46 85 VAL B C 1
ATOM 2441 O O . VAL B 1 87 ? 45.721 40.256 -17.820 1.00 10.42 85 VAL B O 1
ATOM 2445 N N . ASP B 1 88 ? 46.568 38.691 -16.427 1.00 8.88 86 ASP B N 1
ATOM 2446 C CA . ASP B 1 88 ? 45.506 37.703 -16.630 1.00 8.49 86 ASP B CA 1
ATOM 2447 C C . ASP B 1 88 ? 44.497 37.679 -15.471 1.00 7.72 86 ASP B C 1
ATOM 2448 O O . ASP B 1 88 ? 43.357 37.267 -15.664 1.00 8.81 86 ASP B O 1
ATOM 2453 N N . VAL B 1 89 ? 44.968 38.013 -14.269 1.00 7.69 87 VAL B N 1
ATOM 2454 C CA . VAL B 1 89 ? 44.203 37.811 -13.043 1.00 8.25 87 VAL B CA 1
ATOM 2455 C C . VAL B 1 89 ? 44.386 39.022 -12.145 1.00 7.40 87 VAL B C 1
ATOM 2456 O O . VAL B 1 89 ? 45.484 39.539 -12.044 1.00 7.94 87 VAL B O 1
ATOM 2460 N N . ALA B 1 90 ? 43.312 39.448 -11.496 1.00 6.58 88 ALA B N 1
ATOM 2461 C CA . ALA B 1 90 ? 43.402 40.421 -10.415 1.00 7.71 88 ALA B CA 1
ATOM 2462 C C . ALA B 1 90 ? 42.700 39.847 -9.189 1.00 6.46 88 ALA B C 1
ATOM 2463 O O . ALA B 1 90 ? 41.618 39.267 -9.296 1.00 8.82 88 ALA B O 1
ATOM 2465 N N . VAL B 1 91 ? 43.340 39.992 -8.025 1.00 7.02 89 VAL B N 1
ATOM 2466 C CA . VAL B 1 91 ? 42.785 39.564 -6.749 1.00 7.12 89 VAL B CA 1
ATOM 2467 C C . VAL B 1 91 ? 42.781 40.765 -5.812 1.00 7.01 89 VAL B C 1
ATOM 2468 O O . VAL B 1 91 ? 43.831 41.316 -5.526 1.00 8.64 89 VAL B O 1
ATOM 2472 N N . ASN B 1 92 ? 41.600 41.157 -5.350 1.00 7.31 90 ASN B N 1
ATOM 2473 C CA . ASN B 1 92 ? 41.449 42.295 -4.433 1.00 6.62 90 ASN B CA 1
ATOM 2474 C C . ASN B 1 92 ? 41.401 41.831 -3.002 1.00 7.36 90 ASN B C 1
ATOM 2475 O O . ASN B 1 92 ? 40.371 41.349 -2.554 1.00 10.96 90 ASN B O 1
ATOM 2480 N N . CYS B 1 93 ? 42.529 41.940 -2.291 1.00 7.57 91 CYS B N 1
ATOM 2481 C CA . CYS B 1 93 ? 42.601 41.643 -0.858 1.00 7.82 91 CYS B CA 1
ATOM 2482 C C . CYS B 1 93 ? 42.856 42.886 0.001 1.00 8.13 91 CYS B C 1
ATOM 2483 O O . CYS B 1 93 ? 42.722 42.820 1.213 1.00 11.52 91 CYS B O 1
ATOM 2486 N N . ALA B 1 94 ? 43.193 44.033 -0.584 1.00 7.79 92 ALA B N 1
ATOM 2487 C CA . ALA B 1 94 ? 43.461 45.228 0.224 1.00 8.87 92 ALA B CA 1
ATOM 2488 C C . ALA B 1 94 ? 42.212 45.549 1.039 1.00 8.49 92 ALA B C 1
ATOM 2489 O O . ALA B 1 94 ? 41.093 45.640 0.504 1.00 8.99 92 ALA B O 1
ATOM 2491 N N . GLY B 1 95 ? 42.383 45.791 2.330 1.00 9.27 93 GLY B N 1
ATOM 2492 C CA . GLY B 1 95 ? 41.242 46.110 3.188 1.00 9.08 93 GLY B CA 1
ATOM 2493 C C . GLY B 1 95 ? 41.674 46.459 4.572 1.00 10.46 93 GLY B C 1
ATOM 2494 O O . GLY B 1 95 ? 42.799 46.169 4.978 1.00 11.45 93 GLY B O 1
ATOM 2495 N N . ILE B 1 96 ? 40.772 47.142 5.255 1.00 9.83 94 ILE B N 1
ATOM 2496 C CA . ILE B 1 96 ? 40.929 47.551 6.644 1.00 10.77 94 ILE B CA 1
ATOM 2497 C C . ILE B 1 96 ? 39.650 47.255 7.435 1.00 10.86 94 ILE B C 1
ATOM 2498 O O . ILE B 1 96 ? 38.603 46.957 6.873 1.00 10.80 94 ILE B O 1
ATOM 2503 N N . ALA B 1 97 ? 39.729 47.362 8.749 1.00 16.72 95 ALA B N 1
ATOM 2504 C CA . ALA B 1 97 ? 38.586 47.131 9.593 1.00 20.08 95 ALA B CA 1
ATOM 2505 C C . ALA B 1 97 ? 38.491 48.202 10.680 1.00 15.76 95 ALA B C 1
ATOM 2506 O O . ALA B 1 97 ? 39.458 48.902 10.970 1.00 17.41 95 ALA B O 1
ATOM 2508 N N . VAL B 1 98 ? 37.297 48.330 11.252 1.00 15.32 96 VAL B N 1
ATOM 2509 C CA A VAL B 1 98 ? 37.036 49.174 12.399 0.50 13.83 96 VAL B CA 1
ATOM 2510 C CA B VAL B 1 98 ? 37.087 49.132 12.445 0.50 14.86 96 VAL B CA 1
ATOM 2511 C C . VAL B 1 98 ? 36.017 48.412 13.240 1.00 11.36 96 VAL B C 1
ATOM 2512 O O . VAL B 1 98 ? 35.217 47.624 12.687 1.00 12.32 96 VAL B O 1
ATOM 2519 N N . ALA B 1 99 ? 36.061 48.621 14.546 1.00 13.08 97 ALA B N 1
ATOM 2520 C CA . ALA B 1 99 ? 35.058 48.097 15.475 1.00 13.09 97 ALA B CA 1
ATOM 2521 C C . ALA B 1 99 ? 34.511 49.322 16.177 1.00 11.85 97 ALA B C 1
ATOM 2522 O O . ALA B 1 99 ? 35.192 49.925 16.996 1.00 14.65 97 ALA B O 1
ATOM 2524 N N . SER B 1 100 ? 33.267 49.685 15.891 1.00 10.34 98 SER B N 1
ATOM 2525 C CA . SER B 1 100 ? 32.657 50.883 16.454 1.00 9.98 98 SER B CA 1
ATOM 2526 C C . SER B 1 100 ? 31.138 50.742 16.338 1.00 9.52 98 SER B C 1
ATOM 2527 O O . SER B 1 100 ? 30.632 50.527 15.263 1.00 9.39 98 SER B O 1
ATOM 2530 N N . LYS B 1 101 ? 30.447 50.858 17.467 1.00 9.99 99 LYS B N 1
ATOM 2531 C CA . LYS B 1 101 ? 28.978 50.781 17.483 1.00 10.47 99 LYS B CA 1
ATOM 2532 C C . LYS B 1 101 ? 28.378 52.026 16.828 1.00 9.98 99 LYS B C 1
ATOM 2533 O O . LYS B 1 101 ? 28.903 53.135 16.962 1.00 10.41 99 LYS B O 1
ATOM 2539 N N . THR B 1 102 ? 27.258 51.855 16.134 1.00 9.33 100 THR B N 1
ATOM 2540 C CA . THR B 1 102 ? 26.532 52.984 15.546 1.00 9.67 100 THR B CA 1
ATOM 2541 C C . THR B 1 102 ? 26.271 54.089 16.587 1.00 9.76 100 THR B C 1
ATOM 2542 O O . THR B 1 102 ? 26.560 55.287 16.354 1.00 9.34 100 THR B O 1
ATOM 2546 N N . TYR B 1 103 ? 25.731 53.679 17.725 1.00 9.45 101 TYR B N 1
ATOM 2547 C CA . TYR B 1 103 ? 25.465 54.556 18.866 1.00 10.50 101 TYR B CA 1
ATOM 2548 C C . TYR B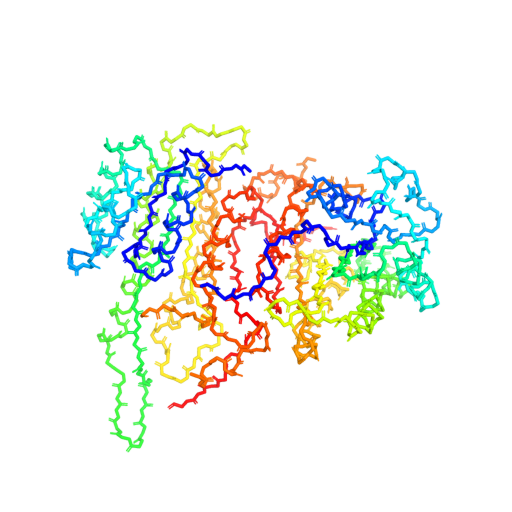 1 103 ? 25.518 53.702 20.124 1.00 10.86 101 TYR B C 1
ATOM 2549 O O . TYR B 1 103 ? 25.044 52.564 20.122 1.00 12.60 101 TYR B O 1
ATOM 2558 N N . ASN B 1 104 ? 26.091 54.257 21.192 1.00 11.51 102 ASN B N 1
ATOM 2559 C CA . ASN B 1 104 ? 26.211 53.588 22.477 1.00 12.71 102 ASN B CA 1
ATOM 2560 C C . ASN B 1 104 ? 25.619 54.537 23.525 1.00 13.84 102 ASN B C 1
ATOM 2561 O O . ASN B 1 104 ? 26.194 55.592 23.825 1.00 13.81 102 ASN B O 1
ATOM 2566 N N . LEU B 1 105 ? 24.444 54.193 24.045 1.00 14.03 103 LEU B N 1
ATOM 2567 C CA . LEU B 1 105 ? 23.723 55.079 24.969 1.00 15.09 103 LEU B CA 1
ATOM 2568 C C . LEU B 1 105 ? 24.443 55.209 26.302 1.00 18.42 103 LEU B C 1
ATOM 2569 O O . LEU B 1 105 ? 24.536 56.307 26.852 1.00 20.22 103 LEU B O 1
ATOM 2574 N N . LYS B 1 106 ? 24.975 54.104 26.805 1.00 18.99 104 LYS B N 1
ATOM 2575 C CA . LYS B 1 106 ? 25.671 54.105 28.102 1.00 23.58 104 LYS B CA 1
ATOM 2576 C C . LYS B 1 106 ? 26.845 55.085 28.109 1.00 22.59 104 LYS B C 1
ATOM 2577 O O . LYS B 1 106 ? 27.065 55.818 29.085 1.00 26.88 104 LYS B O 1
ATOM 2579 N N . LYS B 1 107 ? 27.615 55.081 27.024 1.00 19.76 105 LYS B N 1
ATOM 2580 C CA . LYS B 1 107 ? 28.784 55.959 26.896 1.00 21.87 105 LYS B CA 1
ATOM 2581 C C . LYS B 1 107 ? 28.458 57.307 26.242 1.00 20.21 105 LYS B C 1
ATOM 2582 O O . LYS B 1 107 ? 29.278 58.224 26.286 1.00 23.96 105 LYS B O 1
ATOM 2586 N N . GLY B 1 108 ? 27.286 57.423 25.609 1.00 17.30 106 GLY B N 1
ATOM 2587 C CA . GLY B 1 108 ? 26.943 58.636 24.880 1.00 16.89 106 GLY B CA 1
ATOM 2588 C C . GLY B 1 108 ? 27.874 58.835 23.701 1.00 17.74 106 GLY B C 1
ATOM 2589 O O . GLY B 1 108 ? 28.292 59.954 23.415 1.00 21.24 106 GLY B O 1
ATOM 2590 N N . GLN B 1 109 ? 28.181 57.745 23.006 1.00 14.45 107 GLN B N 1
ATOM 2591 C CA . GLN B 1 109 ? 29.175 57.770 21.945 1.00 13.82 107 GLN B CA 1
ATOM 2592 C C . GLN B 1 109 ? 28.555 57.393 20.613 1.00 11.57 107 GLN B C 1
ATOM 2593 O O . GLN B 1 109 ? 27.889 56.365 20.514 1.00 14.09 107 GLN B O 1
ATOM 2599 N N . THR B 1 110 ? 28.838 58.201 19.601 1.00 11.76 108 THR B N 1
ATOM 2600 C CA . THR B 1 110 ? 28.320 57.982 18.256 1.00 10.51 108 THR B CA 1
ATOM 2601 C C . THR B 1 110 ? 29.461 57.597 17.317 1.00 9.93 108 THR B C 1
ATOM 2602 O O . THR B 1 110 ? 30.537 58.191 17.385 1.00 10.96 108 THR B O 1
ATOM 2606 N N . HIS B 1 111 ? 29.217 56.621 16.447 1.00 9.53 109 HIS B N 1
ATOM 2607 C CA . HIS B 1 111 ? 30.181 56.258 15.401 1.00 9.54 109 HIS B CA 1
ATOM 2608 C C . HIS B 1 111 ? 30.567 57.523 14.662 1.00 8.95 109 HIS B C 1
ATOM 2609 O O . HIS B 1 111 ? 29.691 58.305 14.307 1.00 9.24 109 HIS B O 1
ATOM 2616 N N . THR B 1 112 ? 31.863 57.725 14.375 1.00 9.25 110 THR B N 1
ATOM 2617 C CA . THR B 1 112 ? 32.251 58.926 13.648 1.00 9.62 110 THR B CA 1
ATOM 2618 C C . THR B 1 112 ? 31.952 58.736 12.160 1.00 9.51 110 THR B C 1
ATOM 2619 O O . THR B 1 112 ? 31.980 57.616 11.626 1.00 10.17 110 THR B O 1
ATOM 2623 N N . LEU B 1 113 ? 31.665 59.833 11.483 1.00 8.43 111 LEU B N 1
ATOM 2624 C CA . LEU B 1 113 ? 31.459 59.772 10.045 1.00 8.72 111 LEU B CA 1
ATOM 2625 C C . LEU B 1 113 ? 32.751 59.377 9.348 1.00 9.30 111 LEU B C 1
ATOM 2626 O O . LEU B 1 113 ? 32.733 58.577 8.417 1.00 9.72 111 LEU B O 1
ATOM 2631 N N . GLU B 1 114 ? 33.876 59.894 9.837 1.00 9.93 112 GLU B N 1
ATOM 2632 C CA A GLU B 1 114 ? 35.155 59.628 9.180 0.50 9.56 112 GLU B CA 1
ATOM 2633 C CA B GLU B 1 114 ? 35.192 59.641 9.250 0.50 12.23 112 GLU B CA 1
ATOM 2634 C C . GLU B 1 114 ? 35.549 58.154 9.242 1.00 9.90 112 GLU B C 1
ATOM 2635 O O . GLU B 1 114 ? 36.128 57.634 8.275 1.00 10.79 112 GLU B O 1
ATOM 2646 N N . ASP B 1 115 ? 35.236 57.470 10.337 1.00 9.56 113 ASP B N 1
ATOM 2647 C CA . ASP B 1 115 ? 35.540 56.034 10.387 1.00 10.49 113 ASP B CA 1
ATOM 2648 C C . ASP B 1 115 ? 34.730 55.254 9.337 1.00 10.57 113 ASP B C 1
ATOM 2649 O O . ASP B 1 115 ? 35.253 54.310 8.730 1.00 11.72 113 ASP B O 1
ATOM 2654 N N . PHE B 1 116 ? 33.464 55.616 9.172 1.00 9.24 114 PHE B N 1
ATOM 2655 C CA . PHE B 1 116 ? 32.640 54.972 8.145 1.00 8.32 114 PHE B CA 1
ATOM 2656 C C . PHE B 1 116 ? 33.214 55.247 6.740 1.00 9.39 114 PHE B C 1
ATOM 2657 O O . PHE B 1 116 ? 33.423 54.326 5.954 1.00 9.72 114 PHE B O 1
ATOM 2665 N N . GLN B 1 117 ? 33.532 56.517 6.476 1.00 8.45 115 GLN B N 1
ATOM 2666 C CA . GLN B 1 117 ? 34.023 56.924 5.181 1.00 8.51 115 GLN B CA 1
ATOM 2667 C C . GLN B 1 117 ? 35.347 56.204 4.846 1.00 8.89 115 GLN B C 1
ATOM 2668 O O . GLN B 1 117 ? 35.542 55.781 3.705 1.00 9.63 115 GLN B O 1
ATOM 2674 N N . ARG B 1 118 ? 36.252 56.081 5.819 1.00 8.77 116 ARG B N 1
ATOM 2675 C CA A ARG B 1 118 ? 37.559 55.507 5.545 0.50 8.71 116 ARG B CA 1
ATOM 2676 C CA B ARG B 1 118 ? 37.564 55.505 5.560 0.50 9.81 116 ARG B CA 1
ATOM 2677 C C . ARG B 1 118 ? 37.455 54.035 5.169 1.00 9.08 116 ARG B C 1
ATOM 2678 O O . ARG B 1 118 ? 38.128 53.577 4.240 1.00 9.25 116 ARG B O 1
ATOM 2693 N N . VAL B 1 119 ? 36.616 53.290 5.880 1.00 8.79 117 VAL B N 1
ATOM 2694 C CA . VAL B 1 119 ? 36.436 51.883 5.596 1.00 9.33 117 VAL B CA 1
ATOM 2695 C C . VAL B 1 119 ? 35.778 51.697 4.236 1.00 8.90 117 VAL B C 1
ATOM 2696 O O . VAL B 1 119 ? 36.198 50.839 3.438 1.00 9.59 117 VAL B O 1
ATOM 2700 N N . LEU B 1 120 ? 34.751 52.489 3.940 1.00 9.17 118 LEU B N 1
ATOM 2701 C CA . LEU B 1 120 ? 34.151 52.424 2.619 1.00 8.87 118 LEU B CA 1
ATOM 2702 C C . LEU B 1 120 ? 35.153 52.756 1.516 1.00 7.95 118 LEU B C 1
ATOM 2703 O O . LEU B 1 120 ? 35.177 52.123 0.458 1.00 8.41 118 LEU B O 1
ATOM 2708 N N . ASP B 1 121 ? 35.958 53.792 1.725 1.00 8.29 119 ASP B N 1
ATOM 2709 C CA . ASP B 1 121 ? 36.892 54.242 0.695 1.00 8.99 119 ASP B CA 1
ATOM 2710 C C . ASP B 1 121 ? 37.899 53.150 0.364 1.00 8.20 119 ASP B C 1
ATOM 2711 O O . ASP B 1 121 ? 38.130 52.886 -0.800 1.00 8.18 119 ASP B O 1
ATOM 2716 N N . VAL B 1 122 ? 38.523 52.546 1.368 1.00 8.18 120 VAL B N 1
ATOM 2717 C CA . VAL B 1 122 ? 39.543 51.517 1.092 1.00 8.96 120 VAL B CA 1
ATOM 2718 C C . VAL B 1 122 ? 38.915 50.228 0.574 1.00 9.16 120 VAL B C 1
ATOM 2719 O O . VAL B 1 122 ? 39.351 49.653 -0.423 1.00 8.85 120 VAL B O 1
ATOM 2723 N N . ASN B 1 123 ? 37.901 49.740 1.277 1.00 7.31 121 ASN B N 1
ATOM 2724 C CA . ASN B 1 123 ? 37.415 48.399 1.021 1.00 7.26 121 ASN B CA 1
ATOM 2725 C C . ASN B 1 123 ? 36.546 48.318 -0.221 1.00 8.54 121 ASN B C 1
ATOM 2726 O O . ASN B 1 123 ? 36.618 47.318 -0.941 1.00 10.28 121 ASN B O 1
ATOM 2731 N N . LEU B 1 124 ? 35.698 49.315 -0.421 1.00 7.80 122 LEU B N 1
ATOM 2732 C CA . LEU B 1 124 ? 34.677 49.250 -1.481 1.00 7.14 122 LEU B CA 1
ATOM 2733 C C . LEU B 1 124 ? 35.120 50.085 -2.676 1.00 6.99 122 LEU B C 1
ATOM 2734 O O . LEU B 1 124 ? 35.265 49.573 -3.808 1.00 7.31 122 LEU B O 1
ATOM 2739 N N . MET B 1 125 ? 35.322 51.404 -2.455 1.00 7.40 123 MET B N 1
ATOM 2740 C CA . MET B 1 125 ? 35.777 52.253 -3.549 1.00 7.24 123 MET B CA 1
ATOM 2741 C C . MET B 1 125 ? 37.141 51.770 -4.057 1.00 7.84 123 MET B C 1
ATOM 2742 O O . MET B 1 125 ? 37.355 51.766 -5.266 1.00 7.70 123 MET B O 1
ATOM 2747 N N . GLY B 1 126 ? 38.061 51.357 -3.183 1.00 7.79 124 GLY B N 1
ATOM 2748 C CA . GLY B 1 126 ? 39.378 50.918 -3.658 1.00 8.71 124 GLY B CA 1
ATOM 2749 C C . GLY B 1 126 ? 39.299 49.668 -4.510 1.00 7.68 124 GLY B C 1
ATOM 2750 O O . GLY B 1 126 ? 39.999 49.571 -5.532 1.00 8.17 124 GLY B O 1
ATOM 2751 N N . THR B 1 127 ? 38.453 48.708 -4.115 1.00 7.53 125 THR B N 1
ATOM 2752 C CA . THR B 1 127 ? 38.233 47.515 -4.921 1.00 7.27 125 THR B CA 1
ATOM 2753 C C . THR B 1 127 ? 37.661 47.912 -6.297 1.00 8.16 125 THR B C 1
ATOM 2754 O O . THR B 1 127 ? 38.147 47.444 -7.341 1.00 7.48 125 THR B O 1
ATOM 2758 N N . PHE B 1 128 ? 36.659 48.794 -6.346 1.00 7.48 126 PHE B N 1
ATOM 2759 C CA . PHE B 1 128 ? 36.129 49.235 -7.630 1.00 7.03 126 PHE B CA 1
ATOM 2760 C C . PHE B 1 128 ? 37.174 49.946 -8.484 1.00 7.08 126 PHE B C 1
ATOM 2761 O O . PHE B 1 128 ? 37.208 49.771 -9.692 1.00 7.35 126 PHE B O 1
ATOM 2769 N N . ASN B 1 129 ? 37.989 50.780 -7.863 1.00 7.43 127 ASN B N 1
ATOM 2770 C CA . ASN B 1 129 ? 39.027 51.490 -8.591 1.00 7.69 127 ASN B CA 1
ATOM 2771 C C . ASN B 1 129 ? 39.975 50.520 -9.272 1.00 7.22 127 ASN B C 1
ATOM 2772 O O . ASN B 1 129 ? 40.311 50.698 -10.448 1.00 8.56 127 ASN B O 1
ATOM 2777 N N . VAL B 1 130 ? 40.415 49.483 -8.545 1.00 7.30 128 VAL B N 1
ATOM 2778 C CA . VAL B 1 130 ? 41.245 48.492 -9.162 1.00 8.13 128 VAL B CA 1
ATOM 2779 C C . VAL B 1 130 ? 40.518 47.747 -10.280 1.00 8.16 128 VAL B C 1
ATOM 2780 O O . VAL B 1 130 ? 41.075 47.540 -11.353 1.00 8.68 128 VAL B O 1
ATOM 2784 N N . ILE B 1 131 ? 39.266 47.359 -10.041 1.00 7.31 129 ILE B N 1
ATOM 2785 C CA . ILE B 1 131 ? 38.486 46.637 -11.066 1.00 7.69 129 ILE B CA 1
ATOM 2786 C C . ILE B 1 131 ? 38.391 47.442 -12.353 1.00 7.72 129 ILE B C 1
ATOM 2787 O O . ILE B 1 131 ? 38.623 46.911 -13.444 1.00 8.00 129 ILE B O 1
ATOM 2792 N N . ARG B 1 132 ? 37.966 48.710 -12.256 1.00 7.65 130 ARG B N 1
ATOM 2793 C CA . ARG B 1 132 ? 37.672 49.458 -13.474 1.00 7.12 130 ARG B CA 1
ATOM 2794 C C . ARG B 1 132 ? 38.962 49.646 -14.298 1.00 8.79 130 ARG B C 1
ATOM 2795 O O . ARG B 1 132 ? 38.933 49.620 -15.537 1.00 9.44 130 ARG B O 1
ATOM 2803 N N . LEU B 1 133 ? 40.095 49.858 -13.622 1.00 8.07 131 LEU B N 1
ATOM 2804 C CA . LEU B 1 133 ? 41.371 50.066 -14.317 1.00 8.20 131 LEU B CA 1
ATOM 2805 C C . LEU B 1 133 ? 41.985 48.762 -14.835 1.00 8.20 131 LEU B C 1
ATOM 2806 O O . LEU B 1 133 ? 42.454 48.726 -15.965 1.00 8.53 131 LEU B O 1
ATOM 2811 N N . VAL B 1 134 ? 41.919 47.678 -14.063 1.00 7.96 132 VAL B N 1
ATOM 2812 C CA A VAL B 1 134 ? 42.465 46.413 -14.571 0.70 8.88 132 VAL B CA 1
ATOM 2813 C CA B VAL B 1 134 ? 42.434 46.388 -14.543 0.30 9.18 132 VAL B CA 1
ATOM 2814 C C . VAL B 1 134 ? 41.571 45.881 -15.687 1.00 9.07 132 VAL B C 1
ATOM 2815 O O . VAL B 1 134 ? 42.063 45.249 -16.612 1.00 9.51 132 VAL B O 1
ATOM 2822 N N . ALA B 1 135 ? 40.263 46.162 -15.639 1.00 8.46 133 ALA B N 1
ATOM 2823 C CA . ALA B 1 135 ? 39.386 45.715 -16.725 1.00 9.44 133 ALA B CA 1
ATOM 2824 C C . ALA B 1 135 ? 39.800 46.327 -18.061 1.00 10.37 133 ALA B C 1
ATOM 2825 O O . ALA B 1 135 ? 39.766 45.668 -19.122 1.00 12.12 133 ALA B O 1
ATOM 2827 N N . GLY B 1 136 ? 40.207 47.594 -18.021 1.00 11.00 134 GLY B N 1
ATOM 2828 C CA . GLY B 1 136 ? 40.660 48.271 -19.228 1.00 13.02 134 GLY B CA 1
ATOM 2829 C C . GLY B 1 136 ? 41.933 47.655 -19.770 1.00 14.57 134 GLY B C 1
ATOM 2830 O O . GLY B 1 136 ? 42.129 47.571 -20.983 1.00 18.86 134 GLY B O 1
ATOM 2831 N N . GLU B 1 137 ? 42.824 47.246 -18.873 1.00 11.88 135 GLU B N 1
ATOM 2832 C CA . GLU B 1 137 ? 44.057 46.547 -19.256 1.00 12.58 135 GLU B CA 1
ATOM 2833 C C . GLU B 1 137 ? 43.746 45.179 -19.854 1.00 12.70 135 GLU B C 1
ATOM 2834 O O . GLU B 1 137 ? 44.256 44.817 -20.912 1.00 14.64 135 GLU B O 1
ATOM 2840 N N . MET B 1 138 ? 42.918 44.410 -19.164 1.00 10.30 136 MET B N 1
ATOM 2841 C CA . MET B 1 138 ? 42.524 43.079 -19.631 1.00 10.86 136 MET B CA 1
ATOM 2842 C C . MET B 1 138 ? 41.776 43.138 -20.949 1.00 10.43 136 MET B C 1
ATOM 2843 O O . MET B 1 138 ? 41.901 42.241 -21.788 1.00 11.89 136 MET B O 1
ATOM 2848 N N . GLY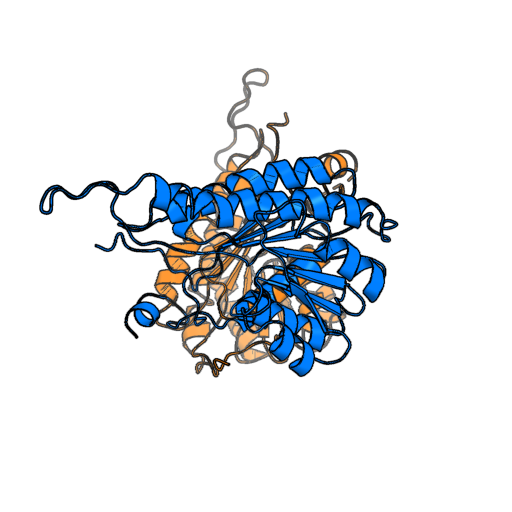 B 1 139 ? 41.035 44.217 -21.156 1.00 11.70 137 GLY B N 1
ATOM 2849 C CA . GLY B 1 139 ? 40.306 44.379 -22.406 1.00 13.65 137 GLY B CA 1
ATOM 2850 C C . GLY B 1 139 ? 41.191 44.430 -23.643 1.00 14.91 137 GLY B C 1
ATOM 2851 O O . GLY B 1 139 ? 40.736 44.102 -24.751 1.00 17.56 137 GLY B O 1
ATOM 2852 N N . GLN B 1 140 ? 42.462 44.793 -23.463 1.00 15.28 138 GLN B N 1
ATOM 2853 C CA . GLN B 1 140 ? 43.425 44.822 -24.563 1.00 17.43 138 GLN B CA 1
ATOM 2854 C C . GLN B 1 140 ? 44.012 43.453 -24.879 1.00 16.23 138 GLN B C 1
ATOM 2855 O O . GLN B 1 140 ? 44.687 43.284 -25.896 1.00 18.37 138 GLN B O 1
ATOM 2861 N N . ASN B 1 141 ? 43.777 42.477 -23.997 1.00 14.11 139 ASN B N 1
ATOM 2862 C CA . ASN B 1 141 ? 44.335 41.131 -24.156 1.00 13.41 139 ASN B CA 1
ATOM 2863 C C . ASN B 1 141 ? 43.683 40.409 -25.320 1.00 11.79 139 ASN B C 1
ATOM 2864 O O . ASN B 1 141 ? 42.473 40.458 -25.461 1.00 12.81 139 ASN B O 1
ATOM 2869 N N . GLU B 1 142 ? 44.467 39.690 -26.124 1.00 13.28 140 GLU B N 1
ATOM 2870 C CA . GLU B 1 142 ? 43.892 38.690 -27.021 1.00 14.31 140 GLU B CA 1
ATOM 2871 C C . GLU B 1 142 ? 43.201 37.625 -26.171 1.00 13.33 140 GLU B C 1
ATOM 2872 O O . GLU B 1 142 ? 43.776 37.167 -25.193 1.00 15.37 140 GLU B O 1
ATOM 2878 N N . PRO B 1 143 ? 41.963 37.242 -26.515 1.00 13.65 141 PRO B N 1
ATOM 2879 C CA . PRO B 1 143 ? 41.314 36.193 -25.744 1.00 13.66 141 PRO B CA 1
ATOM 2880 C C . PRO B 1 143 ? 42.072 34.875 -25.755 1.00 15.53 141 PRO B C 1
ATOM 2881 O O . PRO B 1 143 ? 42.778 34.549 -26.727 1.00 19.09 141 PRO B O 1
ATOM 2885 N N . ASP B 1 144 ? 41.878 34.103 -24.692 1.00 12.90 142 ASP B N 1
ATOM 2886 C CA . ASP B 1 144 ? 42.460 32.778 -24.573 1.00 13.63 142 ASP B CA 1
ATOM 2887 C C . ASP B 1 144 ? 41.618 31.776 -25.355 1.00 14.21 142 ASP B C 1
ATOM 2888 O O . ASP B 1 144 ? 40.717 32.180 -26.130 1.00 14.72 142 ASP B O 1
ATOM 2893 N N . GLN B 1 145 ? 41.931 30.482 -25.204 1.00 14.63 143 GLN B N 1
ATOM 2894 C CA . GLN B 1 145 ? 41.283 29.455 -25.995 1.00 13.59 143 GLN B CA 1
ATOM 2895 C C . GLN B 1 145 ? 39.762 29.331 -25.744 1.00 14.72 143 GLN B C 1
ATOM 2896 O O . GLN B 1 145 ? 39.040 28.762 -26.581 1.00 16.43 143 GLN B O 1
ATOM 2902 N N . GLY B 1 146 ? 39.296 29.841 -24.599 1.00 14.09 144 GLY B N 1
ATOM 2903 C CA . GLY B 1 146 ? 37.878 29.865 -24.240 1.00 12.96 144 GLY B CA 1
ATOM 2904 C C . GLY B 1 146 ? 37.262 31.263 -24.280 1.00 11.72 144 GLY B C 1
ATOM 2905 O O . GLY B 1 146 ? 36.215 31.512 -23.668 1.00 12.88 144 GLY B O 1
ATOM 2906 N N . GLY B 1 147 ? 37.878 32.187 -25.024 1.00 11.89 145 GLY B N 1
ATOM 2907 C CA . GLY B 1 147 ? 37.323 33.538 -25.172 1.00 10.95 145 GLY B CA 1
ATOM 2908 C C . GLY B 1 147 ? 37.536 34.462 -23.986 1.00 11.19 145 GLY B C 1
ATOM 2909 O O . GLY B 1 147 ? 37.021 35.581 -23.976 1.00 10.84 145 GLY B O 1
ATOM 2910 N N . GLN B 1 148 ? 38.336 34.028 -23.019 1.00 9.64 146 GLN B N 1
ATOM 2911 C CA . GLN B 1 148 ? 38.546 34.792 -21.797 1.00 8.87 146 GLN B CA 1
ATOM 2912 C C . GLN B 1 148 ? 39.738 35.721 -21.897 1.00 8.42 146 GLN B C 1
ATOM 2913 O O . GLN B 1 148 ? 40.813 35.320 -22.371 1.00 9.83 146 GLN B O 1
ATOM 2919 N N . ARG B 1 149 ? 39.530 36.955 -21.449 1.00 8.49 147 ARG B N 1
ATOM 2920 C CA . ARG B 1 149 ? 40.571 37.961 -21.355 1.00 8.81 147 ARG B CA 1
ATOM 2921 C C . ARG B 1 149 ? 41.075 38.192 -19.938 1.00 8.97 147 ARG B C 1
ATOM 2922 O O . ARG B 1 149 ? 42.164 38.748 -19.769 1.00 10.91 147 ARG B O 1
ATOM 2930 N N . GLY B 1 150 ? 40.295 37.813 -18.926 1.00 8.38 148 GLY B N 1
ATOM 2931 C CA . GLY B 1 150 ? 40.704 38.020 -17.544 1.00 9.31 148 GLY B CA 1
ATOM 2932 C C . GLY B 1 150 ? 39.791 37.323 -16.560 1.00 6.61 148 GLY B C 1
ATOM 2933 O O . GLY B 1 150 ? 38.685 36.920 -16.885 1.00 8.38 148 GLY B O 1
ATOM 2934 N N . VAL B 1 151 ? 40.270 37.262 -15.322 1.00 7.03 149 VAL B N 1
ATOM 2935 C CA A VAL B 1 151 ? 39.419 36.912 -14.193 0.50 7.49 149 VAL B CA 1
ATOM 2936 C CA B VAL B 1 151 ? 39.492 36.828 -14.140 0.50 7.06 149 VAL B CA 1
ATOM 2937 C C . VAL B 1 151 ? 39.789 37.789 -12.988 1.00 7.33 149 VAL B C 1
ATOM 2938 O O . VAL B 1 151 ? 40.959 38.021 -12.700 1.00 7.33 149 VAL B O 1
ATOM 2945 N N . ILE B 1 152 ? 38.753 38.319 -12.366 1.00 6.86 150 ILE B N 1
ATOM 2946 C CA . ILE B 1 152 ? 38.865 39.222 -11.236 1.00 7.20 150 ILE B CA 1
ATOM 2947 C C . ILE B 1 152 ? 38.182 38.559 -10.033 1.00 7.38 150 ILE B C 1
ATOM 2948 O O . ILE B 1 152 ? 37.033 38.138 -10.121 1.00 8.86 150 ILE B O 1
ATOM 2953 N N . ILE B 1 153 ? 38.920 38.464 -8.923 1.00 7.06 151 ILE B N 1
ATOM 2954 C CA . ILE B 1 153 ? 38.441 37.865 -7.681 1.00 6.97 151 ILE B CA 1
ATOM 2955 C C . ILE B 1 153 ? 38.531 38.886 -6.569 1.00 7.65 151 ILE B C 1
ATOM 2956 O O . ILE B 1 153 ? 39.574 39.459 -6.327 1.00 9.21 151 ILE B O 1
ATOM 2961 N N . ASN B 1 154 ? 37.389 39.128 -5.938 1.00 6.40 152 ASN B N 1
ATOM 2962 C CA . ASN B 1 154 ? 37.277 40.078 -4.835 1.00 6.74 152 ASN B CA 1
ATOM 2963 C C . ASN B 1 154 ? 37.140 39.397 -3.498 1.00 6.55 152 ASN B C 1
ATOM 2964 O O . ASN B 1 154 ? 36.718 38.230 -3.437 1.00 8.87 152 ASN B O 1
ATOM 2969 N N . THR B 1 155 ? 37.438 40.123 -2.420 1.00 7.81 153 THR B N 1
ATOM 2970 C CA . THR B 1 155 ? 37.277 39.614 -1.068 1.00 7.41 153 THR B CA 1
ATOM 2971 C C . THR B 1 155 ? 36.201 40.402 -0.338 1.00 8.50 153 THR B C 1
ATOM 2972 O O . THR B 1 155 ? 36.355 41.599 -0.099 1.00 9.04 153 THR B O 1
ATOM 2976 N N . ALA B 1 156 ? 35.104 39.722 -0.039 1.00 7.80 154 ALA B N 1
ATOM 2977 C CA . ALA B 1 156 ? 34.059 40.272 0.813 1.00 8.55 154 ALA B CA 1
ATOM 2978 C C . ALA B 1 156 ? 34.335 39.769 2.242 1.00 8.49 154 ALA B C 1
ATOM 2979 O O . ALA B 1 156 ? 35.456 39.893 2.718 1.00 9.78 154 ALA B O 1
ATOM 2981 N N . SER B 1 157 ? 33.328 39.237 2.909 1.00 7.79 155 SER B N 1
ATOM 2982 C CA . SER B 1 157 ? 33.394 38.693 4.269 1.00 7.92 155 SER B CA 1
ATOM 2983 C C . SER B 1 157 ? 32.035 38.102 4.558 1.00 8.06 155 SER B C 1
ATOM 2984 O O . SER B 1 157 ? 31.026 38.576 4.038 1.00 8.43 155 SER B O 1
ATOM 2987 N N . VAL B 1 158 ? 31.984 37.149 5.477 1.00 8.26 156 VAL B N 1
ATOM 2988 C CA . VAL B 1 158 ? 30.706 36.731 6.017 1.00 9.19 156 VAL B CA 1
ATOM 2989 C C . VAL B 1 158 ? 29.953 37.879 6.727 1.00 9.15 156 VAL B C 1
ATOM 2990 O O . VAL B 1 158 ? 28.720 37.809 6.898 1.00 9.71 156 VAL B O 1
ATOM 2994 N N . ALA B 1 159 ? 30.664 38.951 7.092 1.00 8.50 157 ALA B N 1
ATOM 2995 C CA . ALA B 1 159 ? 30.035 40.163 7.662 1.00 9.99 157 ALA B CA 1
ATOM 2996 C C . ALA B 1 159 ? 29.082 40.826 6.691 1.00 9.39 157 ALA B C 1
ATOM 2997 O O . ALA B 1 159 ? 28.232 41.605 7.117 1.00 10.64 157 ALA B O 1
ATOM 2999 N N . ALA B 1 160 ? 29.186 40.534 5.399 1.00 8.77 158 ALA B N 1
ATOM 3000 C CA . ALA B 1 160 ? 28.206 41.024 4.422 1.00 10.46 158 ALA B CA 1
ATOM 3001 C C . ALA B 1 160 ? 26.806 40.439 4.675 1.00 10.24 158 ALA B C 1
ATOM 3002 O O . ALA B 1 160 ? 25.815 40.990 4.202 1.00 12.27 158 ALA B O 1
ATOM 3004 N N . PHE B 1 161 ? 26.738 39.299 5.361 1.00 10.21 159 PHE B N 1
ATOM 3005 C CA . PHE B 1 161 ? 25.515 38.547 5.588 1.00 10.88 159 PHE B CA 1
ATOM 3006 C C . PHE B 1 161 ? 25.099 38.489 7.070 1.00 12.71 159 PHE B C 1
ATOM 3007 O O . PHE B 1 161 ? 23.907 38.470 7.373 1.00 15.02 159 PHE B O 1
ATOM 3015 N N . GLU B 1 162 ? 26.051 38.439 8.004 1.00 11.98 160 GLU B N 1
ATOM 3016 C CA . GLU B 1 162 ? 25.765 38.357 9.436 1.00 12.87 160 GLU B CA 1
ATOM 3017 C C . GLU B 1 162 ? 26.658 39.286 10.237 1.00 10.55 160 GLU B C 1
ATOM 3018 O O . GLU B 1 162 ? 27.278 38.878 11.228 1.00 12.78 160 GLU B O 1
ATOM 3024 N N . GLY B 1 163 ? 26.697 40.557 9.870 1.00 10.46 161 GLY B N 1
ATOM 3025 C CA . GLY B 1 163 ? 27.580 41.466 10.588 1.00 10.22 161 GLY B CA 1
ATOM 3026 C C . GLY B 1 163 ? 27.248 41.556 12.071 1.00 10.37 161 GLY B C 1
ATOM 3027 O O . GLY B 1 163 ? 26.072 41.545 12.468 1.00 10.17 161 GLY B O 1
ATOM 3028 N N . GLN B 1 164 ? 28.290 41.645 12.892 1.00 10.69 162 GLN B N 1
ATOM 3029 C CA . GLN B 1 164 ? 28.147 41.696 14.347 1.00 10.24 162 GLN B CA 1
ATOM 3030 C C . GLN B 1 164 ? 28.009 43.127 14.865 1.00 9.59 162 GLN B C 1
ATOM 3031 O O . GLN B 1 164 ? 28.266 44.094 14.148 1.00 9.67 162 GLN B O 1
ATOM 3037 N N . VAL B 1 165 ? 27.674 43.227 16.144 1.00 9.79 163 VAL B N 1
ATOM 3038 C CA . VAL B 1 165 ? 27.724 44.498 16.849 1.00 9.42 163 VAL B CA 1
ATOM 3039 C C . VAL B 1 165 ? 29.114 45.110 16.629 1.00 9.90 163 VAL B C 1
ATOM 3040 O O . VAL B 1 165 ? 30.142 44.430 16.758 1.00 9.95 163 VAL B O 1
ATOM 3044 N N . GLY B 1 166 ? 29.145 46.384 16.261 1.00 8.98 164 GLY B N 1
ATOM 3045 C CA . GLY B 1 166 ? 30.377 47.120 16.024 1.00 9.37 164 GLY B CA 1
ATOM 3046 C C . GLY B 1 166 ? 30.877 47.052 14.588 1.00 9.00 164 GLY B C 1
ATOM 3047 O O . GLY B 1 166 ? 31.844 47.744 14.284 1.00 10.25 164 GLY B O 1
ATOM 3048 N N . GLN B 1 167 ? 30.234 46.267 13.721 1.00 9.80 165 GLN B N 1
ATOM 3049 C CA A GLN B 1 167 ? 30.695 46.007 12.355 0.50 8.85 165 GLN B CA 1
ATOM 3050 C CA B GLN B 1 167 ? 30.744 46.059 12.374 0.50 9.62 165 GLN B CA 1
ATOM 3051 C C . GLN B 1 167 ? 29.902 46.732 11.266 1.00 8.17 165 GLN B C 1
ATOM 3052 O O . GLN B 1 167 ? 29.987 46.377 10.099 1.00 9.83 165 GLN B O 1
ATOM 3063 N N . ALA B 1 168 ? 29.135 47.780 11.614 1.00 9.26 166 ALA B N 1
ATOM 3064 C CA . ALA B 1 168 ? 28.317 48.431 10.600 1.00 9.19 166 ALA B CA 1
ATOM 3065 C C . ALA B 1 168 ? 29.124 48.900 9.377 1.00 8.46 166 ALA B C 1
ATOM 3066 O O . ALA B 1 168 ? 28.721 48.680 8.246 1.00 8.31 166 ALA B O 1
ATOM 3068 N N . ALA B 1 169 ? 30.250 49.586 9.610 1.00 7.34 167 ALA B N 1
ATOM 3069 C CA . ALA B 1 169 ? 31.038 50.139 8.526 1.00 8.24 167 ALA B CA 1
ATOM 3070 C C . ALA B 1 169 ? 31.642 49.029 7.670 1.00 7.40 167 ALA B C 1
ATOM 3071 O O . ALA B 1 169 ? 31.542 49.046 6.447 1.00 7.66 167 ALA B O 1
ATOM 3073 N N . TYR B 1 170 ? 32.251 48.047 8.321 1.00 7.30 168 TYR B N 1
ATOM 3074 C CA . TYR B 1 170 ? 32.868 46.944 7.624 1.00 7.19 168 TYR B CA 1
ATOM 3075 C C . TYR B 1 170 ? 31.822 46.165 6.827 1.00 7.22 168 TYR B C 1
ATOM 3076 O O . TYR B 1 170 ? 32.042 45.866 5.665 1.00 6.97 168 TYR B O 1
ATOM 3085 N N . SER B 1 171 ? 30.678 45.877 7.433 1.00 6.72 169 SER B N 1
ATOM 3086 C CA . SER B 1 171 ? 29.579 45.147 6.780 1.00 7.41 169 SER B CA 1
ATOM 3087 C C . SER B 1 171 ? 29.013 45.924 5.592 1.00 7.40 169 SER B C 1
ATOM 3088 O O . SER B 1 171 ? 28.687 45.336 4.550 1.00 7.99 169 SER B O 1
ATOM 3091 N N . ALA B 1 172 ? 28.887 47.248 5.715 1.00 7.32 170 ALA B N 1
ATOM 3092 C CA . ALA B 1 172 ? 28.468 48.070 4.565 1.00 7.44 170 ALA B CA 1
ATOM 3093 C C . ALA B 1 172 ? 29.454 47.896 3.420 1.00 7.25 170 ALA B C 1
ATOM 3094 O O . ALA B 1 172 ? 29.057 47.688 2.268 1.00 7.78 170 ALA B O 1
ATOM 3096 N N . SER B 1 173 ? 30.741 47.970 3.710 1.00 6.64 171 SER B N 1
ATOM 3097 C CA . SER B 1 173 ? 31.747 47.901 2.656 1.00 6.93 171 SER B CA 1
ATOM 3098 C C . SER B 1 173 ? 31.713 46.539 1.963 1.00 7.64 171 SER B C 1
ATOM 3099 O O . SER B 1 173 ? 31.811 46.447 0.734 1.00 8.25 171 SER B O 1
ATOM 3102 N N . LYS B 1 174 ? 31.546 45.459 2.731 1.00 7.33 172 LYS B N 1
ATOM 3103 C CA . LYS B 1 174 ? 31.606 44.112 2.172 1.00 7.22 172 LYS B CA 1
ATOM 3104 C C . LYS B 1 174 ? 30.282 43.734 1.528 1.00 7.48 172 LYS B C 1
ATOM 3105 O O . LYS B 1 174 ? 30.272 43.016 0.544 1.00 7.51 172 LYS B O 1
ATOM 3111 N N . GLY B 1 175 ? 29.174 44.240 2.049 1.00 7.39 173 GLY B N 1
ATOM 3112 C CA . GLY B 1 175 ? 27.902 44.104 1.331 1.00 7.69 173 GLY B CA 1
ATOM 3113 C C . GLY B 1 175 ? 27.904 44.815 0.001 1.00 7.06 173 GLY B C 1
ATOM 3114 O O . GLY B 1 175 ? 27.246 44.374 -0.952 1.00 7.62 173 GLY B O 1
ATOM 3115 N N . GLY B 1 176 ? 28.629 45.938 -0.079 1.00 7.09 174 GLY B N 1
ATOM 3116 C CA . GLY B 1 176 ? 28.806 46.596 -1.371 1.00 7.60 174 GLY B CA 1
ATOM 3117 C C . GLY B 1 176 ? 29.552 45.733 -2.368 1.00 7.76 174 GLY B C 1
ATOM 3118 O O . GLY B 1 176 ? 29.208 45.713 -3.534 1.00 7.78 174 GLY B O 1
ATOM 3119 N N . ILE B 1 177 ? 30.592 45.045 -1.897 1.00 7.01 175 ILE B N 1
ATOM 3120 C CA A ILE B 1 177 ? 31.359 44.119 -2.739 0.50 8.27 175 ILE B CA 1
ATOM 3121 C CA B ILE B 1 177 ? 31.343 44.160 -2.777 0.50 8.41 175 ILE B CA 1
ATOM 3122 C C . ILE B 1 177 ? 30.445 43.032 -3.294 1.00 7.51 175 ILE B C 1
ATOM 3123 O O . ILE B 1 177 ? 30.434 42.743 -4.487 1.00 8.18 175 ILE B O 1
ATOM 3132 N N . VAL B 1 178 ? 29.655 42.432 -2.402 1.00 7.13 176 VAL B N 1
ATOM 3133 C CA . VAL B 1 178 ? 28.682 41.406 -2.798 1.00 8.08 176 VAL B CA 1
ATOM 3134 C C . VAL B 1 178 ? 27.701 41.987 -3.830 1.00 7.96 176 VAL B C 1
ATOM 3135 O O . VAL B 1 178 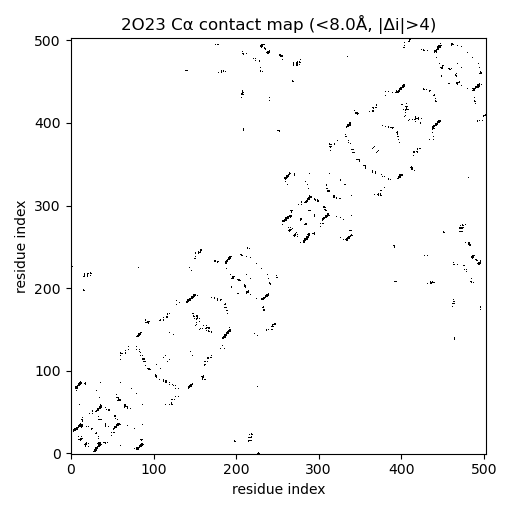? 27.500 41.409 -4.902 1.00 9.03 176 VAL B O 1
ATOM 3139 N N . GLY B 1 179 ? 27.116 43.137 -3.527 1.00 8.38 177 GLY B N 1
ATOM 3140 C CA . GLY B 1 179 ? 26.121 43.729 -4.411 1.00 9.21 177 GLY B CA 1
ATOM 3141 C C . GLY B 1 179 ? 26.604 44.021 -5.817 1.00 8.46 177 GLY B C 1
ATOM 3142 O O . GLY B 1 179 ? 25.859 43.884 -6.787 1.00 10.62 177 GLY B O 1
ATOM 3143 N N . MET B 1 180 ? 27.860 44.445 -5.952 1.00 7.77 178 MET B N 1
ATOM 3144 C CA . MET B 1 180 ? 28.362 44.807 -7.278 1.00 8.67 178 MET B CA 1
ATOM 3145 C C . MET B 1 180 ? 28.973 43.648 -8.063 1.00 8.08 178 MET B C 1
ATOM 3146 O O . MET B 1 180 ? 29.278 43.814 -9.224 1.00 8.91 178 MET B O 1
ATOM 3151 N N . THR B 1 181 ? 29.092 42.464 -7.460 1.00 7.79 179 THR B N 1
ATOM 3152 C CA . THR B 1 181 ? 29.733 41.348 -8.139 1.00 7.97 179 THR B CA 1
ATOM 3153 C C . THR B 1 181 ? 28.987 40.980 -9.417 1.00 8.17 179 THR B C 1
ATOM 3154 O O . THR B 1 181 ? 29.595 40.902 -10.497 1.00 8.89 179 THR B O 1
ATOM 3158 N N . LEU B 1 182 ? 27.677 40.804 -9.325 1.00 7.90 180 LEU B N 1
ATOM 3159 C CA . LEU B 1 182 ? 26.912 40.408 -10.504 1.00 8.42 180 LEU B CA 1
ATOM 3160 C C . LEU B 1 182 ? 26.860 41.502 -11.614 1.00 7.84 180 LEU B C 1
ATOM 3161 O O . LEU B 1 182 ? 27.074 41.175 -12.764 1.00 7.70 180 LEU B O 1
ATOM 3166 N N . PRO B 1 183 ? 26.532 42.787 -11.305 1.00 7.81 181 PRO B N 1
ATOM 3167 C CA . PRO B 1 183 ? 26.513 43.791 -12.369 1.00 8.11 181 PRO B CA 1
ATOM 3168 C C . PRO B 1 183 ? 27.860 43.941 -13.038 1.00 8.03 181 PRO B C 1
ATOM 3169 O O . PRO B 1 183 ? 27.909 44.145 -14.242 1.00 8.43 181 PRO B O 1
ATOM 3173 N N . ILE B 1 184 ? 28.953 43.835 -12.297 1.00 7.53 182 ILE B N 1
ATOM 3174 C CA . ILE B 1 184 ? 30.268 43.947 -12.956 1.00 8.02 182 ILE B CA 1
ATOM 3175 C C . ILE B 1 184 ? 30.518 42.704 -13.829 1.00 7.87 182 ILE B C 1
ATOM 3176 O O . ILE B 1 184 ? 30.990 42.818 -14.963 1.00 7.90 182 ILE B O 1
ATOM 3181 N N . ALA B 1 185 ? 30.161 41.507 -13.340 1.00 7.47 183 ALA B N 1
ATOM 3182 C CA . ALA B 1 185 ? 30.255 40.302 -14.200 1.00 7.94 183 ALA B CA 1
ATOM 3183 C C . ALA B 1 185 ? 29.419 40.490 -15.486 1.00 8.65 183 ALA B C 1
ATOM 3184 O O . ALA B 1 185 ? 29.832 40.116 -16.586 1.00 8.41 183 ALA B O 1
ATOM 3186 N N . ARG B 1 186 ? 28.235 41.080 -15.362 1.00 8.33 184 ARG B N 1
ATOM 3187 C CA . ARG B 1 186 ? 27.392 41.337 -16.527 1.00 8.87 184 ARG B CA 1
ATOM 3188 C C . ARG B 1 186 ? 28.013 42.384 -17.467 1.00 8.62 184 ARG B C 1
ATOM 3189 O O . ARG B 1 186 ? 28.009 42.203 -18.680 1.00 9.80 184 ARG B O 1
ATOM 3197 N N . ASP B 1 187 ? 28.565 43.459 -16.909 1.00 8.57 185 ASP B N 1
ATOM 3198 C CA . ASP B 1 187 ? 29.237 44.500 -17.709 1.00 9.91 185 ASP B CA 1
ATOM 3199 C C . ASP B 1 187 ? 30.354 43.888 -18.557 1.00 8.42 185 ASP B C 1
ATOM 3200 O O . ASP B 1 187 ? 30.535 44.266 -19.709 1.00 10.13 185 ASP B O 1
ATOM 3205 N N . LEU B 1 188 ? 31.136 42.996 -17.940 1.00 8.35 186 LEU B N 1
ATOM 3206 C CA . LEU B 1 188 ? 32.367 42.498 -18.549 1.00 8.89 186 LEU B CA 1
ATOM 3207 C C . LEU B 1 188 ? 32.220 41.173 -19.300 1.00 8.27 186 LEU B C 1
ATOM 3208 O O . LEU B 1 188 ? 33.164 40.730 -19.972 1.00 9.86 186 LEU B O 1
ATOM 3213 N N . ALA B 1 189 ? 31.033 40.586 -19.243 1.00 9.30 187 ALA B N 1
ATOM 3214 C CA . ALA B 1 189 ? 30.777 39.318 -19.923 1.00 9.97 187 ALA B CA 1
ATOM 3215 C C . ALA B 1 189 ? 31.033 39.376 -21.440 1.00 11.36 187 ALA B C 1
ATOM 3216 O O . ALA B 1 189 ? 31.645 38.436 -21.985 1.00 11.31 187 ALA B O 1
ATOM 3218 N N . PRO B 1 190 ? 30.601 40.454 -22.140 1.00 11.65 188 PRO B N 1
ATOM 3219 C CA . PRO B 1 190 ? 30.846 40.521 -23.581 1.00 13.13 188 PRO B CA 1
ATOM 3220 C C . PRO B 1 190 ? 32.303 40.569 -23.978 1.00 15.12 188 PRO B C 1
ATOM 3221 O O . PRO B 1 190 ? 32.618 40.251 -25.126 1.00 18.26 188 PRO B O 1
ATOM 3225 N N . ILE B 1 191 ? 33.193 40.911 -23.044 1.00 12.21 189 ILE B N 1
ATOM 3226 C CA . ILE B 1 191 ? 34.611 40.902 -23.340 1.00 12.59 189 ILE B CA 1
ATOM 3227 C C . ILE B 1 191 ? 35.387 39.812 -22.632 1.00 10.32 189 ILE B C 1
ATOM 3228 O O . ILE B 1 191 ? 36.609 39.757 -22.727 1.00 11.16 189 ILE B O 1
ATOM 3233 N N . GLY B 1 192 ? 34.671 38.893 -21.993 1.00 9.93 190 GLY B N 1
ATOM 3234 C CA . GLY B 1 192 ? 35.317 37.694 -21.463 1.00 9.83 190 GLY B CA 1
ATOM 3235 C C . GLY B 1 192 ? 36.128 37.896 -20.200 1.00 8.27 190 GLY B C 1
ATOM 3236 O O . GLY B 1 192 ? 37.151 37.232 -20.047 1.00 8.69 190 GLY B O 1
ATOM 3237 N N . ILE B 1 193 ? 35.662 38.751 -19.296 1.00 7.75 191 ILE B N 1
ATOM 3238 C CA . ILE B 1 193 ? 36.309 38.851 -17.983 1.00 7.65 191 ILE B CA 1
ATOM 3239 C C . ILE B 1 193 ? 35.351 38.337 -16.913 1.00 8.17 191 ILE B C 1
ATOM 3240 O O . ILE B 1 193 ? 34.283 38.914 -16.734 1.00 8.13 191 ILE B O 1
ATOM 3245 N N . ARG B 1 194 ? 35.716 37.230 -16.274 1.00 7.35 192 ARG B N 1
ATOM 3246 C CA . ARG B 1 194 ? 34.932 36.713 -15.156 1.00 7.78 192 ARG B CA 1
ATOM 3247 C C . ARG B 1 194 ? 35.175 37.531 -13.894 1.00 8.13 192 ARG B C 1
ATOM 3248 O O . ARG B 1 194 ? 36.271 38.060 -13.692 1.00 8.11 192 ARG B O 1
ATOM 3256 N N . VAL B 1 195 ? 34.120 37.648 -13.085 1.00 7.01 193 VAL B N 1
ATOM 3257 C CA . VAL B 1 195 ? 34.157 38.375 -11.820 1.00 8.14 193 VAL B CA 1
ATOM 3258 C C . VAL B 1 195 ? 33.530 37.491 -10.737 1.00 6.79 193 VAL B C 1
ATOM 3259 O O . VAL B 1 195 ? 32.358 37.116 -10.820 1.00 7.98 193 VAL B O 1
ATOM 3263 N N . MET B 1 196 ? 34.325 37.194 -9.706 1.00 6.67 194 MET B N 1
ATOM 3264 C CA . MET B 1 196 ? 33.960 36.323 -8.591 1.00 6.51 194 MET B CA 1
ATOM 3265 C C . MET B 1 196 ? 34.340 36.953 -7.260 1.00 6.40 194 MET B C 1
ATOM 3266 O O . MET B 1 196 ? 35.253 37.777 -7.229 1.00 7.60 194 MET B O 1
ATOM 3271 N N . THR B 1 197 ? 33.676 36.536 -6.175 1.00 6.81 195 THR B N 1
ATOM 3272 C CA . THR B 1 197 ? 33.938 37.034 -4.836 1.00 6.49 195 THR B CA 1
ATOM 3273 C C . THR B 1 197 ? 34.024 35.879 -3.847 1.00 7.56 195 THR B C 1
ATOM 3274 O O . THR B 1 197 ? 33.233 34.971 -3.900 1.00 9.06 195 THR B O 1
ATOM 3278 N N . ILE B 1 198 ? 35.013 35.948 -2.963 1.00 7.04 196 ILE B N 1
ATOM 3279 C CA . ILE B 1 198 ? 35.141 35.045 -1.830 1.00 7.39 196 ILE B CA 1
ATOM 3280 C C . ILE B 1 198 ? 34.741 35.825 -0.572 1.00 7.82 196 ILE B C 1
ATOM 3281 O O . ILE B 1 198 ? 35.189 36.953 -0.359 1.00 7.85 196 ILE B O 1
ATOM 3286 N N . ALA B 1 199 ? 33.898 35.205 0.258 1.00 7.04 197 ALA B N 1
ATOM 3287 C CA . ALA B 1 199 ? 33.503 35.748 1.554 1.00 6.89 197 ALA B CA 1
ATOM 3288 C C . ALA B 1 199 ? 34.123 34.925 2.692 1.00 8.40 197 ALA B C 1
ATOM 3289 O O . ALA B 1 199 ? 33.533 33.916 3.111 1.00 8.20 197 ALA B O 1
ATOM 3291 N N . PRO B 1 200 ? 35.332 35.304 3.139 1.00 7.72 198 PRO B N 1
ATOM 3292 C CA . PRO B 1 200 ? 35.914 34.543 4.220 1.00 8.19 198 PRO B CA 1
ATOM 3293 C C . PRO B 1 200 ? 35.202 34.714 5.543 1.00 8.10 198 PRO B C 1
ATOM 3294 O O . PRO B 1 200 ? 34.617 35.777 5.810 1.00 8.73 198 PRO B O 1
ATOM 3298 N N A GLY B 1 201 ? 35.322 33.694 6.403 0.50 8.26 199 GLY B N 1
ATOM 3299 N N B GLY B 1 201 ? 35.250 33.661 6.355 0.50 8.63 199 GLY B N 1
ATOM 3300 C CA A GLY B 1 201 ? 34.827 33.749 7.785 0.50 8.90 199 GLY B CA 1
ATOM 3301 C CA B GLY B 1 201 ? 34.961 33.785 7.764 0.50 9.74 199 GLY B CA 1
ATOM 3302 C C A GLY B 1 201 ? 35.814 34.419 8.740 0.50 9.26 199 GLY B C 1
ATOM 3303 C C B GLY B 1 201 ? 36.241 34.237 8.446 0.50 13.00 199 GLY B C 1
ATOM 3304 O O A GLY B 1 201 ? 35.872 35.633 8.790 0.50 9.94 199 GLY B O 1
ATOM 3305 O O B GLY B 1 201 ? 36.979 35.061 7.938 0.50 15.11 199 GLY B O 1
ATOM 3306 N N A LEU B 1 202 ? 36.586 33.626 9.485 0.50 11.64 200 LEU B N 1
ATOM 3307 N N B LEU B 1 202 ? 36.535 33.651 9.586 0.50 12.48 200 LEU B N 1
ATOM 3308 C CA . LEU B 1 202 ? 37.625 34.124 10.415 1.00 12.75 200 LEU B CA 1
ATOM 3309 C C . LEU B 1 202 ? 38.910 33.400 10.091 1.00 11.40 200 LEU B C 1
ATOM 3310 O O . LEU B 1 202 ? 38.928 32.175 10.135 1.00 12.89 200 LEU B O 1
ATOM 3315 N N . PHE B 1 203 ? 39.943 34.155 9.694 1.00 11.13 201 PHE B N 1
ATOM 3316 C CA . PHE B 1 203 ? 41.242 33.623 9.247 1.00 10.71 201 PHE B CA 1
ATOM 3317 C C . PHE B 1 203 ? 42.383 34.150 10.087 1.00 13.06 201 PHE B C 1
ATOM 3318 O O . PHE B 1 203 ? 42.394 35.309 10.477 1.00 15.08 201 PHE B O 1
ATOM 3326 N N . GLY B 1 204 ? 43.380 33.300 10.297 1.00 12.97 202 GLY B N 1
ATOM 3327 C CA . GLY B 1 204 ? 44.567 33.670 11.076 1.00 16.24 202 GLY B CA 1
ATOM 3328 C C . GLY B 1 204 ? 45.598 34.478 10.315 1.00 17.49 202 GLY B C 1
ATOM 3329 O O . GLY B 1 204 ? 46.672 33.982 10.016 1.00 23.90 202 GLY B O 1
ATOM 3330 N N . THR B 1 205 ? 45.279 35.738 10.063 1.00 20.41 203 THR B N 1
ATOM 3331 C CA . THR B 1 205 ? 46.199 36.710 9.481 1.00 17.81 203 THR B CA 1
ATOM 3332 C C . THR B 1 205 ? 46.513 37.754 10.554 1.00 26.34 203 THR B C 1
ATOM 3333 O O . THR B 1 205 ? 45.903 37.723 11.636 1.00 26.57 203 THR B O 1
ATOM 3337 N N . PRO B 1 206 ? 47.442 38.695 10.269 1.00 26.16 204 PRO B N 1
ATOM 3338 C CA . PRO B 1 206 ? 47.672 39.793 11.226 1.00 27.65 204 PRO B CA 1
ATOM 3339 C C . PRO B 1 206 ? 46.441 40.662 11.543 1.00 34.11 204 PRO B C 1
ATOM 3340 O O . PRO B 1 206 ? 46.445 41.395 12.531 1.00 39.29 204 PRO B O 1
ATOM 3344 N N . LEU B 1 207 ? 45.388 40.572 10.734 1.00 33.09 205 LEU B N 1
ATOM 3345 C CA . LEU B 1 207 ? 44.098 41.147 11.104 1.00 38.75 205 LEU B CA 1
ATOM 3346 C C . LEU B 1 207 ? 43.589 40.530 12.431 1.00 34.59 205 LEU B C 1
ATOM 3347 O O . LEU B 1 207 ? 43.037 41.243 13.262 1.00 43.26 205 LEU B O 1
ATOM 3352 N N . LEU B 1 208 ? 43.776 39.218 12.630 1.00 37.96 206 LEU B N 1
ATOM 3353 C CA . LEU B 1 208 ? 43.405 38.553 13.903 1.00 33.42 206 LEU B CA 1
ATOM 3354 C C . LEU B 1 208 ? 44.644 38.251 14.756 1.00 50.88 206 LEU B C 1
ATOM 3355 O O . LEU B 1 208 ? 45.478 37.408 14.407 1.00 53.49 206 LEU B O 1
ATOM 3360 N N . ASN B 1 217 ? 41.699 32.270 20.830 1.00 38.84 215 ASN B N 1
ATOM 3361 C CA . ASN B 1 217 ? 41.144 30.930 21.016 1.00 41.90 215 ASN B CA 1
ATOM 3362 C C . ASN B 1 217 ? 39.611 30.901 21.014 1.00 37.92 215 ASN B C 1
ATOM 3363 O O . ASN B 1 217 ? 39.005 29.918 20.569 1.00 39.97 215 ASN B O 1
ATOM 3365 N N . PHE B 1 218 ? 38.990 31.966 21.516 1.00 38.40 216 PHE B N 1
ATOM 3366 C CA . PHE B 1 218 ? 37.527 32.038 21.578 1.00 35.33 216 PHE B CA 1
ATOM 3367 C C . PHE B 1 218 ? 36.916 32.176 20.197 1.00 33.40 216 PHE B C 1
ATOM 3368 O O . PHE B 1 218 ? 35.850 31.611 19.929 1.00 39.89 216 PHE B O 1
ATOM 3376 N N . LEU B 1 219 ? 37.575 32.948 19.334 1.00 34.88 217 LEU B N 1
ATOM 3377 C CA . LEU B 1 219 ? 37.151 33.075 17.947 1.00 34.18 217 LEU B CA 1
ATOM 3378 C C . LEU B 1 219 ? 37.188 31.707 17.272 1.00 30.05 217 LEU B C 1
ATOM 3379 O O . LEU B 1 219 ? 36.232 31.318 16.639 1.00 29.61 217 LEU B O 1
ATOM 3384 N N . ALA B 1 220 ? 38.285 30.969 17.440 1.00 31.76 218 ALA B N 1
ATOM 3385 C CA . ALA B 1 220 ? 38.411 29.628 16.866 1.00 29.14 218 ALA B CA 1
ATOM 3386 C C . ALA B 1 220 ? 37.254 28.708 17.293 1.00 31.38 218 ALA B C 1
ATOM 3387 O O . ALA B 1 220 ? 36.750 27.925 16.489 1.00 35.06 218 ALA B O 1
ATOM 3389 N N . SER B 1 221 ? 36.814 28.827 18.545 1.00 34.28 219 SER B N 1
ATOM 3390 C CA . SER B 1 221 ? 35.816 27.901 19.105 1.00 33.38 219 SER B CA 1
ATOM 3391 C C . SER B 1 221 ? 34.390 28.034 18.541 1.00 28.97 219 SER B C 1
ATOM 3392 O O . SER B 1 221 ? 33.566 27.126 18.728 1.00 31.03 219 SER B O 1
ATOM 3395 N N . GLN B 1 222 ? 34.096 29.150 17.869 1.00 32.67 220 GLN B N 1
ATOM 3396 C CA . GLN B 1 222 ? 32.770 29.394 17.255 1.00 29.96 220 GLN B CA 1
ATOM 3397 C C . GLN B 1 222 ? 32.545 28.693 15.890 1.00 29.99 220 GLN B C 1
ATOM 3398 O O . GLN B 1 222 ? 31.413 28.567 15.412 1.00 30.15 220 GLN B O 1
ATOM 3400 N N . VAL B 1 223 ? 33.615 28.237 15.267 1.00 25.21 221 VAL B N 1
ATOM 3401 C CA . VAL B 1 223 ? 33.523 27.643 13.932 1.00 19.88 221 VAL B CA 1
ATOM 3402 C C . VAL B 1 223 ? 33.050 26.163 14.081 1.00 18.40 221 VAL B C 1
ATOM 3403 O O . VAL B 1 223 ? 33.676 25.394 14.824 1.00 20.85 221 VAL B O 1
ATOM 3407 N N . PRO B 1 224 ? 31.920 25.776 13.416 1.00 17.20 222 PRO B N 1
ATOM 3408 C CA . PRO B 1 224 ? 31.466 24.366 13.568 1.00 17.19 222 PRO B CA 1
ATOM 3409 C C . PRO B 1 224 ? 32.494 23.287 13.232 1.00 13.16 222 PRO B C 1
ATOM 3410 O O . PRO B 1 224 ? 32.818 22.450 14.096 1.00 16.09 222 PRO B O 1
ATOM 3414 N N . PHE B 1 225 ? 33.025 23.293 12.015 1.00 12.85 223 PHE B N 1
ATOM 3415 C CA . PHE B 1 225 ? 34.054 22.320 11.680 1.00 11.05 223 PHE B CA 1
ATOM 3416 C C . PHE B 1 225 ? 34.751 22.731 10.374 1.00 11.08 223 PHE B C 1
ATOM 3417 O O . PHE B 1 225 ? 34.106 23.020 9.361 1.00 11.39 223 PHE B O 1
ATOM 3425 N N . PRO B 1 226 ? 36.102 22.745 10.384 1.00 13.00 224 PRO B N 1
ATOM 3426 C CA . PRO B 1 226 ? 36.976 22.534 11.534 1.00 14.21 224 PRO B CA 1
ATOM 3427 C C . PRO B 1 226 ? 36.930 23.697 12.517 1.00 13.72 224 PRO B C 1
ATOM 3428 O O . PRO B 1 226 ? 36.828 24.830 12.097 1.00 14.40 224 PRO B O 1
ATOM 3432 N N . SER B 1 227 ? 36.990 23.426 13.822 1.00 15.45 225 SER B N 1
ATOM 3433 C CA A SER B 1 227 ? 36.809 24.449 14.851 0.50 17.64 225 SER B CA 1
ATOM 3434 C CA B SER B 1 227 ? 36.796 24.489 14.810 0.50 18.12 225 SER B CA 1
ATOM 3435 C C . SER B 1 227 ? 38.115 25.188 15.090 1.00 17.93 225 SER B C 1
ATOM 3436 O O . SER B 1 227 ? 38.776 24.982 16.118 1.00 22.30 225 SER B O 1
ATOM 3441 N N . ARG B 1 228 ? 38.481 26.032 14.144 1.00 16.76 226 ARG B N 1
ATOM 3442 C CA . ARG B 1 228 ? 39.713 26.786 14.206 1.00 15.28 226 ARG B CA 1
ATOM 3443 C C . ARG B 1 228 ? 39.595 27.951 13.253 1.00 15.50 226 ARG B C 1
ATOM 3444 O O . ARG B 1 228 ? 38.677 28.001 12.438 1.00 15.34 226 ARG B O 1
ATOM 3452 N N . LEU B 1 229 ? 40.530 28.876 13.354 1.00 13.25 227 LEU B N 1
ATOM 3453 C CA . LEU B 1 229 ? 40.654 29.919 12.346 1.00 12.39 227 LEU B CA 1
ATOM 3454 C C . LEU B 1 229 ? 41.023 29.294 11.010 1.00 12.58 227 LEU B C 1
ATOM 3455 O O . LEU B 1 229 ? 41.744 28.281 10.952 1.00 11.53 227 LEU B O 1
ATOM 3460 N N . GLY B 1 230 ? 40.571 29.913 9.923 1.00 11.40 228 GLY B N 1
ATOM 3461 C CA . GLY B 1 230 ? 41.002 29.484 8.621 1.00 10.87 228 GLY B CA 1
ATOM 3462 C C . GLY B 1 230 ? 42.484 29.759 8.433 1.00 11.14 228 GLY B C 1
ATOM 3463 O O . GLY B 1 230 ? 43.048 30.716 9.009 1.00 12.03 228 GLY B O 1
ATOM 3464 N N . ASP B 1 231 ? 43.123 28.904 7.645 1.00 11.42 229 ASP B N 1
ATOM 3465 C CA . ASP B 1 231 ? 44.532 29.072 7.263 1.00 10.71 229 ASP B CA 1
ATOM 3466 C C . ASP B 1 231 ? 44.550 29.895 5.985 1.00 10.57 229 ASP B C 1
ATOM 3467 O O . ASP B 1 231 ? 43.841 29.568 5.052 1.00 11.39 229 ASP B O 1
ATOM 3472 N N . PRO B 1 232 ? 45.340 30.976 5.941 1.00 9.88 230 PRO B N 1
ATOM 3473 C CA . PRO B 1 232 ? 45.423 31.745 4.707 1.00 10.24 230 PRO B CA 1
ATOM 3474 C C . PRO B 1 232 ? 45.688 30.904 3.450 1.00 10.13 230 PRO B C 1
ATOM 3475 O O . PRO B 1 232 ? 45.184 31.233 2.364 1.00 9.06 230 PRO B O 1
ATOM 3479 N N . ALA B 1 233 ? 46.432 29.804 3.574 1.00 10.96 231 ALA B N 1
ATOM 3480 C CA . ALA B 1 233 ? 46.655 28.919 2.437 1.00 10.92 231 ALA B CA 1
ATOM 3481 C C . ALA B 1 233 ? 45.351 28.343 1.862 1.00 9.65 231 ALA B C 1
ATOM 3482 O O . ALA B 1 233 ? 45.292 27.985 0.672 1.00 10.18 231 ALA B O 1
ATOM 3484 N N . GLU B 1 234 ? 44.314 28.203 2.698 1.00 9.42 232 GLU B N 1
ATOM 3485 C CA . GLU B 1 234 ? 43.009 27.690 2.223 1.00 10.31 232 GLU B CA 1
ATOM 3486 C C . GLU B 1 234 ? 42.267 28.732 1.391 1.00 9.36 232 GLU B C 1
ATOM 3487 O O . GLU B 1 234 ? 41.563 28.376 0.439 1.00 8.84 232 GLU B O 1
ATOM 3493 N N . TYR B 1 235 ? 42.426 30.014 1.738 1.00 8.00 233 TYR B N 1
ATOM 3494 C CA . TYR B 1 235 ? 41.947 31.105 0.871 1.00 7.55 233 TYR B CA 1
ATOM 3495 C C . TYR B 1 235 ? 42.668 31.045 -0.468 1.00 7.91 233 TYR B C 1
ATOM 3496 O O . TYR B 1 235 ? 42.035 31.110 -1.528 1.00 7.59 233 TYR B O 1
ATOM 3505 N N . ALA B 1 236 ? 43.995 30.901 -0.434 1.00 8.06 234 ALA B N 1
ATOM 3506 C CA . ALA B 1 236 ? 44.757 30.822 -1.671 1.00 8.70 234 ALA B CA 1
ATOM 3507 C C . ALA B 1 236 ? 44.333 29.646 -2.545 1.00 7.85 234 ALA B C 1
ATOM 3508 O O . ALA B 1 236 ? 44.274 29.771 -3.768 1.00 7.87 234 ALA B O 1
ATOM 3510 N N . HIS B 1 237 ? 44.060 28.491 -1.931 1.00 8.17 235 HIS B N 1
ATOM 3511 C CA . HIS B 1 237 ? 43.593 27.347 -2.683 1.00 8.17 235 HIS B CA 1
ATOM 3512 C C . HIS B 1 237 ? 42.263 27.629 -3.407 1.00 7.25 235 HIS B C 1
ATOM 3513 O O . HIS B 1 237 ? 42.101 27.253 -4.570 1.00 8.10 235 HIS B O 1
ATOM 3520 N N . LEU B 1 238 ? 41.350 28.333 -2.760 1.00 7.95 236 LEU B N 1
ATOM 3521 C CA . LEU B 1 238 ? 40.087 28.653 -3.403 1.00 7.11 236 LEU B CA 1
ATOM 3522 C C . LEU B 1 238 ? 40.278 29.661 -4.538 1.00 8.27 236 LEU B C 1
ATOM 3523 O O . LEU B 1 238 ? 39.636 29.558 -5.580 1.00 8.41 236 LEU B O 1
ATOM 3528 N N . VAL B 1 239 ? 41.176 30.629 -4.352 1.00 7.59 237 VAL B N 1
ATOM 3529 C CA . VAL B 1 239 ? 41.538 31.521 -5.463 1.00 7.88 237 VAL B CA 1
ATOM 3530 C C . VAL B 1 239 ? 41.978 30.727 -6.693 1.00 7.32 237 VAL B C 1
ATOM 3531 O O . VAL B 1 239 ? 41.511 30.965 -7.816 1.00 7.51 237 VAL B O 1
ATOM 3535 N N . GLN B 1 240 ? 42.903 29.786 -6.504 1.00 8.06 238 GLN B N 1
ATOM 3536 C CA . GLN B 1 240 ? 43.374 28.984 -7.618 1.00 8.32 238 GLN B CA 1
ATOM 3537 C C . GLN B 1 240 ? 42.232 28.173 -8.243 1.00 7.69 238 GLN B C 1
ATOM 3538 O O . GLN B 1 240 ? 42.146 28.065 -9.455 1.00 8.00 238 GLN B O 1
ATOM 3544 N N . ALA B 1 241 ? 41.329 27.613 -7.427 1.00 7.78 239 ALA B N 1
ATOM 3545 C CA . ALA B 1 241 ? 40.179 26.848 -7.950 1.00 8.64 239 ALA B CA 1
ATOM 3546 C C . ALA B 1 241 ? 39.272 27.722 -8.809 1.00 8.10 239 ALA B C 1
ATOM 3547 O O . ALA B 1 241 ? 38.768 27.267 -9.835 1.00 9.36 239 ALA B O 1
ATOM 3549 N N . ILE B 1 242 ? 39.074 28.971 -8.410 1.00 7.63 240 ILE B N 1
ATOM 3550 C CA . ILE B 1 242 ? 38.262 29.875 -9.219 1.00 7.48 240 ILE B CA 1
ATOM 3551 C C . ILE B 1 242 ? 38.962 30.199 -10.539 1.00 8.16 240 ILE B C 1
ATOM 3552 O O . ILE B 1 242 ? 38.341 30.172 -11.600 1.00 8.04 240 ILE B O 1
ATOM 3557 N N . ILE B 1 243 ? 40.261 30.450 -10.522 1.00 7.40 241 ILE B N 1
ATOM 3558 C CA . ILE B 1 243 ? 40.974 30.760 -11.756 1.00 7.95 241 ILE B CA 1
ATOM 3559 C C . ILE B 1 243 ? 40.882 29.554 -12.717 1.00 8.97 241 ILE B C 1
ATOM 3560 O O . ILE B 1 243 ? 40.722 29.734 -13.937 1.00 9.54 241 ILE B O 1
ATOM 3565 N N . GLU B 1 244 ? 41.015 28.342 -12.161 1.00 7.90 242 GLU B N 1
ATOM 3566 C CA . GLU B 1 244 ? 41.079 27.149 -12.994 1.00 9.24 242 GLU B CA 1
ATOM 3567 C C . GLU B 1 244 ? 39.744 26.581 -13.442 1.00 10.17 242 GLU B C 1
ATOM 3568 O O . GLU B 1 244 ? 39.725 25.681 -14.278 1.00 12.64 242 GLU B O 1
ATOM 3574 N N . ASN B 1 245 ? 38.625 27.080 -12.895 1.00 8.65 243 ASN B N 1
ATOM 3575 C CA . ASN B 1 245 ? 37.285 26.622 -13.297 1.00 8.93 243 ASN B CA 1
ATOM 3576 C C . ASN B 1 245 ? 36.623 27.671 -14.205 1.00 8.20 243 ASN B C 1
ATOM 3577 O O . ASN B 1 245 ? 36.167 28.707 -13.732 1.00 8.75 243 ASN B O 1
ATOM 3582 N N . PRO B 1 246 ? 36.579 27.415 -15.514 1.00 8.77 244 PRO B N 1
ATOM 3583 C CA . PRO B 1 246 ? 36.051 28.407 -16.433 1.00 8.67 244 PRO B CA 1
ATOM 3584 C C . PRO B 1 246 ? 34.586 28.801 -16.254 1.00 9.41 244 PRO B C 1
ATOM 3585 O O . PRO B 1 246 ? 34.191 29.825 -16.830 1.00 10.21 244 PRO B O 1
ATOM 3589 N N . PHE B 1 247 ? 33.798 28.029 -15.484 1.00 8.87 245 PHE B N 1
ATOM 3590 C CA . PHE B 1 247 ? 32.363 28.256 -15.397 1.00 7.95 245 PHE B CA 1
ATOM 3591 C C . PHE B 1 247 ? 31.925 28.972 -14.125 1.00 9.32 245 PHE B C 1
ATOM 3592 O O . PHE B 1 247 ? 30.735 29.246 -13.957 1.00 9.54 245 PHE B O 1
ATOM 3600 N N . LEU B 1 248 ? 32.861 29.280 -13.224 1.00 8.08 246 LEU B N 1
ATOM 3601 C CA . LEU B 1 248 ? 32.528 30.079 -12.037 1.00 8.18 246 LEU B CA 1
ATOM 3602 C C . LEU B 1 248 ? 32.524 31.563 -12.387 1.00 7.85 246 LEU B C 1
ATOM 3603 O O . LEU B 1 248 ? 33.554 32.138 -12.726 1.00 8.70 246 LEU B O 1
ATOM 3608 N N . ASN B 1 249 ? 31.360 32.183 -12.319 1.00 7.01 247 ASN B N 1
ATOM 3609 C CA . ASN B 1 249 ? 31.238 33.599 -12.645 1.00 7.24 247 ASN B CA 1
ATOM 3610 C C . ASN B 1 249 ? 30.045 34.195 -11.897 1.00 7.66 247 ASN B C 1
ATOM 3611 O O . ASN B 1 249 ? 28.999 33.562 -11.773 1.00 8.40 247 ASN B O 1
ATOM 3616 N N . GLY B 1 250 ? 30.198 35.432 -11.432 1.00 6.81 248 GLY B N 1
ATOM 3617 C CA . GLY B 1 250 ? 29.100 36.187 -10.866 1.00 7.27 248 GLY B CA 1
ATOM 3618 C C . GLY B 1 250 ? 28.584 35.774 -9.514 1.00 8.69 248 GLY B C 1
ATOM 3619 O O . GLY B 1 250 ? 27.458 36.139 -9.164 1.00 9.00 248 GLY B O 1
ATOM 3620 N N . GLU B 1 251 ? 29.395 35.011 -8.785 1.00 7.19 249 GLU B N 1
ATOM 3621 C CA . GLU B 1 251 ? 29.000 34.351 -7.559 1.00 7.77 249 GLU B CA 1
ATOM 3622 C C . GLU B 1 251 ? 29.898 34.752 -6.386 1.00 7.99 249 GLU B C 1
ATOM 3623 O O . GLU B 1 251 ? 31.053 35.179 -6.575 1.00 8.41 249 GLU B O 1
ATOM 3629 N N . VAL B 1 252 ? 29.340 34.631 -5.176 1.00 7.59 250 VAL B N 1
ATOM 3630 C CA . VAL B 1 252 ? 30.019 34.805 -3.899 1.00 7.87 250 VAL B CA 1
ATOM 3631 C C . VAL B 1 252 ? 30.131 33.457 -3.234 1.00 8.62 250 VAL B C 1
ATOM 3632 O O . VAL B 1 252 ? 29.124 32.788 -3.068 1.00 9.74 250 VAL B O 1
ATOM 3636 N N . ILE B 1 253 ? 31.340 33.049 -2.857 1.00 8.31 251 ILE B N 1
ATOM 3637 C CA . ILE B 1 253 ? 31.550 31.776 -2.153 1.00 8.39 251 ILE B CA 1
ATOM 3638 C C . ILE B 1 253 ? 32.000 32.040 -0.721 1.00 7.89 251 ILE B C 1
ATOM 3639 O O . ILE B 1 253 ? 33.041 32.656 -0.491 1.00 8.03 251 ILE B O 1
ATOM 3644 N N . ARG B 1 254 ? 31.230 31.548 0.245 1.00 8.30 252 ARG B N 1
ATOM 3645 C CA . ARG B 1 254 ? 31.638 31.584 1.642 1.00 8.71 252 ARG B CA 1
ATOM 3646 C C . ARG B 1 254 ? 32.695 30.541 1.943 1.00 8.09 252 ARG B C 1
ATOM 3647 O O . ARG B 1 254 ? 32.515 29.372 1.620 1.00 9.32 252 ARG B O 1
ATOM 3655 N N . LEU B 1 255 ? 33.765 30.959 2.620 1.00 7.54 253 LEU B N 1
ATOM 3656 C CA . LEU B 1 255 ? 34.879 30.074 3.001 1.00 8.19 253 LEU B CA 1
ATOM 3657 C C . LEU B 1 255 ? 35.053 30.248 4.503 1.00 7.83 253 LEU B C 1
ATOM 3658 O O . LEU B 1 255 ? 35.742 31.16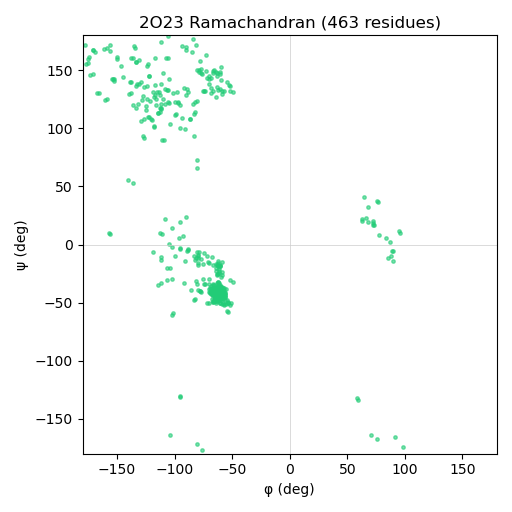5 4.969 1.00 8.41 253 LEU B O 1
ATOM 3663 N N . ASP B 1 256 ? 34.384 29.415 5.297 1.00 8.55 254 ASP B N 1
ATOM 3664 C CA . ASP B 1 256 ? 34.110 29.781 6.660 1.00 8.10 254 ASP B CA 1
ATOM 3665 C C . ASP B 1 256 ? 33.872 28.658 7.663 1.00 8.53 254 ASP B C 1
ATOM 3666 O O . ASP B 1 256 ? 33.495 28.951 8.787 1.00 8.60 254 ASP B O 1
ATOM 3671 N N . GLY B 1 257 ? 34.100 27.392 7.304 1.00 9.37 255 GLY B N 1
ATOM 3672 C CA . GLY B 1 257 ? 33.900 26.311 8.308 1.00 9.32 255 GLY B CA 1
ATOM 3673 C C . GLY B 1 257 ? 32.477 26.176 8.815 1.00 9.24 255 GLY B C 1
ATOM 3674 O O . GLY B 1 257 ? 32.255 25.583 9.853 1.00 10.28 255 GLY B O 1
ATOM 3675 N N . ALA B 1 258 ? 31.520 26.703 8.066 1.00 8.76 256 ALA B N 1
ATOM 3676 C CA . ALA B 1 258 ? 30.080 26.698 8.393 1.00 9.29 256 ALA B CA 1
ATOM 3677 C C . ALA B 1 258 ? 29.680 27.662 9.520 1.00 9.99 256 ALA B C 1
ATOM 3678 O O . ALA B 1 258 ? 28.561 27.563 10.046 1.00 11.15 256 ALA B O 1
ATOM 3680 N N . ILE B 1 259 ? 30.547 28.622 9.848 1.00 9.56 257 ILE B N 1
ATOM 3681 C CA . ILE B 1 259 ? 30.202 29.607 10.875 1.00 10.50 257 ILE B CA 1
ATOM 3682 C C . ILE B 1 259 ? 28.998 30.462 10.437 1.00 11.02 257 ILE B C 1
ATOM 3683 O O . ILE B 1 259 ? 28.838 30.767 9.266 1.00 10.83 257 ILE B O 1
ATOM 3688 N N . ARG B 1 260 ? 28.161 30.840 11.398 1.00 10.40 258 ARG B N 1
ATOM 3689 C CA . ARG B 1 260 ? 27.184 31.917 11.224 1.00 10.20 258 ARG B CA 1
ATOM 3690 C C . ARG B 1 260 ? 27.319 32.783 12.478 1.00 12.58 258 ARG B C 1
ATOM 3691 O O . ARG B 1 260 ? 27.121 32.311 13.590 1.00 17.12 258 ARG B O 1
ATOM 3699 N N . MET B 1 261 ? 27.712 34.036 12.306 1.00 13.28 259 MET B N 1
ATOM 3700 C CA A MET B 1 261 ? 28.103 34.904 13.417 0.50 15.06 259 MET B CA 1
ATOM 3701 C CA B MET B 1 261 ? 28.107 34.833 13.455 0.50 14.91 259 MET B CA 1
ATOM 3702 C C . MET B 1 261 ? 26.902 35.331 14.253 1.00 14.00 259 MET B C 1
ATOM 3703 O O . MET B 1 261 ? 25.959 35.876 13.703 1.00 17.36 259 MET B O 1
ATOM 3712 N N . GLN B 1 262 ? 26.991 35.173 15.574 1.00 16.52 260 GLN B N 1
ATOM 3713 C CA . GLN B 1 262 ? 26.003 35.722 16.510 1.00 18.42 260 GLN B CA 1
ATOM 3714 C C . GLN B 1 262 ? 26.312 37.205 16.752 1.00 15.08 260 GLN B C 1
ATOM 3715 O O . GLN B 1 262 ? 27.335 37.712 16.267 1.00 14.36 260 GLN B O 1
ATOM 3721 N N . PRO B 1 263 ? 25.418 37.934 17.444 1.00 15.36 261 PRO B N 1
ATOM 3722 C CA . PRO B 1 263 ? 25.598 39.371 17.549 1.00 16.06 261 PRO B CA 1
ATOM 3723 C C . PRO B 1 263 ? 26.905 39.825 18.148 1.00 16.60 261 PRO B C 1
ATOM 3724 O O . PRO B 1 263 ? 27.443 40.842 17.715 1.00 19.43 261 PRO B O 1
ATOM 3728 N N . GLY B 1 264 ? 27.400 39.103 19.145 1.00 16.05 262 GLY B N 1
ATOM 3729 C CA . GLY B 1 264 ? 28.549 39.580 19.881 1.00 21.83 262 GLY B CA 1
ATOM 3730 C C . GLY B 1 264 ? 28.151 40.774 20.738 1.00 24.24 262 GLY B C 1
ATOM 3731 O O . GLY B 1 264 ? 26.968 41.026 20.963 1.00 22.93 262 GLY B O 1
ATOM 3732 N N . SER B 1 265 ? 29.145 41.521 21.202 1.00 25.53 263 SER B N 1
ATOM 3733 C CA . SER B 1 265 ? 28.927 42.661 22.091 1.00 30.50 263 SER B CA 1
ATOM 3734 C C . SER B 1 265 ? 29.901 43.780 21.741 1.00 33.26 263 SER B C 1
ATOM 3735 O O . SER B 1 265 ? 29.899 44.840 22.380 1.00 33.88 263 SER B O 1
#

CATH classification: 3.40.50.720

Organism: Homo sapiens (NCBI:txid9606)

Foldseek 3Di:
DFLALAEEEFEVCLWFLNVLLCLVSLVRHYAYEYEYAPVRNQQVSQVVSDDSYHYQHAQLLDLVSLVRSVVVSCVRRNAHAEYEADWADAWFAACADPVVGDHDDPVVLVVRLSRLAVSLVSNVVVNLVRLLPDDADPVQASHEYEYEAALCCPANAGRGPSNNVNRVNVLVCQQVSCVVCVVRHYAGEYEHEYFAPIPQVSLCQQQPPSGHHYSNQSSVVVRVVSPDSPDGSYYHYDYNPGDDDRYD/DQDDFQALALAEEEFEVCLWFLNVLLCLVSLVRHYAYEYEYAPPGCQQVSQVVSDDSYYYQHAQLLDLVSLVSSVVVSCVRRNAHAEYEYDWADAWFAACADPVVRDHDDPVVLVVRLSRQAVSLVSNVVVNLVRLLPADADSNQASHEYEYEAALCCPANAGRGPSNNVNRVNVLVCQQVSLVVCVVNHYAGEYEHEYFAPIPSHQVSLCQQQPPSGHHYSNVSSVVVSNCSSDSPDGSYYHYDYNPGRDDHYD

GO terms:
  GO:0005515 protein binding (F, IPI)
  GO:0000049 tRNA binding (F, IDA)
  GO:0042645 mitochondrial nucleoid (C, IDA)
  GO:0003857 (3S)-3-hydroxyacyl-CoA dehydrogenase (NAD+) activity (F, IDA)
  GO:0008709 cholate 7-alpha-dehydrogenase (NAD+) activity (F, IDA)
  GO:0044594 17-beta-hydroxysteroid dehydrogenase (NAD+) activity (F, IDA)
  GO:0030678 mitochondrial ribonuclease P complex (C, IDA)
  GO:1990180 mitochondrial tRNA 3'-end processing (P, IDA)
  GO:0051289 protein homotetramerization (P, IDA)
  GO:0097745 mitochondrial tRNA 5'-end processing (P, IDA)
  GO:0006550 L-isoleucine catabolic process (P, IDA)
  GO:0006635 fatty acid beta-oxidation (P, IDA)
  GO:0006699 bile acid biosynthetic process (P, IDA)
  GO:0008207 C21-steroid hormone metabolic process (P, IDA)
  GO:0008209 androgen metabolic process (P, IDA)
  GO:0008210 estrogen metabolic process (P, IDA)
  GO:0106281 chenodeoxycholate 7-alpha-dehydrogenase (NAD+) activity (F, IDA)
  GO:0106282 isoursodeoxycholate 7-beta-dehydrogenase (NAD+) activity (F, IDA)
  GO:0106283 ursodeoxycholate 7-beta-dehydrogenase (NAD+) activity (F, IDA)
  GO:0062173 brexanolone metabolic process (P, IDA)

Sequence (503 aa):
RSVKGLVAVITGGASGLGLATAERLVGQGASAVLLDLPPNNSGGEAQAKKLGNNNNCVFAPADVTSEEKDVQQTALALAKGKFGRVDVAVNCAGIAVASKKTYNLKKGQTHTLEDFQRRVLDVNLMGTFNVIRLVAGEMGQNEPDQGGQRGVVIINTASVAAFEGQVGQQAAYSASKGGIIVGMTLPIARDLAPIGIRVMTIAPGGLFGTPNFLASQVPFPSSRLGDPAEYAHLVQAIIENPFLNGEVIRLDGAIRMQPGSMAAACRRSVKGLVAVITGGASGLGLATAERLVGQGASAVLLDLPNNSGGEAQAKKLGNNCVVFAPADVTSEKDVQTALALAKGKFGGRRVDVAVNCAGIAVVASKTYNLKKGQTHTLEEDFQRRVLDVNLMGTFNVIRLVVAGEMGQNEPDQGGQRGVVIINTASVAAFEGQVGQQAAYSASKGGIIVGMTLPIARDLAPIGIRVMTIAPGGLFGTPLLNFLASQVPFPSSRLGDPAEYAHLVQAIIENPFLNGEVIRLDGAIRMMQPGS

Radius of gyration: 23.4 Å; Cα contacts (8 Å, |Δi|>4): 1224; chains: 2; bounding box: 70×65×57 Å

Nearest PDB structures (foldseek):
  2o23-assembly1_B-2  TM=1.004E+00  e=8.080E-54  Homo sapiens
  2o23-assembly1_A-2  TM=1.002E+00  e=3.816E-50  Homo sapiens
  1e3w-assembly1_A  TM=9.991E-01  e=1.058E-46  Rattus norvegicus
  1e6w-assembly1_C  TM=9.997E-01  e=2.422E-46  Rattus norvegicus
  1e6w-assembly1_B  TM=9.977E-01  e=4.643E-46  Rattus norvegicus

B-factor: mean 16.39, std 9.86, range [6.4, 61.15]

Solvent-accessible surface area: 20257 Å² total; per-residue (Å²): 103,75,3,154,54,46,6,1,1,0,1,13,0,6,51,16,27,1,25,11,0,0,77,77,2,26,66,87,21,1,15,0,0,0,1,21,93,90,114,40,40,1,106,72,51,3,98,168,38,34,134,65,7,29,30,0,62,3,51,10,44,32,103,134,46,0,110,75,2,7,64,63,0,95,69,114,40,38,101,3,12,2,0,0,4,26,23,43,58,74,32,95,30,89,94,119,22,147,193,93,54,106,98,29,76,147,105,28,68,92,96,0,44,44,34,1,39,82,0,9,91,8,0,3,100,43,0,13,46,47,0,31,119,11,144,44,80,123,52,31,38,58,3,2,0,0,1,14,1,10,4,4,26,101,35,41,46,69,13,44,47,0,44,22,40,0,13,27,23,0,37,51,33,2,35,66,12,0,123,106,23,10,111,63,2,0,1,0,0,0,0,0,11,15,33,28,39,50,149,127,72,95,22,86,76,2,36,19,10,68,49,64,2,23,28,22,0,0,0,28,2,0,14,6,0,8,38,0,48,0,1,0,4,16,21,0,21,0,1,0,0,3,73,27,71,103,42,120,147,32,62,24,36,71,52,3,152,61,28,10,1,1,0,1,12,0,8,53,16,27,0,25,11,0,0,89,79,2,24,67,81,27,2,18,0,0,0,0,22,92,89,152,40,42,0,84,60,43,4,148,168,40,31,142,77,6,30,27,0,60,3,48,10,43,34,91,84,48,0,91,80,2,6,66,66,0,84,71,109,44,33,90,9,18,2,0,0,3,25,23,37,54,51,26,99,31,85,94,115,25,149,104,110,54,110,90,28,74,147,103,35,66,91,87,0,44,43,31,1,41,81,0,8,91,8,0,2,96,29,0,11,47,69,0,26,161,16,141,53,45,156,25,33,25,58,2,1,0,0,1,15,2,8,4,4,27,97,42,42,54,66,13,45,46,0,31,23,40,0,12,28,22,1,37,52,33,2,33,65,12,0,124,107,22,8,112,67,2,0,1,0,0,0,0,0,11,14,22,11,37,17,114,121,96,126,171,74,23,77,57,2,36,18,10,68,80,52,2,69,27,52,16,0,0,24,2,0,16,7,0,4,32,0,8,0,0,0,3,18,22,0,21,0,1,0,0,2,61,31,139,84,49,123

InterPro domains:
  IPR002347 Short-chain dehydrogenase/reductase SDR [PF00106] (12-211)
  IPR002347 Short-chain dehydrogenase/reductase SDR [PR00080] (83-94)
  IPR002347 Short-chain dehydrogenase/reductase SDR [PR00080] (148-156)
  IPR002347 Short-chain dehydrogenase/reductase SDR [PR00080] (168-187)
  IPR002347 Short-chain dehydrogenase/reductase SDR [PR00081] (12-29)
  IPR002347 Short-chain dehydrogenase/reductase SDR [PR00081] (83-94)
  IPR002347 Short-chain dehydrogenase/reductase SDR [PR00081] (142-158)
  IPR002347 Short-chain dehydrogenase/reductase SDR [PR00081] (168-187)
  IPR002347 Short-chain dehydrogenase/reductase SDR [PR00081] (189-206)
  IPR002347 Short-chain dehydrogenase/reductase SDR [PR00081] (223-243)
  IPR020904 Short-chain dehydrogenase/reductase, conserved site [PS00061] (155-183)
  IPR036291 NAD(P)-binding domain superfamily [SSF51735] (8-257)